Protein AF-A0A257Q5M4-F1 (afdb_monomer)

Structure (mmCIF, N/CA/C/O backbone):
data_AF-A0A257Q5M4-F1
#
_entry.id   AF-A0A257Q5M4-F1
#
loop_
_atom_site.group_PDB
_atom_site.id
_atom_site.type_symbol
_atom_site.label_atom_id
_atom_site.label_alt_id
_atom_site.label_comp_id
_atom_site.label_asym_id
_atom_site.label_entity_id
_atom_site.label_seq_id
_atom_site.pdbx_PDB_ins_code
_atom_site.Cartn_x
_atom_site.Cartn_y
_atom_site.Cartn_z
_atom_site.occupancy
_atom_site.B_iso_or_equiv
_atom_site.auth_seq_id
_atom_site.auth_comp_id
_atom_site.auth_asym_id
_atom_site.auth_atom_id
_atom_site.pdbx_PDB_model_num
ATOM 1 N N . MET A 1 1 ? -11.162 -8.555 -9.834 1.00 81.31 1 MET A N 1
ATOM 2 C CA . MET A 1 1 ? -10.710 -9.960 -9.849 1.00 81.31 1 MET A CA 1
ATOM 3 C C . MET A 1 1 ? -10.213 -10.292 -11.246 1.00 81.31 1 MET A C 1
ATOM 5 O O . MET A 1 1 ? -10.948 -10.068 -12.202 1.00 81.31 1 MET A O 1
ATOM 9 N N . ILE A 1 2 ? -9.010 -10.848 -11.382 1.00 85.50 2 ILE A N 1
ATOM 10 C CA . ILE A 1 2 ? -8.477 -11.347 -12.662 1.00 85.50 2 ILE A CA 1
ATOM 11 C C . ILE A 1 2 ? -8.234 -12.845 -12.496 1.00 85.50 2 ILE A C 1
ATOM 13 O O . ILE A 1 2 ? -7.608 -13.262 -11.528 1.00 85.50 2 ILE A O 1
ATOM 17 N N . ASN A 1 3 ? -8.798 -13.667 -13.386 1.00 85.69 3 ASN A N 1
ATOM 18 C CA . ASN A 1 3 ? -8.780 -15.135 -13.279 1.00 85.69 3 ASN A CA 1
ATOM 19 C C . ASN A 1 3 ? -9.248 -15.665 -11.906 1.00 85.69 3 ASN A C 1
ATOM 21 O O . ASN A 1 3 ? -8.688 -16.617 -11.370 1.00 85.69 3 ASN A O 1
ATOM 25 N N . GLY A 1 4 ? -10.260 -15.024 -11.308 1.00 89.12 4 GLY A N 1
ATOM 26 C CA . GLY A 1 4 ? -10.790 -15.414 -9.997 1.00 89.12 4 GLY A CA 1
ATOM 27 C C . GLY A 1 4 ? -9.888 -15.069 -8.805 1.00 89.12 4 GLY A C 1
ATOM 28 O O . GLY A 1 4 ? -10.215 -15.452 -7.685 1.00 89.12 4 GLY A O 1
ATOM 29 N N . GLN A 1 5 ? -8.800 -14.318 -9.011 1.00 94.81 5 GLN A N 1
ATOM 30 C CA . GLN A 1 5 ? -7.914 -13.839 -7.948 1.00 94.81 5 GLN A CA 1
ATOM 31 C C . GLN A 1 5 ? -8.144 -12.356 -7.653 1.00 94.81 5 GLN A C 1
ATOM 33 O O . GLN A 1 5 ? -8.352 -11.555 -8.572 1.00 94.81 5 GLN A O 1
ATOM 38 N N . LYS A 1 6 ? -8.123 -12.005 -6.361 1.00 98.06 6 LYS A N 1
ATOM 39 C CA . LYS A 1 6 ? -8.230 -10.620 -5.886 1.00 98.06 6 LYS A CA 1
ATOM 40 C C . LYS A 1 6 ? -6.894 -9.923 -6.082 1.00 98.06 6 LYS A C 1
ATOM 42 O O . LYS A 1 6 ? -5.861 -10.480 -5.720 1.00 98.06 6 LYS A O 1
ATOM 47 N N . ILE A 1 7 ? -6.922 -8.728 -6.656 1.00 98.75 7 ILE A N 1
ATOM 48 C CA . ILE A 1 7 ? -5.726 -7.940 -6.942 1.00 98.75 7 ILE A CA 1
ATOM 49 C C . ILE A 1 7 ? -5.612 -6.811 -5.922 1.00 98.75 7 ILE A C 1
ATOM 51 O O . ILE A 1 7 ? -6.483 -5.946 -5.851 1.00 98.75 7 ILE A O 1
ATOM 55 N N . ILE A 1 8 ? -4.535 -6.815 -5.145 1.00 98.81 8 ILE A N 1
ATOM 56 C CA . ILE A 1 8 ? -4.310 -5.864 -4.058 1.00 98.81 8 ILE A CA 1
ATOM 57 C C . ILE A 1 8 ? -3.079 -5.030 -4.393 1.00 98.81 8 ILE A C 1
ATOM 59 O O . ILE A 1 8 ? -1.978 -5.566 -4.486 1.00 98.81 8 ILE A O 1
ATOM 63 N N . LEU A 1 9 ? -3.252 -3.720 -4.556 1.00 98.81 9 LEU A N 1
ATOM 64 C CA . LEU A 1 9 ? -2.134 -2.781 -4.570 1.00 98.81 9 LEU A CA 1
ATOM 65 C C . LEU A 1 9 ? -1.738 -2.470 -3.127 1.00 98.81 9 LEU A C 1
ATOM 67 O O . LEU A 1 9 ? -2.599 -2.196 -2.299 1.00 98.81 9 LEU A 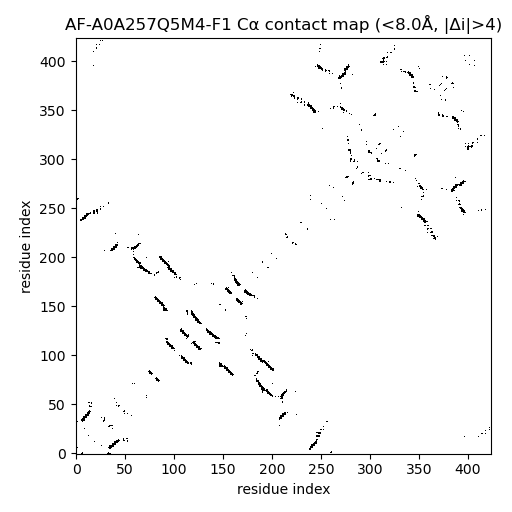O 1
ATOM 71 N N . THR A 1 10 ? -0.450 -2.476 -2.820 1.00 98.38 10 THR A N 1
ATOM 72 C CA . THR A 1 10 ? 0.099 -2.087 -1.524 1.00 98.38 10 THR A CA 1
ATOM 73 C C . THR A 1 10 ? 1.152 -1.006 -1.710 1.00 98.38 10 THR A C 1
ATOM 75 O O . THR A 1 10 ? 2.028 -1.159 -2.563 1.00 98.38 10 THR A O 1
ATOM 78 N N . THR A 1 11 ? 1.110 0.038 -0.888 1.00 97.56 11 THR A N 1
ATOM 79 C CA . THR A 1 11 ? 2.065 1.154 -0.952 1.00 97.56 11 THR A CA 1
ATOM 80 C C . THR A 1 11 ? 2.621 1.462 0.428 1.00 97.56 11 THR A C 1
ATOM 82 O O . THR A 1 11 ? 1.850 1.612 1.375 1.00 97.56 11 THR A O 1
ATOM 85 N N . PHE A 1 12 ? 3.944 1.589 0.537 1.00 94.00 12 PHE A N 1
ATOM 86 C CA . PHE A 1 12 ? 4.599 2.151 1.722 1.00 94.00 12 PHE A CA 1
ATOM 87 C C . PHE A 1 12 ? 4.604 3.669 1.595 1.00 94.00 12 PHE A C 1
ATOM 89 O O . PHE A 1 12 ? 5.486 4.248 0.973 1.00 94.00 12 PHE A O 1
ATOM 96 N N . ALA A 1 13 ? 3.557 4.291 2.122 1.00 93.75 13 ALA A N 1
ATOM 97 C CA . ALA A 1 13 ? 3.242 5.690 1.921 1.00 93.75 13 ALA A CA 1
ATOM 98 C C . ALA A 1 13 ? 3.838 6.570 3.011 1.00 93.75 13 ALA A C 1
ATOM 100 O O . ALA A 1 13 ? 3.667 6.296 4.195 1.00 93.75 13 ALA A O 1
ATOM 101 N N . GLY A 1 14 ? 4.486 7.666 2.635 1.00 88.50 14 GLY A N 1
ATOM 102 C CA . GLY A 1 14 ? 4.994 8.605 3.627 1.00 88.50 14 GLY A CA 1
ATOM 103 C C . GLY A 1 14 ? 5.347 9.995 3.125 1.00 88.50 14 GLY A C 1
ATOM 104 O O . GLY A 1 14 ? 5.757 10.809 3.948 1.00 88.50 14 GLY A O 1
ATOM 105 N N . ARG A 1 15 ? 5.223 10.265 1.819 1.00 91.94 15 ARG A N 1
ATOM 106 C CA . ARG A 1 15 ? 5.639 11.526 1.187 1.00 91.94 15 ARG A CA 1
ATOM 107 C C . ARG A 1 15 ? 4.488 12.124 0.378 1.00 91.94 15 ARG A C 1
ATOM 109 O O . ARG A 1 15 ? 4.251 11.737 -0.770 1.00 91.94 15 ARG A O 1
ATOM 116 N N . ARG A 1 16 ? 3.745 13.063 0.979 1.00 92.94 16 ARG A N 1
ATOM 117 C CA . ARG A 1 16 ? 2.542 13.668 0.377 1.00 92.94 16 ARG A CA 1
ATOM 118 C C . ARG A 1 16 ? 2.806 14.280 -0.994 1.00 92.94 16 ARG A C 1
ATOM 120 O O . ARG A 1 16 ? 1.981 14.161 -1.899 1.00 92.94 16 ARG A O 1
ATOM 127 N N . ASP A 1 17 ? 3.921 14.986 -1.132 1.00 88.50 17 ASP A N 1
ATOM 128 C CA . ASP A 1 17 ? 4.323 15.675 -2.357 1.00 88.50 17 ASP A CA 1
ATOM 129 C C . ASP A 1 17 ? 4.538 14.705 -3.527 1.00 88.50 17 ASP A C 1
ATOM 131 O O . ASP A 1 17 ? 4.201 15.042 -4.661 1.00 88.50 17 ASP A O 1
ATOM 135 N N . ARG A 1 18 ? 5.004 13.483 -3.247 1.00 90.12 18 ARG A N 1
ATOM 136 C CA . ARG A 1 18 ? 5.290 12.454 -4.258 1.00 90.12 18 ARG A CA 1
ATOM 137 C C . ARG A 1 18 ? 4.073 11.604 -4.630 1.00 90.12 18 ARG A C 1
ATOM 139 O O . ARG A 1 18 ? 3.930 11.189 -5.778 1.00 90.12 18 ARG A O 1
ATOM 146 N N . MET A 1 19 ? 3.145 11.408 -3.695 1.00 94.44 19 MET A N 1
ATOM 147 C CA . MET A 1 19 ? 1.999 10.512 -3.887 1.00 94.44 19 MET A CA 1
ATOM 148 C C . MET A 1 19 ? 0.872 11.056 -4.769 1.00 94.44 19 MET A C 1
ATOM 150 O O . MET A 1 19 ? 0.008 10.283 -5.187 1.00 94.44 19 MET A O 1
ATOM 154 N N . LYS A 1 20 ? 0.829 12.361 -5.063 1.00 91.44 20 LYS A N 1
ATOM 155 C CA . LYS A 1 20 ? -0.277 12.975 -5.830 1.00 91.44 20 LYS A CA 1
ATOM 156 C C . LYS A 1 20 ? -0.526 12.299 -7.181 1.00 91.44 20 LYS A C 1
ATOM 158 O O . LYS A 1 20 ? -1.675 12.083 -7.577 1.00 91.44 20 LYS A O 1
ATOM 163 N N . LEU A 1 21 ? 0.545 11.942 -7.885 1.00 94.62 21 LEU A N 1
ATOM 164 C CA . LEU A 1 21 ? 0.456 11.227 -9.156 1.00 94.62 21 LEU A CA 1
ATOM 165 C C . LEU A 1 21 ? -0.020 9.790 -8.945 1.00 94.62 21 LEU A C 1
ATOM 167 O O . LEU A 1 21 ? -0.993 9.375 -9.578 1.00 94.62 21 LEU A O 1
ATOM 171 N N . LEU A 1 22 ? 0.585 9.066 -7.999 1.00 97.12 22 LEU A N 1
ATOM 172 C CA . LEU A 1 22 ? 0.191 7.700 -7.651 1.00 97.12 22 LEU A CA 1
ATOM 173 C C . LEU A 1 22 ? -1.294 7.595 -7.274 1.00 97.12 22 LEU A C 1
ATOM 175 O O . LEU A 1 22 ? -1.965 6.680 -7.746 1.00 97.12 22 LEU A O 1
ATOM 179 N N . LEU A 1 23 ? -1.837 8.549 -6.506 1.00 96.81 23 LEU A N 1
ATOM 180 C CA . LEU A 1 23 ? -3.269 8.625 -6.188 1.00 96.81 23 LEU A CA 1
ATOM 181 C C . LEU A 1 23 ? -4.134 8.555 -7.448 1.00 96.81 23 LEU A C 1
ATOM 183 O O . LEU A 1 23 ? -5.122 7.824 -7.483 1.00 96.81 23 LEU A O 1
ATOM 187 N N . SER A 1 24 ? -3.754 9.301 -8.485 1.00 96.25 24 SER A N 1
ATOM 188 C CA . SER A 1 24 ? -4.516 9.380 -9.731 1.00 96.25 24 SER A CA 1
ATOM 189 C C . SER A 1 24 ? -4.505 8.042 -10.472 1.00 96.25 24 SER A C 1
ATOM 191 O O . SER A 1 24 ? -5.562 7.531 -10.843 1.00 96.25 24 SER A O 1
ATOM 193 N N . TYR A 1 25 ? -3.329 7.425 -10.623 1.00 97.88 25 TYR A N 1
ATOM 194 C CA . TYR A 1 25 ? -3.199 6.132 -11.301 1.00 97.88 25 TYR A CA 1
ATOM 195 C C . TYR A 1 25 ? -3.836 4.982 -10.513 1.00 97.88 25 TYR A C 1
ATOM 197 O O . TYR A 1 25 ? -4.533 4.157 -11.102 1.00 97.88 25 TYR A O 1
ATOM 205 N N . ALA A 1 26 ? -3.647 4.924 -9.193 1.00 97.88 26 ALA A N 1
ATOM 206 C CA . ALA A 1 26 ? -4.235 3.886 -8.349 1.00 97.88 26 ALA A CA 1
ATOM 207 C C . ALA A 1 26 ? -5.770 3.972 -8.344 1.00 97.88 26 ALA A C 1
ATOM 209 O O . ALA A 1 26 ? -6.451 2.955 -8.489 1.00 97.88 26 ALA A O 1
ATOM 210 N N . ARG A 1 27 ? -6.337 5.184 -8.266 1.00 97.44 27 ARG A N 1
ATOM 211 C CA . ARG A 1 27 ? -7.792 5.399 -8.354 1.00 97.44 27 ARG A CA 1
ATOM 212 C C . ARG A 1 27 ? -8.348 5.067 -9.731 1.00 97.44 27 ARG A C 1
ATOM 214 O O . ARG A 1 27 ? -9.407 4.449 -9.804 1.00 97.44 27 ARG A O 1
ATOM 221 N N . ALA A 1 28 ? -7.629 5.396 -10.801 1.00 97.62 28 ALA A N 1
ATOM 222 C CA . ALA A 1 28 ? -8.000 4.976 -12.149 1.00 97.62 28 ALA A CA 1
ATOM 223 C C . ALA A 1 28 ? -7.947 3.443 -12.301 1.00 97.62 28 ALA A C 1
ATOM 225 O O . ALA A 1 28 ? -8.850 2.836 -12.869 1.00 97.62 28 ALA A O 1
ATOM 226 N N . ALA A 1 29 ? -6.940 2.775 -11.732 1.00 98.00 29 ALA A N 1
ATOM 227 C CA . ALA A 1 29 ? -6.866 1.316 -11.738 1.00 98.00 29 ALA A CA 1
ATOM 228 C C . ALA A 1 29 ? -8.017 0.666 -10.940 1.00 98.00 29 ALA A C 1
ATOM 230 O O . ALA A 1 29 ? -8.545 -0.363 -11.372 1.00 98.00 29 ALA A O 1
ATOM 231 N N . LEU A 1 30 ? -8.432 1.267 -9.815 1.00 97.69 30 LEU A N 1
ATOM 232 C CA . LEU A 1 30 ? -9.610 0.852 -9.040 1.00 97.69 30 LEU A CA 1
ATOM 233 C C . LEU A 1 30 ? -10.913 1.054 -9.826 1.00 97.69 30 LEU A C 1
ATOM 235 O O . LEU A 1 30 ? -11.747 0.148 -9.862 1.00 97.69 30 LEU A O 1
ATOM 239 N N . SER A 1 31 ? -11.099 2.218 -10.462 1.00 96.38 31 SER A N 1
ATOM 240 C CA . SER A 1 31 ? -12.321 2.536 -11.218 1.00 96.38 31 SER A CA 1
ATOM 241 C C . SER A 1 31 ? -12.476 1.650 -12.455 1.00 96.38 31 SER A C 1
ATOM 243 O O . SER A 1 31 ? -13.574 1.183 -12.748 1.00 96.38 31 SER A O 1
ATOM 245 N N . LEU A 1 32 ? -11.365 1.324 -13.120 1.00 95.94 32 LEU A N 1
ATOM 246 C CA . LEU A 1 32 ? -11.310 0.372 -14.229 1.00 95.94 32 LEU A CA 1
ATOM 247 C C . LEU A 1 32 ? -11.426 -1.095 -13.772 1.00 95.94 32 LEU A C 1
ATOM 249 O O . LEU A 1 32 ? -11.436 -1.999 -14.612 1.00 95.94 32 LEU A O 1
ATOM 253 N N . GLY A 1 33 ? -11.469 -1.370 -12.463 1.00 96.50 33 GLY A N 1
ATOM 254 C CA . GLY A 1 33 ? -11.513 -2.727 -11.910 1.00 96.50 33 GLY A CA 1
ATOM 255 C C . GLY A 1 33 ? -10.283 -3.572 -12.258 1.00 96.50 33 GLY A C 1
ATOM 256 O O . GLY A 1 33 ? -10.384 -4.794 -12.371 1.00 96.50 33 GLY A O 1
ATOM 257 N N . ILE A 1 34 ? -9.138 -2.928 -12.510 1.00 97.81 34 ILE A N 1
ATOM 258 C CA . ILE A 1 34 ? -7.852 -3.599 -12.740 1.00 97.81 34 ILE A CA 1
ATOM 259 C C . ILE A 1 34 ? -7.278 -4.086 -11.407 1.00 97.81 34 ILE A C 1
ATOM 261 O O . ILE A 1 34 ? -6.785 -5.210 -11.329 1.00 97.81 34 ILE A O 1
ATOM 265 N N . ILE A 1 35 ? -7.388 -3.252 -10.370 1.00 98.44 35 ILE A N 1
ATOM 266 C CA . ILE A 1 35 ? -7.113 -3.618 -8.979 1.00 98.44 35 ILE A CA 1
ATOM 267 C C . ILE A 1 35 ? -8.419 -3.630 -8.179 1.00 98.44 35 ILE A C 1
ATOM 269 O O . ILE A 1 35 ? -9.348 -2.880 -8.483 1.00 98.44 35 ILE A O 1
ATOM 273 N N . ASP A 1 36 ? -8.507 -4.509 -7.185 1.00 98.50 36 ASP A N 1
ATOM 274 C CA . ASP A 1 36 ? -9.697 -4.679 -6.348 1.00 98.50 36 ASP A CA 1
ATOM 275 C C . ASP A 1 36 ? -9.612 -3.853 -5.063 1.00 98.50 36 ASP A C 1
ATOM 277 O O . ASP A 1 36 ? -10.619 -3.291 -4.638 1.00 98.50 36 ASP A O 1
ATOM 281 N N . GLU A 1 37 ? -8.422 -3.765 -4.466 1.00 98.44 37 GLU A N 1
ATOM 282 C CA . GLU A 1 37 ? -8.166 -3.040 -3.219 1.00 98.44 37 GLU A CA 1
ATOM 283 C C . GLU A 1 37 ? -6.827 -2.296 -3.287 1.00 98.44 37 GLU A C 1
ATOM 285 O O . GLU A 1 37 ? -5.895 -2.722 -3.977 1.00 98.44 37 GLU A O 1
ATOM 290 N N . TRP A 1 38 ? -6.729 -1.190 -2.550 1.00 98.69 38 TRP A N 1
ATOM 291 C CA . TRP A 1 38 ? -5.489 -0.457 -2.322 1.00 98.69 38 TRP A CA 1
ATOM 292 C C . TRP A 1 38 ? -5.217 -0.318 -0.825 1.00 98.69 38 TRP A C 1
ATOM 294 O O . TRP A 1 38 ? -5.980 0.303 -0.085 1.00 98.69 38 TRP A O 1
ATOM 304 N N . HIS A 1 39 ? -4.126 -0.930 -0.385 1.00 98.44 39 HIS A N 1
ATOM 305 C CA . HIS A 1 39 ? -3.650 -0.973 0.988 1.00 98.44 39 HIS A CA 1
ATOM 306 C C . HIS A 1 39 ? -2.488 0.001 1.163 1.00 98.44 39 HIS A C 1
ATOM 308 O O . HIS A 1 39 ? -1.373 -0.229 0.692 1.00 98.44 39 HIS A O 1
ATOM 314 N N . VAL A 1 40 ? -2.752 1.097 1.854 1.00 97.56 40 VAL A N 1
ATOM 315 C CA . VAL A 1 40 ? -1.796 2.170 2.096 1.00 97.56 40 VAL A CA 1
ATOM 316 C C . VAL A 1 40 ? -1.236 2.003 3.495 1.00 97.56 40 VAL A C 1
ATOM 318 O O . VAL A 1 40 ? -1.975 2.072 4.473 1.00 97.56 40 VAL A O 1
ATOM 321 N N . TRP A 1 41 ? 0.062 1.755 3.589 1.00 95.06 41 TRP A N 1
ATOM 322 C CA . TRP A 1 41 ? 0.762 1.595 4.854 1.00 95.06 41 TRP A CA 1
ATOM 323 C C . TRP A 1 41 ? 1.436 2.906 5.242 1.00 95.06 41 TRP A C 1
ATOM 325 O O . TRP A 1 41 ? 2.208 3.451 4.460 1.00 95.06 41 TRP A O 1
ATOM 335 N N . ASP A 1 42 ? 1.139 3.401 6.440 1.00 92.38 42 ASP A N 1
ATOM 336 C CA . ASP A 1 42 ? 1.676 4.639 7.002 1.00 92.38 42 ASP A CA 1
ATOM 337 C C . ASP A 1 42 ? 3.140 4.456 7.422 1.00 92.38 42 ASP A C 1
ATOM 339 O O . ASP A 1 42 ? 3.459 3.887 8.467 1.00 92.38 42 ASP A O 1
ATOM 343 N N . PHE A 1 43 ? 4.022 4.960 6.568 1.00 90.81 43 PHE A N 1
ATOM 344 C CA . PHE A 1 43 ? 5.462 5.104 6.748 1.00 90.81 43 PHE A CA 1
ATOM 345 C C . PHE A 1 43 ? 5.873 6.586 6.795 1.00 90.81 43 PHE A C 1
ATOM 347 O O . PHE A 1 43 ? 7.053 6.916 6.627 1.00 90.81 43 PHE A O 1
ATOM 354 N N . ALA A 1 44 ? 4.918 7.494 7.035 1.00 90.69 44 ALA A N 1
ATOM 355 C CA . ALA A 1 44 ? 5.180 8.923 7.112 1.00 90.69 44 ALA A CA 1
ATOM 356 C C . ALA A 1 44 ? 6.190 9.235 8.219 1.00 90.69 44 ALA A C 1
ATOM 358 O O . ALA A 1 44 ? 6.085 8.759 9.355 1.00 90.69 44 ALA A O 1
ATOM 359 N N . ARG A 1 45 ? 7.178 10.069 7.884 1.00 88.06 45 ARG A N 1
ATOM 360 C CA . ARG A 1 45 ? 8.235 10.501 8.814 1.00 88.06 45 ARG A CA 1
ATOM 361 C C . ARG A 1 45 ? 7.897 11.817 9.505 1.00 88.06 45 ARG A C 1
ATOM 363 O O . ARG A 1 45 ? 8.427 12.084 10.579 1.00 88.06 45 ARG A O 1
ATOM 370 N N . THR A 1 46 ? 6.998 12.605 8.919 1.00 90.25 46 THR A N 1
ATOM 371 C CA . THR A 1 46 ? 6.552 13.894 9.452 1.00 90.25 46 THR A CA 1
ATOM 372 C C . THR A 1 46 ? 5.118 13.787 9.994 1.00 90.25 46 THR A C 1
ATOM 374 O O . THR A 1 46 ? 4.328 12.971 9.503 1.00 90.25 46 THR A O 1
ATOM 377 N N . PRO A 1 47 ? 4.755 14.564 11.031 1.00 89.19 47 PRO A N 1
ATOM 378 C CA . PRO A 1 47 ? 3.367 14.682 11.476 1.00 89.19 47 PRO A CA 1
ATOM 379 C C . PRO A 1 47 ? 2.419 15.164 10.371 1.00 89.19 47 PRO A C 1
ATOM 381 O O . PRO A 1 47 ? 1.287 14.692 10.298 1.00 89.19 47 PRO A O 1
ATOM 384 N N . GLU A 1 48 ? 2.884 16.056 9.498 1.00 92.50 48 GLU A N 1
ATOM 385 C CA . GLU A 1 48 ? 2.099 16.655 8.420 1.00 92.50 48 GLU A CA 1
ATOM 386 C C . GLU A 1 48 ? 1.714 15.619 7.354 1.00 92.50 48 GLU A C 1
ATOM 388 O O . GLU A 1 48 ? 0.548 15.540 6.961 1.00 92.50 48 GLU A O 1
ATOM 393 N N . ASP A 1 49 ? 2.663 14.780 6.923 1.00 93.00 49 ASP A N 1
ATOM 394 C CA . ASP A 1 49 ? 2.390 13.684 5.983 1.00 93.00 49 ASP A CA 1
ATOM 395 C C . ASP A 1 49 ? 1.460 12.639 6.610 1.00 93.00 49 ASP A C 1
ATOM 397 O O . ASP A 1 49 ? 0.549 12.134 5.953 1.00 93.00 49 ASP A O 1
ATOM 401 N N . ARG A 1 50 ? 1.637 12.348 7.905 1.00 90.19 50 ARG A N 1
ATOM 402 C CA . ARG A 1 50 ? 0.782 11.405 8.639 1.00 90.19 50 ARG A CA 1
ATOM 403 C C . ARG A 1 50 ? -0.656 11.901 8.765 1.00 90.19 50 ARG A C 1
ATOM 405 O O . ARG A 1 50 ? -1.606 11.126 8.611 1.00 90.19 50 ARG A O 1
ATOM 412 N N . GLN A 1 51 ? -0.823 13.192 9.045 1.00 90.38 51 GLN A N 1
ATOM 413 C CA . GLN A 1 51 ? -2.133 13.829 9.065 1.00 90.38 51 GLN A CA 1
ATOM 414 C C . GLN A 1 51 ? -2.780 13.747 7.681 1.00 90.38 51 GLN A C 1
ATOM 416 O O . GLN A 1 51 ? -3.921 13.301 7.572 1.00 90.38 51 GLN A O 1
ATOM 421 N N . TRP A 1 52 ? -2.037 14.087 6.625 1.00 94.06 52 TRP A N 1
ATOM 422 C CA . TRP A 1 52 ? -2.542 13.992 5.260 1.00 94.06 52 TRP A CA 1
ATOM 423 C C . TRP A 1 52 ? -2.970 12.564 4.886 1.00 94.06 52 TRP A C 1
ATOM 425 O O . TRP A 1 52 ? -4.050 12.394 4.330 1.00 94.06 52 TRP A O 1
ATOM 435 N N . LEU A 1 53 ? -2.199 11.528 5.243 1.00 93.38 53 LEU A N 1
ATOM 436 C CA . LEU A 1 53 ? -2.597 10.131 5.010 1.00 93.38 53 LEU A CA 1
ATOM 437 C C . LEU A 1 53 ? -3.915 9.779 5.703 1.00 93.38 53 LEU A C 1
ATOM 439 O O . LEU A 1 53 ? -4.749 9.082 5.131 1.00 93.38 53 LEU A O 1
ATOM 443 N N . THR A 1 54 ? -4.112 10.275 6.924 1.00 89.38 54 THR A N 1
ATOM 444 C CA . THR A 1 54 ? -5.344 10.046 7.689 1.00 89.38 54 THR A CA 1
ATOM 445 C C . THR A 1 54 ? -6.551 10.718 7.026 1.00 89.38 54 THR A C 1
ATOM 447 O O . THR A 1 54 ? -7.643 10.150 7.014 1.00 89.38 54 THR A O 1
ATOM 450 N N . GLU A 1 55 ? -6.361 11.909 6.460 1.00 91.38 55 GLU A N 1
ATOM 451 C CA . GLU A 1 55 ? -7.403 12.655 5.747 1.00 91.38 55 GLU A CA 1
ATOM 452 C C . GLU A 1 55 ? -7.720 12.038 4.373 1.00 91.38 55 GLU A C 1
ATOM 454 O O . GLU A 1 55 ? -8.889 11.888 4.018 1.00 91.38 55 GLU A O 1
ATOM 459 N N . GLU A 1 56 ? -6.695 11.639 3.616 1.00 94.81 56 GLU A N 1
ATOM 460 C CA . GLU A 1 56 ? -6.825 11.079 2.265 1.00 94.81 56 GLU A CA 1
ATOM 461 C C . GLU A 1 56 ? -7.364 9.636 2.271 1.00 94.81 56 GLU A C 1
ATOM 463 O O . GLU A 1 56 ? -8.097 9.235 1.362 1.00 94.81 56 GLU A O 1
ATOM 468 N N . PHE A 1 57 ? -7.033 8.858 3.309 1.00 93.94 57 PHE A N 1
ATOM 469 C CA . PHE A 1 57 ? -7.419 7.453 3.467 1.00 93.94 57 PHE A CA 1
ATOM 470 C C . PHE A 1 57 ? -8.204 7.230 4.771 1.00 93.94 57 PHE A C 1
ATOM 472 O O . PHE A 1 57 ? -7.710 6.595 5.706 1.00 93.94 57 PHE A O 1
ATOM 479 N N . PRO A 1 58 ? -9.472 7.679 4.842 1.00 90.44 58 PRO A N 1
ATOM 480 C CA . PRO A 1 58 ? -10.255 7.654 6.080 1.00 90.44 58 PRO A CA 1
ATOM 481 C C . PRO A 1 58 ? -10.665 6.243 6.534 1.00 90.44 58 PRO A C 1
ATOM 483 O O . PRO A 1 58 ? -11.145 6.066 7.656 1.00 90.44 58 PRO A O 1
ATOM 486 N N . ASN A 1 59 ? -10.524 5.226 5.676 1.00 93.00 59 ASN A N 1
ATOM 487 C CA . ASN A 1 59 ? -10.881 3.851 6.012 1.00 93.00 59 ASN A CA 1
ATOM 488 C C . ASN A 1 59 ? -9.717 3.129 6.690 1.00 93.00 59 ASN A C 1
ATOM 490 O O . ASN A 1 59 ? -8.987 2.347 6.076 1.00 93.00 59 ASN A O 1
ATOM 494 N N . LEU A 1 60 ? -9.542 3.417 7.974 1.00 91.25 60 LEU A N 1
ATOM 495 C CA . LEU A 1 60 ? -8.557 2.750 8.806 1.00 91.25 60 LEU A CA 1
ATOM 496 C C . LEU A 1 60 ? -8.899 1.265 8.960 1.00 91.25 60 LEU A C 1
ATOM 498 O O . LEU A 1 60 ? -9.942 0.912 9.510 1.00 91.25 60 LEU A O 1
ATOM 502 N N . ARG A 1 61 ? -8.001 0.402 8.485 1.00 92.94 61 ARG A N 1
ATOM 503 C CA . ARG A 1 61 ? -8.159 -1.052 8.526 1.00 92.94 61 ARG A CA 1
ATOM 504 C C . ARG A 1 61 ? -7.419 -1.680 9.691 1.00 92.94 61 ARG A C 1
ATOM 506 O O . ARG A 1 61 ? -7.936 -2.623 10.284 1.00 92.94 61 ARG A O 1
ATOM 513 N N . TRP A 1 62 ? -6.229 -1.184 10.008 1.00 90.56 62 TRP A N 1
ATOM 514 C CA . TRP A 1 62 ? -5.359 -1.787 11.010 1.00 90.56 62 TRP A CA 1
ATOM 515 C C . TRP A 1 62 ? -4.497 -0.743 11.710 1.00 90.56 62 TRP A C 1
ATOM 517 O O . TRP A 1 62 ? -4.010 0.189 11.068 1.00 90.56 62 TRP A O 1
ATOM 527 N N . ILE A 1 63 ? -4.295 -0.933 13.010 1.00 86.75 63 ILE A N 1
ATOM 528 C CA . ILE A 1 63 ? -3.323 -0.196 13.814 1.00 86.75 63 ILE A CA 1
ATOM 529 C C . ILE A 1 63 ? -2.432 -1.219 14.521 1.00 86.75 63 ILE A C 1
ATOM 531 O O . ILE A 1 63 ? -2.935 -2.161 15.141 1.00 86.75 63 ILE A O 1
ATOM 535 N N . GLY A 1 64 ? -1.119 -1.025 14.414 1.00 83.38 64 GLY A N 1
ATOM 536 C CA . GLY A 1 64 ? -0.110 -1.748 15.178 1.00 83.38 64 GLY A CA 1
ATOM 537 C C . GLY A 1 64 ? -0.153 -1.436 16.676 1.00 83.38 64 GLY A C 1
ATOM 538 O O . GLY A 1 64 ? -1.013 -0.702 17.156 1.00 83.38 64 GLY A O 1
ATOM 539 N N . ASP A 1 65 ? 0.799 -1.978 17.431 1.00 75.12 65 ASP A N 1
ATOM 540 C CA . ASP A 1 65 ? 0.896 -1.788 18.889 1.00 75.12 65 ASP A CA 1
ATOM 541 C C . ASP A 1 65 ? 1.577 -0.459 19.254 1.00 75.12 65 ASP A C 1
ATOM 543 O O . ASP A 1 65 ? 2.585 -0.396 19.957 1.00 75.12 65 ASP A O 1
ATOM 547 N N . LYS A 1 66 ? 1.038 0.643 18.733 1.00 65.88 66 LYS A N 1
ATOM 548 C CA . LYS A 1 66 ? 1.434 1.988 19.139 1.00 65.88 66 LYS A CA 1
ATOM 549 C C . LYS A 1 66 ? 0.288 2.646 19.878 1.00 65.88 66 LYS A C 1
ATOM 551 O O . LYS A 1 66 ? -0.856 2.574 19.447 1.00 65.88 66 LYS A O 1
ATOM 556 N N . LYS A 1 67 ? 0.621 3.445 20.898 1.00 66.19 67 LYS A N 1
ATOM 557 C CA . LYS A 1 67 ? -0.282 4.428 21.535 1.00 66.19 67 LYS A CA 1
ATOM 558 C C . LYS A 1 67 ? -0.661 5.577 20.583 1.00 66.19 67 LYS A C 1
ATOM 560 O O . LYS A 1 67 ? -0.666 6.745 20.960 1.00 66.19 67 LYS A O 1
ATOM 565 N N . GLU A 1 68 ? -0.902 5.258 19.320 1.00 69.94 68 GLU A N 1
ATOM 566 C CA . GLU A 1 68 ? -1.335 6.174 18.293 1.00 69.94 68 GLU A CA 1
ATOM 567 C C . GLU A 1 68 ? -2.856 6.281 18.330 1.00 69.94 68 GLU A C 1
ATOM 569 O O . GLU A 1 68 ? -3.595 5.301 18.237 1.00 69.94 68 GLU A O 1
ATOM 574 N N . HIS A 1 69 ? -3.310 7.518 18.464 1.00 74.94 69 HIS A N 1
ATOM 575 C CA . HIS A 1 69 ? -4.713 7.875 18.463 1.00 74.94 69 HIS A CA 1
ATOM 576 C C . HIS A 1 69 ? -5.154 8.113 17.015 1.00 74.94 69 HIS A C 1
ATOM 578 O O . HIS A 1 69 ? -4.495 8.837 16.264 1.00 74.94 69 HIS A O 1
ATOM 584 N N . ARG A 1 70 ? -6.263 7.499 16.603 1.00 77.75 70 ARG A N 1
ATOM 585 C CA . ARG A 1 70 ? -6.873 7.684 15.284 1.00 77.75 70 ARG A CA 1
ATOM 586 C C . ARG A 1 70 ? -8.352 7.999 15.423 1.00 77.75 70 ARG A C 1
ATOM 588 O O . ARG A 1 70 ? -9.113 7.278 16.065 1.00 77.75 70 ARG A O 1
ATOM 595 N N . PHE A 1 71 ? -8.764 9.102 14.812 1.00 80.31 71 PHE A N 1
ATOM 596 C CA . PHE A 1 71 ? -10.153 9.529 14.828 1.00 80.31 71 PHE A CA 1
ATOM 597 C C . PHE A 1 71 ? -10.981 8.679 13.859 1.00 80.31 71 PHE A C 1
ATOM 599 O O . PHE A 1 71 ? -10.715 8.660 12.662 1.00 80.31 71 PHE A O 1
ATOM 606 N N . LEU A 1 72 ? -12.000 7.986 14.370 1.00 77.62 72 LEU A N 1
ATOM 607 C CA . LEU A 1 72 ? -12.910 7.161 13.565 1.00 77.62 72 LEU A CA 1
ATOM 608 C C . LEU A 1 72 ? -14.007 7.993 12.882 1.00 77.62 72 LEU A C 1
ATOM 610 O O . LEU A 1 72 ? -14.752 7.496 12.031 1.00 77.62 72 LEU A O 1
ATOM 614 N N . GLY A 1 73 ? -14.123 9.269 13.249 1.00 79.25 73 GLY A N 1
ATOM 615 C CA . GLY A 1 73 ? -15.127 10.200 12.756 1.00 79.25 73 GLY A CA 1
ATOM 616 C C . GLY A 1 73 ? -16.233 10.490 13.767 1.00 79.25 73 GLY A C 1
ATOM 617 O O . GLY A 1 73 ? -16.352 9.856 14.818 1.00 79.25 73 GLY A O 1
ATOM 618 N N . TRP A 1 74 ? -17.061 11.467 13.410 1.00 83.56 74 TRP A N 1
ATOM 619 C CA . TRP A 1 74 ? -18.254 11.837 14.163 1.00 83.56 74 TRP A CA 1
ATOM 620 C C . TRP A 1 74 ? -19.375 10.811 13.968 1.00 83.56 74 TRP A C 1
ATOM 622 O O . TRP A 1 74 ? -19.483 10.177 12.912 1.00 83.56 74 TRP A O 1
ATOM 632 N N . ALA A 1 75 ? -20.193 10.650 15.004 1.00 84.56 75 ALA A N 1
ATOM 633 C CA . ALA A 1 75 ? -21.423 9.879 14.968 1.00 84.56 75 ALA A CA 1
ATOM 634 C C . ALA A 1 75 ? -22.427 10.469 13.969 1.00 84.56 75 ALA A C 1
ATOM 636 O O . ALA A 1 75 ? -22.376 11.648 13.621 1.00 84.56 75 ALA A O 1
ATOM 637 N N . GLN A 1 76 ? -23.374 9.645 13.535 1.00 84.62 76 GLN A N 1
ATOM 638 C CA . GLN A 1 76 ? -24.572 10.133 12.860 1.00 84.62 76 GLN A CA 1
ATOM 639 C C . GLN A 1 76 ? -25.571 10.596 13.919 1.00 84.62 76 GLN A C 1
ATOM 641 O O . GLN A 1 76 ? -25.776 9.884 14.902 1.00 84.62 76 GLN A O 1
ATOM 646 N N . GLN A 1 77 ? -26.185 11.764 13.728 1.00 83.12 77 GLN A N 1
ATOM 647 C CA . GLN A 1 77 ? -27.273 12.240 14.580 1.00 83.12 77 GLN A CA 1
ATOM 648 C C . GLN A 1 77 ? -28.607 12.029 13.874 1.00 83.12 77 GLN A C 1
ATOM 650 O O . GLN A 1 77 ? -28.739 12.352 12.692 1.00 83.12 77 GLN A O 1
ATOM 655 N N . ASP A 1 78 ? -29.594 11.497 14.583 1.00 81.62 78 ASP A N 1
ATOM 656 C CA . ASP A 1 78 ? -30.964 11.478 14.087 1.00 81.62 78 ASP A CA 1
ATOM 657 C C . ASP A 1 78 ? -31.677 12.818 14.333 1.00 81.62 78 ASP A C 1
ATOM 659 O O . ASP A 1 78 ? -31.212 13.686 15.077 1.00 81.62 78 ASP A O 1
ATOM 663 N N . GLY A 1 79 ? -32.847 12.992 13.713 1.00 73.81 79 GLY A N 1
ATOM 664 C CA . GLY A 1 79 ? -33.665 14.199 13.872 1.00 73.81 79 GLY A CA 1
ATOM 665 C C . GLY A 1 79 ? -34.226 14.419 15.285 1.00 73.81 79 GLY A C 1
ATOM 666 O O . GLY A 1 79 ? -34.909 15.414 15.507 1.00 73.81 79 GLY A O 1
ATOM 667 N N . GLN A 1 80 ? -33.970 13.508 16.230 1.00 74.44 80 GLN A N 1
ATOM 668 C CA . GLN A 1 80 ? -34.382 13.590 17.635 1.00 74.44 80 GLN A CA 1
ATOM 669 C C . GLN A 1 80 ? -33.189 13.841 18.573 1.00 74.44 80 GLN A C 1
ATOM 671 O O . GLN A 1 80 ? -33.341 13.821 19.795 1.00 74.44 80 GLN A O 1
ATOM 676 N N . GLY A 1 81 ? -32.003 14.107 18.014 1.00 77.38 81 GLY A N 1
ATOM 677 C CA . GLY A 1 81 ? -30.804 14.461 18.764 1.00 77.38 81 GLY A CA 1
ATOM 678 C C . GLY A 1 81 ? -30.008 13.266 19.289 1.00 77.38 81 GLY A C 1
ATOM 679 O O . GLY A 1 81 ? -29.016 13.478 19.990 1.00 77.38 81 GLY A O 1
ATOM 680 N N . LYS A 1 82 ? -30.381 12.026 18.948 1.00 85.75 82 LYS A N 1
ATOM 681 C CA . LYS A 1 82 ? -29.604 10.835 19.302 1.00 85.75 82 LYS A CA 1
ATOM 682 C C . LYS A 1 82 ? -28.426 10.689 18.350 1.00 85.75 82 LYS A C 1
ATOM 684 O O . LYS A 1 82 ? -28.595 10.640 17.136 1.00 85.75 82 LYS A O 1
ATOM 689 N N . SER A 1 83 ? -27.234 10.569 18.920 1.00 88.75 83 SER A N 1
ATOM 690 C CA . SER A 1 83 ? -26.005 10.279 18.189 1.00 88.75 83 SER A CA 1
ATOM 691 C C . SER A 1 83 ? -25.688 8.789 18.239 1.00 88.75 83 SER A C 1
ATOM 693 O O . SER A 1 83 ? -25.807 8.163 19.291 1.00 88.75 83 SER A O 1
ATOM 695 N N . ARG A 1 84 ? -25.253 8.222 17.116 1.00 90.25 84 ARG A N 1
ATOM 696 C CA . ARG A 1 84 ? -24.870 6.816 16.999 1.00 90.25 84 ARG A CA 1
ATOM 697 C C . ARG A 1 84 ? -23.593 6.653 16.185 1.00 90.25 84 ARG A C 1
ATOM 699 O O . ARG A 1 84 ? -23.496 7.139 15.058 1.00 90.25 84 ARG A O 1
ATOM 706 N N . LEU A 1 85 ? -22.625 5.942 16.753 1.00 90.31 85 LEU A N 1
ATOM 707 C CA . LEU A 1 85 ? -21.396 5.544 16.076 1.00 90.31 85 LEU A CA 1
ATOM 708 C C . LEU A 1 85 ? -21.280 4.021 16.059 1.00 90.31 85 LEU A C 1
ATOM 710 O O . LEU A 1 85 ? -21.329 3.382 17.109 1.00 90.31 85 LEU A O 1
ATOM 714 N N . GLU A 1 86 ? -21.082 3.460 14.869 1.00 92.06 86 GLU A N 1
ATOM 715 C CA . GLU A 1 86 ? -20.915 2.024 14.652 1.00 92.06 86 GLU A CA 1
ATOM 716 C C . GLU A 1 86 ? -19.537 1.727 14.070 1.00 92.06 86 GLU A C 1
ATOM 718 O O . GLU A 1 86 ? -19.074 2.412 13.153 1.00 92.06 86 GLU A O 1
ATOM 723 N N . PHE A 1 87 ? -18.886 0.698 14.601 1.00 91.75 87 PHE A N 1
ATOM 724 C CA . PHE A 1 87 ? -17.609 0.196 14.108 1.00 91.75 87 PHE A CA 1
ATOM 725 C C . PHE A 1 87 ? -17.401 -1.246 14.573 1.00 91.75 87 PHE A C 1
ATOM 727 O O . PHE A 1 87 ? -17.895 -1.655 15.616 1.00 91.75 87 PHE A O 1
ATOM 734 N N . GLY A 1 88 ? -16.657 -2.030 13.808 1.00 92.44 88 GLY A N 1
ATOM 735 C CA . GLY A 1 88 ? -16.198 -3.351 14.200 1.00 92.44 88 GLY A CA 1
ATOM 736 C C . GLY A 1 88 ? -14.750 -3.306 14.667 1.00 92.44 88 GLY A C 1
ATOM 737 O O . GLY A 1 88 ? -13.947 -2.555 14.114 1.00 92.44 88 GLY A O 1
ATOM 738 N N . VAL A 1 89 ? -14.408 -4.142 15.644 1.00 90.50 89 VAL A N 1
ATOM 739 C CA . VAL A 1 89 ? -13.026 -4.341 16.098 1.00 90.50 89 VAL A CA 1
ATOM 740 C C . VAL A 1 89 ? -12.652 -5.818 16.089 1.00 90.50 89 VAL A C 1
ATOM 742 O O . VAL A 1 89 ? -13.454 -6.667 16.476 1.00 90.50 89 VAL A O 1
ATOM 745 N N . ARG A 1 90 ? -11.434 -6.143 15.658 1.00 91.00 90 ARG A N 1
ATOM 746 C CA . ARG A 1 90 ? -10.855 -7.494 15.737 1.00 91.00 90 ARG A CA 1
ATOM 747 C C . ARG A 1 90 ? -9.444 -7.393 16.312 1.00 91.00 90 ARG A C 1
ATOM 749 O O . ARG A 1 90 ? -8.610 -6.686 15.764 1.00 91.00 90 ARG A O 1
ATOM 756 N N . GLY A 1 91 ? -9.181 -8.076 17.418 1.00 87.38 91 GLY A N 1
ATOM 757 C CA . GLY A 1 91 ? -7.929 -7.983 18.171 1.00 87.38 91 GLY A CA 1
ATOM 758 C C . GLY A 1 91 ? -7.936 -8.951 19.353 1.00 87.38 91 GLY A C 1
ATOM 759 O O . GLY A 1 91 ? -8.997 -9.244 19.904 1.00 87.38 91 GLY A O 1
ATOM 760 N N . ALA A 1 92 ? -6.773 -9.505 19.705 1.00 77.00 92 ALA A N 1
ATOM 761 C CA . ALA A 1 92 ? -6.648 -10.484 20.795 1.00 77.00 92 ALA A CA 1
ATOM 762 C C . ALA A 1 92 ? -6.600 -9.852 22.193 1.00 77.00 92 ALA A C 1
ATOM 764 O O . ALA A 1 92 ? -6.687 -10.561 23.192 1.00 77.00 92 ALA A O 1
ATOM 765 N N . SER A 1 93 ? -6.421 -8.543 22.255 1.00 75.94 93 SER A N 1
ATOM 766 C CA . SER A 1 93 ? -5.957 -7.831 23.434 1.00 75.94 93 SER A CA 1
ATOM 767 C C . SER A 1 93 ? -6.690 -6.511 23.610 1.00 75.94 93 SER A C 1
ATOM 769 O O . SER A 1 93 ? -7.581 -6.205 22.819 1.00 75.94 93 SER A O 1
ATOM 771 N N . ASN A 1 94 ? -6.377 -5.767 24.674 1.00 82.44 94 ASN A N 1
ATOM 772 C CA . ASN A 1 94 ? -7.182 -4.621 25.065 1.00 82.44 94 ASN A CA 1
ATOM 773 C C . ASN A 1 94 ? -7.259 -3.527 23.980 1.00 82.44 94 ASN A C 1
ATOM 775 O O . ASN A 1 94 ? -6.340 -3.297 23.197 1.00 82.44 94 ASN A O 1
ATOM 779 N N . ILE A 1 95 ? -8.409 -2.861 23.921 1.00 85.62 95 ILE A N 1
ATOM 780 C CA . ILE A 1 95 ? -8.682 -1.798 22.949 1.00 85.62 95 ILE A CA 1
ATOM 781 C C . ILE A 1 95 ? -9.146 -0.570 23.714 1.00 85.62 95 ILE A C 1
ATOM 783 O O . ILE A 1 95 ? -10.056 -0.654 24.540 1.00 85.62 95 ILE A O 1
ATOM 787 N N . HIS A 1 96 ? -8.522 0.570 23.429 1.00 88.00 96 HIS A N 1
ATOM 788 C CA . HIS A 1 96 ? -8.809 1.839 24.077 1.00 88.00 96 HIS A CA 1
ATOM 789 C C . HIS A 1 96 ? -9.595 2.732 23.110 1.00 88.00 96 HIS A C 1
ATOM 791 O O . HIS A 1 96 ? -9.152 3.035 22.005 1.00 88.00 96 HIS A O 1
ATOM 797 N N . ILE A 1 97 ? -10.789 3.157 23.508 1.00 87.06 97 ILE A N 1
ATOM 798 C CA . ILE A 1 97 ? -11.651 4.026 22.703 1.00 87.06 97 ILE A CA 1
ATOM 799 C C . ILE A 1 97 ? -11.968 5.258 23.530 1.00 87.06 97 ILE A C 1
ATOM 801 O O . ILE A 1 97 ? -12.716 5.205 24.504 1.00 87.06 97 ILE A O 1
ATOM 805 N N . GLN A 1 98 ? -11.394 6.379 23.134 1.00 87.75 98 GLN A N 1
ATOM 806 C CA . GLN A 1 98 ? -11.697 7.672 23.707 1.00 87.75 98 GLN A CA 1
ATOM 807 C C . GLN A 1 98 ? -12.925 8.251 23.003 1.00 87.75 98 GLN A C 1
ATOM 809 O O . GLN A 1 98 ? -12.961 8.356 21.777 1.00 87.75 98 GLN A O 1
ATOM 814 N N . VAL A 1 99 ? -13.942 8.623 23.771 1.00 85.88 99 VAL A N 1
AT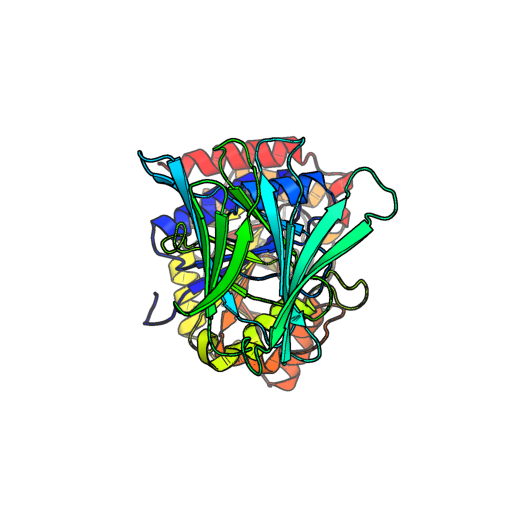OM 815 C CA . VAL A 1 99 ? -15.117 9.323 23.249 1.00 85.88 99 VAL A CA 1
ATOM 816 C C . VAL A 1 99 ? -14.885 10.818 23.407 1.00 85.88 99 VAL A C 1
ATOM 818 O O . VAL A 1 99 ? -14.640 11.309 24.510 1.00 85.88 99 VAL A O 1
ATOM 821 N N . ALA A 1 100 ? -14.956 11.528 22.287 1.00 75.00 100 ALA A N 1
ATOM 822 C CA . ALA A 1 100 ? -14.849 12.974 22.220 1.00 75.00 100 ALA A CA 1
ATOM 823 C C . ALA A 1 100 ? -16.232 13.601 22.008 1.00 75.00 100 ALA A C 1
ATOM 825 O O . ALA A 1 100 ? -17.102 13.015 21.362 1.00 75.00 100 ALA A O 1
ATOM 826 N N . SER A 1 101 ? -16.410 14.817 22.515 1.00 78.19 101 SER A N 1
ATOM 827 C CA . SER A 1 101 ? -17.557 15.677 22.225 1.00 78.19 101 SER A CA 1
ATOM 828 C C . SER A 1 101 ? -17.079 16.905 21.458 1.00 78.19 101 SER A C 1
ATOM 830 O O . SER A 1 101 ? -15.944 17.348 21.637 1.00 78.19 101 SER A O 1
ATOM 832 N N . GLN A 1 102 ? -17.941 17.469 20.612 1.00 76.19 102 GLN A N 1
ATOM 833 C CA . GLN A 1 102 ? -17.684 18.776 19.999 1.00 76.19 102 GLN A CA 1
ATOM 834 C C . GLN A 1 102 ? -17.682 19.918 21.024 1.00 76.19 102 GLN A C 1
ATOM 836 O O . GLN A 1 102 ? -17.095 20.964 20.755 1.00 76.19 102 GLN A O 1
ATOM 841 N N . ASN A 1 103 ? -18.275 19.715 22.204 1.00 75.56 103 ASN A N 1
ATOM 842 C CA . ASN A 1 103 ? -18.151 20.641 23.319 1.00 75.56 103 ASN A CA 1
ATOM 843 C C . ASN A 1 103 ? -16.767 20.457 23.981 1.00 75.56 103 ASN A C 1
ATOM 845 O O . ASN A 1 103 ? -16.550 19.440 24.643 1.00 75.56 103 ASN A O 1
ATOM 849 N N . PRO A 1 104 ? -15.836 21.425 23.872 1.00 70.25 104 PRO A N 1
ATOM 850 C CA . PRO A 1 104 ? -14.481 21.280 24.410 1.00 70.25 104 PRO A CA 1
ATOM 851 C C . PRO A 1 104 ? -14.439 21.233 25.941 1.00 70.25 104 PRO A C 1
ATOM 853 O O . PRO A 1 104 ? -13.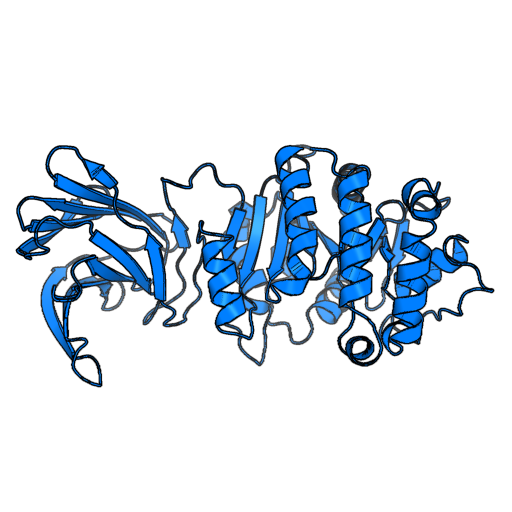461 20.769 26.518 1.00 70.25 104 PRO A O 1
ATOM 856 N N . SER A 1 105 ? -15.487 21.733 26.603 1.00 75.88 105 SER A N 1
ATOM 857 C CA . SER A 1 105 ? -15.620 21.725 28.061 1.00 75.88 105 SER A CA 1
ATOM 858 C C . SER A 1 105 ? -16.261 20.442 28.592 1.00 75.88 105 SER A C 1
ATOM 860 O O . SER A 1 105 ? -16.355 20.272 29.807 1.00 75.88 105 SER A O 1
ATOM 862 N N . ALA A 1 106 ? -16.732 19.554 27.711 1.00 75.12 106 ALA A N 1
ATOM 863 C CA . ALA A 1 106 ? -17.341 18.305 28.131 1.00 75.12 106 ALA A CA 1
ATOM 864 C C . ALA A 1 106 ? -16.279 17.290 28.597 1.00 75.12 106 ALA A C 1
ATOM 866 O O . ALA A 1 106 ? -15.187 17.228 28.025 1.00 75.12 106 ALA A O 1
ATOM 867 N N . PRO A 1 107 ? -16.597 16.458 29.605 1.00 78.94 107 PRO A N 1
ATOM 868 C CA . PRO A 1 107 ? -15.666 15.456 30.101 1.00 78.94 107 PRO A CA 1
ATOM 869 C C . PRO A 1 107 ? -15.337 14.424 29.019 1.00 78.94 107 PRO A C 1
ATOM 871 O O . PRO A 1 107 ? -16.221 13.895 28.343 1.00 78.94 107 PRO A O 1
ATOM 874 N N . GLN A 1 108 ? -14.058 14.106 28.854 1.00 86.12 108 GLN A N 1
ATOM 875 C CA . GLN A 1 108 ? -13.644 13.083 27.902 1.00 86.12 108 GLN A CA 1
ATOM 876 C C . GLN A 1 108 ? -13.728 11.711 28.557 1.00 86.12 108 GLN A C 1
ATOM 878 O O . GLN A 1 108 ? -13.305 11.536 29.696 1.00 86.12 108 GLN A O 1
ATOM 883 N N . LEU A 1 109 ? -14.277 10.730 27.846 1.00 89.50 109 LEU A N 1
ATOM 884 C CA . LEU A 1 109 ? -14.386 9.368 28.358 1.00 89.50 109 LEU A CA 1
ATOM 885 C C . LEU A 1 109 ? -13.379 8.459 27.668 1.00 89.50 109 LEU A C 1
ATOM 887 O O . LEU A 1 109 ? -13.132 8.598 26.473 1.00 89.50 109 LEU A O 1
ATOM 891 N N . LEU A 1 110 ? -12.850 7.489 28.406 1.00 90.19 110 LEU A N 1
ATOM 892 C CA . LEU A 1 110 ? -12.032 6.406 27.877 1.00 90.19 110 LEU A CA 1
ATOM 893 C C . LEU A 1 110 ? -12.693 5.066 28.190 1.00 90.19 110 LEU A C 1
ATOM 895 O O . LEU A 1 110 ? -12.848 4.683 29.347 1.00 90.19 110 LEU A O 1
ATOM 899 N N . LEU A 1 111 ? -13.057 4.347 27.139 1.00 90.88 111 LEU A N 1
ATOM 900 C CA . LEU A 1 111 ? -13.525 2.971 27.183 1.00 90.88 111 LEU A CA 1
ATOM 901 C C . LEU A 1 111 ? -12.316 2.054 26.995 1.00 90.88 111 LEU A C 1
ATOM 903 O O . LEU A 1 111 ? -11.631 2.139 25.978 1.00 90.88 111 LEU A O 1
ATOM 907 N N . VAL A 1 112 ? -12.069 1.165 27.946 1.00 91.00 112 VAL A N 1
ATOM 908 C CA . VAL A 1 112 ? -11.038 0.129 27.856 1.00 91.00 112 VAL A CA 1
ATOM 909 C C . VAL A 1 112 ? -11.738 -1.218 27.760 1.00 91.00 112 VAL A C 1
ATOM 911 O O . VAL A 1 112 ? -12.398 -1.654 28.701 1.00 91.00 112 VAL A O 1
ATOM 914 N N . LEU A 1 113 ? -11.626 -1.871 26.608 1.00 90.69 113 LEU A N 1
ATOM 915 C CA . LEU A 1 113 ? -12.223 -3.180 26.353 1.00 90.69 113 LEU A CA 1
ATOM 916 C C . LEU A 1 113 ? -11.176 -4.266 26.527 1.00 90.69 113 LEU A C 1
ATOM 918 O O . LEU A 1 113 ? -10.059 -4.100 26.053 1.00 90.69 113 LEU A O 1
ATOM 922 N N . GLY A 1 114 ? -11.544 -5.379 27.156 1.00 89.38 114 GLY A N 1
ATOM 923 C CA . GLY A 1 114 ? -10.668 -6.539 27.317 1.00 89.38 114 GLY A CA 1
ATOM 924 C C . GLY A 1 114 ? -9.403 -6.284 28.151 1.00 89.38 114 GLY A C 1
ATOM 925 O O . GLY A 1 114 ? -8.356 -6.860 27.860 1.00 89.38 114 GLY A O 1
ATOM 926 N N . ALA A 1 115 ? -9.486 -5.426 29.170 1.00 89.38 115 ALA A N 1
ATOM 927 C CA . ALA A 1 115 ? -8.441 -5.284 30.181 1.00 89.38 115 ALA A CA 1
ATOM 928 C C . ALA A 1 115 ? -8.280 -6.571 31.015 1.00 89.38 115 ALA A C 1
ATOM 930 O O . ALA A 1 115 ? -9.137 -7.459 30.974 1.00 89.38 115 ALA A O 1
ATOM 931 N N . GLU A 1 116 ? -7.155 -6.656 31.736 1.00 89.44 116 GLU A N 1
ATOM 932 C CA . GLU A 1 116 ? -6.736 -7.825 32.531 1.00 89.44 116 GLU A CA 1
ATOM 933 C C . GLU A 1 116 ? -6.882 -9.128 31.730 1.00 89.44 116 GLU A C 1
ATOM 935 O O . GLU A 1 116 ? -7.704 -9.983 32.046 1.00 89.44 116 GLU A O 1
ATOM 940 N N . ASP A 1 117 ? -6.133 -9.240 30.629 1.00 88.06 117 ASP A N 1
ATOM 941 C CA . ASP A 1 117 ? -6.135 -10.414 29.745 1.00 88.06 117 ASP A CA 1
ATOM 942 C C . ASP A 1 117 ? -7.520 -10.769 29.183 1.00 88.06 117 ASP A C 1
ATOM 944 O O . ASP A 1 117 ? -7.942 -11.927 29.167 1.00 88.06 117 ASP A O 1
ATOM 948 N N . ASN A 1 118 ? -8.234 -9.757 28.677 1.00 90.81 118 ASN A N 1
ATOM 949 C CA . ASN A 1 118 ? -9.553 -9.919 28.066 1.00 90.81 118 ASN A CA 1
ATOM 950 C C . ASN A 1 118 ? -10.616 -10.456 29.045 1.00 90.81 118 ASN A C 1
ATOM 952 O O . ASN A 1 118 ? -11.517 -11.195 28.637 1.00 90.81 118 ASN A O 1
ATOM 956 N N . THR A 1 119 ? -10.514 -10.100 30.333 1.00 92.75 119 THR A N 1
ATOM 957 C CA . THR A 1 119 ? -11.465 -10.524 31.377 1.00 92.75 119 THR A CA 1
ATOM 958 C C . THR A 1 119 ? -12.415 -9.428 31.837 1.00 92.75 119 THR A C 1
ATOM 960 O O . THR A 1 119 ? -13.525 -9.739 32.279 1.00 92.75 119 THR A O 1
ATOM 963 N N . ILE A 1 120 ? -12.029 -8.158 31.698 1.00 94.06 120 ILE A N 1
ATOM 964 C CA . ILE A 1 120 ? -12.834 -7.018 32.143 1.00 94.06 120 ILE A CA 1
ATOM 965 C C . ILE A 1 120 ? -12.902 -5.907 31.095 1.00 94.06 120 ILE A C 1
ATOM 967 O O . ILE A 1 120 ? -12.089 -5.793 30.179 1.00 94.06 120 ILE A O 1
ATOM 971 N N . SER A 1 121 ? -13.898 -5.041 31.222 1.00 94.38 121 SER A N 1
ATOM 972 C CA . SER A 1 121 ? -13.980 -3.779 30.495 1.00 94.38 121 SER A CA 1
ATOM 973 C C . SER A 1 121 ? -14.232 -2.650 31.474 1.00 94.38 121 SER A C 1
ATOM 975 O O . SER A 1 121 ? -15.056 -2.772 32.379 1.00 94.38 121 SER A O 1
ATOM 977 N N . GLN A 1 122 ? -13.541 -1.535 31.274 1.00 94.69 122 GLN A N 1
ATOM 978 C CA . GLN A 1 122 ? -13.559 -0.390 32.172 1.00 94.69 122 GLN A CA 1
ATOM 979 C C . GLN A 1 122 ? -13.942 0.891 31.428 1.00 94.69 122 GLN A C 1
ATOM 981 O O . GLN A 1 122 ? -13.673 1.051 30.239 1.00 94.69 122 GLN A O 1
ATOM 986 N N . LEU A 1 123 ? -14.579 1.810 32.145 1.00 94.38 123 LEU A N 1
ATOM 987 C CA . LEU A 1 123 ? -14.905 3.153 31.686 1.00 94.38 123 LEU A CA 1
ATOM 988 C C . LEU A 1 123 ? -14.224 4.152 32.617 1.00 94.38 123 LEU A C 1
ATOM 990 O O . LEU A 1 123 ? -14.402 4.071 33.832 1.00 94.38 123 LEU A O 1
ATOM 994 N N . TYR A 1 124 ? -13.511 5.115 32.047 1.00 92.56 124 TYR A N 1
ATOM 995 C CA . TYR A 1 124 ? -12.834 6.186 32.768 1.00 92.56 124 TYR A CA 1
ATOM 996 C C . TYR A 1 124 ? -13.321 7.559 32.308 1.00 92.56 124 TYR A C 1
ATOM 998 O O . TYR A 1 124 ? -13.634 7.745 31.134 1.00 92.56 124 TYR A O 1
ATOM 1006 N N . SER A 1 125 ? -13.318 8.524 33.224 1.00 90.88 125 SER A N 1
ATOM 1007 C CA . SER A 1 125 ? -13.283 9.952 32.899 1.00 90.88 125 SER A CA 1
ATOM 1008 C C . SER A 1 125 ? -11.830 10.398 32.773 1.00 90.88 125 SER A C 1
ATOM 1010 O O . SER A 1 125 ? -11.008 10.000 33.601 1.00 90.88 125 SER A O 1
ATOM 1012 N N . LEU A 1 126 ? -11.516 11.218 31.777 1.00 88.44 126 LEU A N 1
ATOM 1013 C CA . LEU A 1 126 ? -10.204 11.819 31.564 1.00 88.44 126 LEU A CA 1
ATOM 1014 C C . LEU A 1 126 ? -10.253 13.314 31.892 1.00 88.44 126 LEU A C 1
ATOM 1016 O O . LEU A 1 126 ? -11.061 14.052 31.324 1.00 88.44 126 LEU A O 1
ATOM 1020 N N . ASP A 1 127 ? -9.348 13.766 32.758 1.00 84.44 127 ASP A N 1
ATOM 1021 C CA . ASP A 1 127 ? -9.085 15.188 32.981 1.00 84.44 127 ASP A CA 1
ATOM 1022 C C . ASP A 1 127 ? -7.894 15.629 32.127 1.00 84.44 127 ASP A C 1
ATOM 1024 O O . ASP A 1 127 ? -6.727 15.456 32.490 1.00 84.44 127 ASP A O 1
ATOM 1028 N N . THR A 1 128 ? -8.199 16.192 30.958 1.00 78.00 128 THR A N 1
ATOM 1029 C CA . THR A 1 128 ? -7.193 16.656 29.996 1.00 78.00 128 THR A CA 1
ATOM 1030 C C . THR A 1 128 ? -6.536 17.978 30.383 1.00 78.00 128 THR A C 1
ATOM 1032 O O . THR A 1 128 ? -5.599 18.394 29.708 1.00 78.00 128 THR A O 1
ATOM 1035 N N . ASN A 1 129 ? -7.001 18.652 31.444 1.00 80.75 129 ASN A N 1
ATOM 1036 C CA . ASN A 1 129 ? -6.375 19.886 31.931 1.00 80.75 129 ASN A CA 1
ATOM 1037 C C . ASN A 1 129 ? -5.152 19.608 32.816 1.00 80.75 129 ASN A C 1
ATOM 1039 O O . ASN A 1 129 ? -4.378 20.521 33.108 1.00 80.75 129 ASN A O 1
ATOM 1043 N N . LYS A 1 130 ? -4.973 18.359 33.256 1.00 78.44 130 LYS A N 1
ATOM 1044 C CA . LYS A 1 130 ? -3.841 17.928 34.076 1.00 78.44 130 LYS A CA 1
ATOM 1045 C C . LYS A 1 130 ? -2.731 17.320 33.222 1.00 78.44 130 LYS A C 1
ATOM 1047 O O . LYS A 1 130 ? -2.983 16.716 32.182 1.00 78.44 130 LYS A O 1
ATOM 1052 N N . ASN A 1 131 ? -1.489 17.480 33.682 1.00 77.56 131 ASN A N 1
ATOM 1053 C CA . ASN A 1 131 ? -0.312 16.867 33.073 1.00 77.56 131 ASN A CA 1
ATOM 1054 C C . ASN A 1 131 ? 0.516 16.133 34.152 1.00 77.56 131 ASN A C 1
ATOM 1056 O O . ASN A 1 131 ? 1.093 16.808 35.009 1.00 77.56 131 ASN A O 1
ATOM 1060 N N . PRO A 1 132 ? 0.586 14.786 34.139 1.00 81.88 132 PRO A N 1
ATOM 1061 C CA . PRO A 1 132 ? -0.026 13.885 33.155 1.00 81.88 132 PRO A CA 1
ATOM 1062 C C . PRO A 1 132 ? -1.563 13.898 33.211 1.00 81.88 132 PRO A C 1
ATOM 1064 O O . PRO A 1 132 ? -2.140 14.273 34.230 1.00 81.88 132 PRO A O 1
ATOM 1067 N N . ILE A 1 133 ? -2.211 13.488 32.111 1.00 83.69 133 ILE A N 1
ATOM 1068 C CA . ILE A 1 133 ? -3.673 13.313 32.053 1.00 83.69 133 ILE A CA 1
ATOM 1069 C C . ILE A 1 133 ? -4.083 12.349 33.169 1.00 83.69 133 ILE A C 1
ATOM 1071 O O . ILE A 1 133 ? -3.567 11.231 33.245 1.00 83.69 133 ILE A O 1
ATOM 1075 N N . GLU A 1 134 ? -5.017 12.767 34.019 1.00 86.25 134 GLU A N 1
ATOM 1076 C CA . GLU A 1 134 ? -5.562 11.905 35.066 1.00 86.25 134 GLU A CA 1
ATOM 1077 C C . GLU A 1 134 ? -6.784 11.140 34.553 1.00 86.25 134 GLU A C 1
ATOM 1079 O O . GLU A 1 134 ? -7.676 11.712 33.924 1.00 86.25 134 GLU A O 1
ATOM 1084 N N . ALA A 1 135 ? -6.843 9.843 34.859 1.00 90.25 135 ALA A N 1
ATOM 1085 C CA . ALA A 1 135 ? -7.973 8.980 34.540 1.00 90.25 135 ALA A CA 1
ATOM 1086 C C . ALA A 1 135 ? -8.665 8.510 35.828 1.00 90.25 135 ALA A C 1
ATOM 1088 O O . ALA A 1 135 ? -8.036 7.899 36.689 1.00 90.25 135 ALA A O 1
ATOM 1089 N N . THR A 1 136 ? -9.970 8.760 35.951 1.00 93.62 136 THR A N 1
ATOM 1090 C CA . THR A 1 136 ? -10.798 8.310 37.085 1.00 93.62 136 THR A CA 1
ATOM 1091 C C . THR A 1 136 ? -11.721 7.185 36.640 1.00 93.62 136 THR A C 1
ATOM 1093 O O . THR A 1 136 ? -12.505 7.376 35.713 1.00 93.62 136 THR A O 1
ATOM 1096 N N . LEU A 1 137 ? -11.649 6.020 37.291 1.00 95.38 137 LEU A N 1
ATOM 1097 C CA . LEU A 1 137 ? -12.512 4.875 36.981 1.00 95.38 137 LEU A CA 1
ATOM 1098 C C . LEU A 1 137 ? -13.971 5.190 37.346 1.00 95.38 137 LEU A C 1
ATOM 1100 O O . LEU A 1 137 ? -14.276 5.492 38.497 1.00 95.38 137 LEU A O 1
ATOM 1104 N N . LEU A 1 138 ? -14.868 5.087 36.368 1.00 94.19 138 LEU A N 1
ATOM 1105 C CA . LEU A 1 138 ? -16.308 5.307 36.520 1.00 94.19 138 LEU A CA 1
ATOM 1106 C C . LEU A 1 138 ? -17.092 3.994 36.601 1.00 94.19 138 LEU A C 1
ATOM 1108 O O . LEU A 1 138 ? -18.077 3.911 37.329 1.00 94.19 138 LEU A O 1
ATOM 1112 N N . ALA A 1 139 ? -16.683 2.976 35.839 1.00 94.75 139 ALA A N 1
ATOM 1113 C CA . ALA A 1 139 ? -17.312 1.658 35.853 1.00 94.75 139 ALA A CA 1
ATOM 1114 C C . ALA A 1 139 ? -16.317 0.556 35.474 1.00 94.75 139 ALA A C 1
ATOM 1116 O O . ALA A 1 139 ? -15.398 0.782 34.689 1.00 94.75 139 ALA A O 1
ATOM 1117 N N . SER A 1 140 ? -16.540 -0.649 35.999 1.00 96.50 140 SER A N 1
ATOM 1118 C CA . SER A 1 140 ? -15.810 -1.870 35.648 1.00 96.50 140 SER A CA 1
ATOM 1119 C C . SER A 1 140 ? -16.804 -3.023 35.528 1.00 96.50 140 SER A C 1
ATOM 1121 O O . SER A 1 140 ? -17.645 -3.206 36.410 1.00 96.50 140 SER A O 1
ATOM 1123 N N . VAL A 1 141 ? -16.747 -3.768 34.426 1.00 96.19 141 VAL A N 1
ATOM 1124 C CA . VAL A 1 141 ? -17.689 -4.841 34.085 1.00 96.19 141 VAL A CA 1
ATOM 1125 C C . VAL A 1 141 ? -16.898 -6.080 33.682 1.00 96.19 141 VAL A C 1
ATOM 1127 O O . VAL A 1 141 ? -16.001 -5.994 32.848 1.00 96.19 141 VAL A O 1
ATOM 1130 N N . ALA A 1 142 ? -17.238 -7.239 34.251 1.00 95.88 142 ALA A N 1
ATOM 1131 C CA . ALA A 1 142 ? -16.648 -8.512 33.846 1.00 95.88 142 ALA A CA 1
ATOM 1132 C C . ALA A 1 142 ? -17.104 -8.877 32.426 1.00 95.88 142 ALA A C 1
ATOM 1134 O O . ALA A 1 142 ? -18.300 -8.991 32.155 1.00 95.88 142 ALA A O 1
ATOM 1135 N N . THR A 1 143 ? -16.148 -9.063 31.521 1.00 94.19 143 THR A N 1
ATOM 1136 C CA . THR A 1 143 ? -16.376 -9.354 30.100 1.00 94.19 143 THR A CA 1
ATOM 1137 C C . THR A 1 143 ? -15.391 -10.418 29.578 1.00 94.19 143 THR A C 1
ATOM 1139 O O . THR A 1 143 ? -14.684 -10.189 28.595 1.00 94.19 143 THR A O 1
ATOM 1142 N N . PRO A 1 144 ? -15.326 -11.610 30.207 1.00 93.44 144 PRO A N 1
ATOM 1143 C CA . PRO A 1 144 ? -14.369 -12.646 29.829 1.00 93.44 144 PRO A CA 1
ATOM 1144 C C . PRO A 1 144 ? -14.541 -13.108 28.382 1.00 93.44 144 PRO A C 1
ATOM 1146 O O . PRO A 1 144 ? -15.626 -13.519 27.969 1.00 93.44 144 PRO A O 1
ATOM 1149 N N . GLY A 1 145 ? -13.452 -13.051 27.612 1.00 90.81 145 GLY A N 1
ATOM 1150 C CA . GLY A 1 145 ? -13.428 -13.479 26.212 1.00 90.81 145 GLY A CA 1
ATOM 1151 C C . GLY A 1 145 ? -14.150 -12.524 25.255 1.00 90.81 145 GLY A C 1
ATOM 1152 O O . GLY A 1 145 ? -14.555 -12.935 24.161 1.00 90.81 145 GLY A O 1
ATOM 1153 N N . LEU A 1 146 ? -14.345 -11.260 25.649 1.00 92.25 146 LEU A N 1
ATOM 1154 C CA . LEU A 1 146 ? -15.049 -10.266 24.840 1.00 92.25 146 LEU A CA 1
ATOM 1155 C C . LEU A 1 146 ? -14.394 -10.078 23.470 1.00 92.25 146 LEU A C 1
ATOM 1157 O O . LEU A 1 146 ? -15.085 -10.131 22.449 1.00 92.25 146 LEU A O 1
ATOM 1161 N N . LEU A 1 147 ? -13.076 -9.883 23.447 1.00 91.19 147 LEU A N 1
ATOM 1162 C CA . LEU A 1 147 ? -12.285 -9.645 22.242 1.00 91.19 147 LEU A CA 1
ATOM 1163 C C . LEU A 1 147 ? -11.800 -10.955 21.608 1.00 91.19 147 LEU A C 1
ATOM 1165 O O . LEU A 1 147 ? -11.798 -12.013 22.235 1.00 91.19 147 LEU A O 1
ATOM 1169 N N . SER A 1 148 ? -11.458 -10.901 20.322 1.00 89.38 148 SER A N 1
ATOM 1170 C CA . SER A 1 148 ? -11.022 -12.060 19.542 1.00 89.38 148 SER A CA 1
ATOM 1171 C C . SER A 1 148 ? -10.080 -11.632 18.423 1.00 89.38 148 SER A C 1
ATOM 1173 O O . SER A 1 148 ? -10.395 -10.719 17.661 1.00 89.38 148 SER A O 1
ATOM 1175 N N . ALA A 1 149 ? -8.968 -12.352 18.263 1.00 84.94 149 ALA A N 1
ATOM 1176 C CA . ALA A 1 149 ? -8.076 -12.191 17.113 1.00 84.94 149 ALA A CA 1
ATOM 1177 C C . ALA A 1 149 ? -8.719 -12.601 15.778 1.00 84.94 149 ALA A C 1
ATOM 1179 O O . ALA A 1 149 ? -8.249 -12.186 14.726 1.00 84.94 149 ALA A O 1
ATOM 1180 N N . GLN A 1 150 ? -9.771 -13.423 15.806 1.00 86.06 150 GLN A N 1
ATOM 1181 C CA . GLN A 1 150 ? -10.334 -14.054 14.607 1.00 86.06 150 GLN A CA 1
ATOM 1182 C C . GLN A 1 150 ? -11.707 -13.489 14.237 1.00 86.06 150 GLN A C 1
ATOM 1184 O O . GLN A 1 150 ? -12.040 -13.374 13.058 1.00 86.06 150 GLN A O 1
ATOM 1189 N N . LEU A 1 151 ? -12.500 -13.101 15.238 1.00 90.31 151 LEU A N 1
ATOM 1190 C CA . LEU A 1 151 ? -13.868 -12.636 15.046 1.00 90.31 151 LEU A CA 1
ATOM 1191 C C . LEU A 1 151 ? -13.978 -11.133 15.278 1.00 90.31 151 LEU A C 1
ATOM 1193 O O . LEU A 1 151 ? -13.606 -10.633 16.339 1.00 90.31 151 LEU A O 1
ATOM 1197 N N . THR A 1 152 ? -14.575 -10.437 14.316 1.00 93.31 152 THR A N 1
ATOM 1198 C CA . THR A 1 152 ? -14.933 -9.026 14.466 1.00 93.31 152 THR A CA 1
ATOM 1199 C C . THR A 1 152 ? -16.081 -8.873 15.461 1.00 93.31 152 THR A C 1
ATOM 1201 O O . THR A 1 152 ? -17.112 -9.540 15.357 1.00 93.31 152 THR A O 1
ATOM 1204 N N . LYS A 1 153 ? -15.908 -7.975 16.428 1.00 93.44 153 LYS A N 1
ATOM 1205 C CA . LYS A 1 153 ? -16.908 -7.571 17.417 1.00 93.44 153 LYS A CA 1
ATOM 1206 C C . LYS A 1 153 ? -17.541 -6.264 16.964 1.00 93.44 153 LYS A C 1
ATOM 1208 O O . LYS A 1 153 ? -16.823 -5.310 16.690 1.00 93.44 153 LYS A O 1
ATOM 1213 N N . GLN A 1 154 ? -18.865 -6.234 16.861 1.00 95.06 154 GLN A N 1
ATOM 1214 C CA . GLN A 1 154 ? -19.615 -5.055 16.434 1.00 95.06 154 GLN A CA 1
ATOM 1215 C C . GLN A 1 154 ? -19.854 -4.143 17.630 1.00 95.06 154 GLN A C 1
ATOM 1217 O O . GLN A 1 154 ? -20.599 -4.506 18.538 1.00 95.06 154 GLN A O 1
ATOM 1222 N N . CYS A 1 155 ? -19.227 -2.976 17.628 1.00 92.81 155 CYS A N 1
ATOM 1223 C CA . CYS A 1 155 ? -19.331 -1.960 18.661 1.00 92.81 155 CYS A CA 1
ATOM 1224 C C . CYS A 1 155 ? -20.307 -0.862 18.229 1.00 92.81 155 CYS A C 1
ATOM 1226 O O . CYS A 1 155 ? -20.265 -0.368 17.101 1.00 92.81 155 CYS A O 1
ATOM 1228 N N . VAL A 1 156 ? -21.164 -0.454 19.161 1.00 93.75 156 VAL A N 1
ATOM 1229 C CA . VAL A 1 156 ? -22.102 0.655 18.985 1.00 93.75 156 VAL A CA 1
ATOM 1230 C C . VAL A 1 156 ? -21.998 1.578 20.187 1.00 93.75 156 VAL A C 1
ATOM 1232 O O . VAL A 1 156 ? -22.199 1.136 21.320 1.00 93.75 156 VAL A O 1
ATOM 1235 N N . ILE A 1 157 ? -21.713 2.854 19.935 1.00 92.06 157 ILE A N 1
ATOM 1236 C CA . ILE A 1 157 ? -21.801 3.921 20.932 1.00 92.06 157 ILE A CA 1
ATOM 1237 C C . ILE A 1 157 ? -23.033 4.758 20.591 1.00 92.06 157 ILE A C 1
ATOM 1239 O O . ILE A 1 157 ? -23.051 5.453 19.575 1.00 92.06 157 ILE A O 1
ATOM 1243 N N . ASP A 1 158 ? -24.065 4.668 21.425 1.00 91.50 158 ASP A N 1
ATOM 1244 C CA . ASP A 1 158 ? -25.258 5.513 21.347 1.00 91.50 158 ASP A CA 1
ATOM 1245 C C . ASP A 1 158 ? -25.156 6.619 22.414 1.00 91.50 158 ASP A C 1
ATOM 1247 O O . ASP A 1 158 ? -24.792 6.351 23.560 1.00 91.50 158 ASP A O 1
ATOM 1251 N N . TYR A 1 159 ? -25.521 7.850 22.064 1.00 89.38 159 TYR A N 1
ATOM 1252 C CA . TYR A 1 159 ? -25.721 8.950 23.004 1.00 89.38 159 TYR A CA 1
ATOM 1253 C C . TYR A 1 159 ? -27.098 9.570 22.787 1.00 89.38 159 TYR A C 1
ATOM 1255 O O . TYR A 1 159 ? -27.397 10.061 21.701 1.00 89.38 159 TYR A O 1
ATOM 1263 N N . ALA A 1 160 ? -27.945 9.534 23.811 1.00 88.00 160 ALA A N 1
ATOM 1264 C CA . ALA A 1 160 ? -29.277 10.127 23.776 1.00 88.00 160 ALA A CA 1
ATOM 1265 C C . ALA A 1 160 ? -29.673 10.602 25.173 1.00 88.00 160 ALA A C 1
ATOM 1267 O O . ALA A 1 160 ? -29.410 9.908 26.151 1.00 88.00 160 ALA A O 1
ATOM 1268 N N . GLN A 1 161 ? -30.332 11.763 25.256 1.00 85.88 161 GLN A N 1
ATOM 1269 C CA . GLN A 1 161 ? -30.927 12.280 26.499 1.00 85.88 161 GLN A CA 1
ATOM 1270 C C . GLN A 1 161 ? -29.948 12.327 27.693 1.00 85.88 161 GLN A C 1
ATOM 1272 O O . GLN A 1 161 ? -30.333 12.065 28.827 1.00 85.88 161 GLN A O 1
ATOM 1277 N N . GLY A 1 162 ? -28.670 12.645 27.447 1.00 87.06 162 GLY A N 1
ATOM 1278 C CA . GLY A 1 162 ? -27.663 12.709 28.511 1.00 87.06 162 GLY A CA 1
ATOM 1279 C C . GLY A 1 162 ? -27.106 11.352 28.949 1.00 87.06 162 GLY A C 1
ATOM 1280 O O . GLY A 1 162 ? -26.399 11.288 29.948 1.00 87.06 162 GLY A O 1
ATOM 1281 N N . THR A 1 163 ? -27.388 10.268 28.226 1.00 90.25 163 THR A N 1
ATOM 1282 C CA . THR A 1 163 ? -26.857 8.934 28.525 1.00 90.25 163 THR A CA 1
ATOM 1283 C C . THR A 1 163 ? -26.031 8.418 27.354 1.00 90.25 163 THR A C 1
ATOM 1285 O O . THR A 1 163 ? -26.517 8.331 26.226 1.00 90.25 163 THR A O 1
ATOM 1288 N N . LEU A 1 164 ? -24.783 8.040 27.635 1.00 90.94 164 LEU A N 1
ATOM 1289 C CA . LEU A 1 164 ? -23.905 7.321 26.719 1.00 90.94 164 LEU A CA 1
ATOM 1290 C C . LEU A 1 164 ? -23.976 5.821 27.003 1.00 90.94 164 LEU A C 1
ATOM 1292 O O . LEU A 1 164 ? -23.802 5.379 28.141 1.00 90.94 164 LEU A O 1
ATOM 1296 N N . LYS A 1 165 ? -24.196 5.029 25.956 1.00 93.31 165 LYS A N 1
ATOM 1297 C CA . LYS A 1 165 ? -24.278 3.573 26.017 1.00 93.31 165 LYS A CA 1
ATOM 1298 C C . LYS A 1 165 ? -23.287 2.948 25.046 1.00 93.31 165 LYS A C 1
ATOM 1300 O O . LYS A 1 165 ? -23.332 3.235 23.854 1.00 93.31 165 LYS A O 1
ATOM 1305 N N . LEU A 1 166 ? -22.452 2.039 25.546 1.00 94.12 166 LEU A N 1
ATOM 1306 C CA . LEU A 1 166 ? -21.643 1.151 24.711 1.00 94.12 166 LEU A CA 1
ATOM 1307 C C . LEU A 1 166 ? -22.305 -0.224 24.660 1.00 94.12 166 LEU A C 1
ATOM 1309 O O . LEU A 1 166 ? -22.547 -0.833 25.705 1.00 94.12 166 LEU A O 1
ATOM 1313 N N . SER A 1 167 ? -22.534 -0.735 23.454 1.00 95.44 167 SER A N 1
ATOM 1314 C CA . SER A 1 167 ? -22.972 -2.113 23.228 1.00 95.44 167 SER A CA 1
ATOM 1315 C C . SER A 1 167 ? -22.007 -2.851 22.306 1.00 95.44 167 SER A C 1
ATOM 1317 O O . SER A 1 167 ? -21.488 -2.263 21.359 1.00 95.44 167 SER A O 1
ATOM 1319 N N . ILE A 1 168 ? -21.787 -4.141 22.565 1.00 94.50 168 ILE A N 1
ATOM 1320 C CA . ILE A 1 168 ? -20.947 -5.014 21.739 1.00 94.50 168 ILE A CA 1
ATOM 1321 C C . ILE A 1 168 ? -21.751 -6.247 21.344 1.00 94.50 168 ILE A C 1
ATOM 1323 O O . ILE A 1 168 ? -22.317 -6.923 22.200 1.00 94.50 168 ILE A O 1
ATOM 1327 N N . ASN A 1 169 ? -21.834 -6.529 20.042 1.00 94.19 169 ASN A N 1
ATOM 1328 C CA . ASN A 1 169 ? -22.673 -7.586 19.467 1.00 94.19 169 ASN A CA 1
ATOM 1329 C C . ASN A 1 169 ? -24.134 -7.525 19.965 1.00 94.19 169 ASN A C 1
ATOM 1331 O O . ASN A 1 169 ? -24.769 -8.552 20.185 1.00 94.19 169 ASN A O 1
ATOM 1335 N N . GLY A 1 170 ? -24.655 -6.312 20.185 1.00 93.44 170 GLY A N 1
ATOM 1336 C CA . GLY A 1 170 ? -26.007 -6.070 20.702 1.00 93.44 170 GLY A CA 1
ATOM 1337 C C . GLY A 1 170 ? -26.154 -6.129 22.229 1.00 93.44 170 GLY A C 1
ATOM 1338 O O . GLY A 1 170 ? -27.180 -5.691 22.747 1.00 93.44 170 GLY A O 1
ATOM 1339 N N . TYR A 1 171 ? -25.143 -6.592 22.969 1.00 93.25 171 TYR A N 1
ATOM 1340 C CA . TYR A 1 171 ? -25.162 -6.636 24.433 1.00 93.25 171 TYR A CA 1
ATOM 1341 C C . TYR A 1 171 ? -24.661 -5.320 25.025 1.00 93.25 171 TYR A C 1
ATOM 1343 O O . TYR A 1 171 ? -23.600 -4.829 24.647 1.00 93.25 171 TYR A O 1
ATOM 1351 N N . SER A 1 172 ? -25.410 -4.750 25.969 1.00 94.88 172 SER A N 1
ATOM 1352 C CA . SER A 1 172 ? -25.007 -3.531 26.678 1.00 94.88 172 SER A CA 1
ATOM 1353 C C . SER A 1 172 ? -23.824 -3.816 27.602 1.00 94.88 172 SER A C 1
ATOM 1355 O O . SER A 1 172 ? -23.941 -4.669 28.476 1.00 94.88 172 SER A O 1
ATOM 1357 N N . ILE A 1 173 ? -22.726 -3.074 27.445 1.00 95.06 173 ILE A N 1
ATOM 1358 C CA . ILE A 1 173 ? -21.542 -3.163 28.313 1.00 95.06 173 ILE A CA 1
ATOM 1359 C C . ILE A 1 173 ? -21.557 -2.036 29.343 1.00 95.06 173 ILE A C 1
ATOM 1361 O O . ILE A 1 173 ? -21.494 -2.295 30.539 1.00 95.06 173 ILE A O 1
ATOM 1365 N N . PHE A 1 174 ? -21.721 -0.789 28.891 1.00 92.81 174 PHE A N 1
ATOM 1366 C CA . PHE A 1 174 ? -21.814 0.379 29.769 1.00 92.81 174 PHE A CA 1
ATOM 1367 C C . PHE A 1 174 ? -23.058 1.199 29.467 1.00 92.81 174 PHE A C 1
ATOM 1369 O O . PHE A 1 174 ? -23.481 1.302 28.316 1.00 92.81 174 PHE A O 1
ATOM 1376 N N . SER A 1 175 ? -23.580 1.840 30.508 1.00 93.44 175 SER A N 1
ATOM 1377 C CA . SER A 1 175 ? -24.538 2.935 30.421 1.00 93.44 175 SER A CA 1
ATOM 1378 C C . SER A 1 175 ? -24.123 3.974 31.452 1.00 93.44 175 SER A C 1
ATOM 1380 O O . SER A 1 175 ? -24.059 3.660 32.640 1.00 93.44 175 SER A O 1
ATOM 1382 N N . HIS A 1 176 ? -23.797 5.184 31.011 1.00 91.50 176 HIS A N 1
ATOM 1383 C CA . HIS A 1 176 ? -23.296 6.240 31.882 1.00 91.50 176 HIS A CA 1
ATOM 1384 C C . HIS A 1 176 ? -23.951 7.575 31.541 1.00 91.50 176 HIS A C 1
ATOM 1386 O O . HIS A 1 176 ? -24.069 7.933 30.370 1.00 91.50 176 HIS A O 1
ATOM 1392 N N . ASN A 1 177 ? -24.376 8.309 32.567 1.00 91.00 177 ASN A N 1
ATOM 1393 C CA . ASN A 1 177 ? -24.949 9.634 32.379 1.00 91.00 177 ASN A CA 1
ATOM 1394 C C . ASN A 1 177 ? -23.825 10.649 32.199 1.00 91.00 177 ASN A C 1
ATOM 1396 O O . ASN A 1 177 ? -22.942 10.757 33.043 1.00 91.00 177 ASN A O 1
ATOM 1400 N N . ILE A 1 178 ? -23.869 11.383 31.095 1.00 85.44 178 ILE A N 1
ATOM 1401 C CA . ILE A 1 178 ? -22.899 12.407 30.744 1.00 85.44 178 ILE A CA 1
ATOM 1402 C C . ILE A 1 178 ? -23.581 13.526 29.966 1.00 85.44 178 ILE A C 1
ATOM 1404 O O . ILE A 1 178 ? -24.3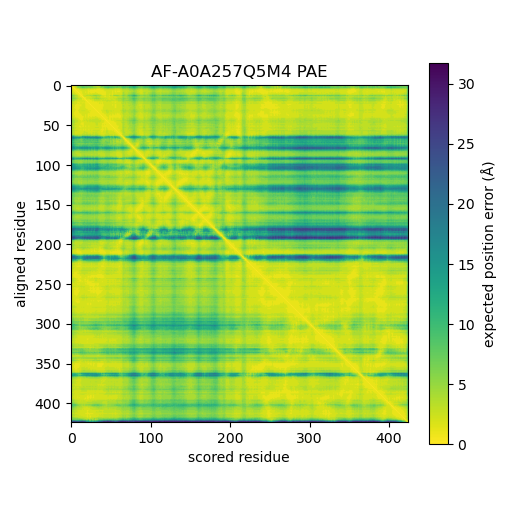63 13.296 29.038 1.00 85.44 178 ILE A O 1
ATOM 1408 N N . ASP A 1 179 ? -23.278 14.760 30.345 1.00 81.50 179 ASP A N 1
ATOM 1409 C CA . ASP A 1 179 ? -23.797 15.922 29.646 1.00 81.50 179 ASP A CA 1
ATOM 1410 C C . ASP A 1 179 ? -22.810 16.384 28.567 1.00 81.50 179 ASP A C 1
ATOM 1412 O O . ASP A 1 179 ? -21.758 16.955 28.849 1.00 81.50 179 ASP A O 1
ATOM 1416 N N . TYR A 1 180 ? -23.163 16.115 27.312 1.00 77.56 180 TYR A N 1
ATOM 1417 C CA . TYR A 1 180 ? -22.484 16.633 26.128 1.00 77.56 180 TYR A CA 1
ATOM 1418 C C . TYR A 1 180 ? -23.250 17.791 25.483 1.00 77.56 180 TYR A C 1
ATOM 1420 O O . TYR A 1 180 ? -22.914 18.198 24.373 1.00 77.56 180 TYR A O 1
ATOM 1428 N N . GLY A 1 181 ? -24.273 18.336 26.150 1.00 68.19 181 GLY A N 1
ATOM 1429 C CA . GLY A 1 181 ? -25.045 19.479 25.665 1.00 68.19 181 GLY A CA 1
ATOM 1430 C C . GLY A 1 181 ? -25.801 19.205 24.362 1.00 68.19 181 GLY A C 1
ATOM 1431 O O . GLY A 1 181 ? -25.982 20.117 23.562 1.00 68.19 181 GLY A O 1
ATOM 1432 N N . GLY A 1 182 ? -26.186 17.948 24.102 1.00 64.19 182 GLY A N 1
ATOM 1433 C CA . GLY A 1 182 ? -26.874 17.544 22.866 1.00 64.19 182 GLY A CA 1
ATOM 1434 C C . GLY A 1 182 ? -25.998 17.518 21.605 1.00 64.19 182 GLY A C 1
ATOM 1435 O O . GLY A 1 182 ? -26.531 17.393 20.502 1.00 64.19 182 GLY A O 1
ATOM 1436 N N . GLN A 1 183 ? -24.674 17.639 21.745 1.00 66.94 183 GLN A N 1
ATOM 1437 C CA . GLN A 1 183 ? -23.744 17.652 20.616 1.00 66.94 183 GLN A CA 1
ATOM 1438 C C . GLN A 1 183 ? -23.366 16.254 20.115 1.00 66.94 183 GLN A C 1
ATOM 1440 O O . GLN A 1 183 ? -23.537 15.245 20.804 1.00 66.94 183 GLN A O 1
ATOM 1445 N N . LEU A 1 184 ? -22.826 16.219 18.893 1.00 62.62 184 LEU A N 1
ATOM 1446 C CA . LEU A 1 184 ? -22.283 15.018 18.274 1.00 62.62 184 LEU A CA 1
ATOM 1447 C C . LEU A 1 184 ? -21.136 14.447 19.107 1.00 62.62 184 LEU A C 1
ATOM 1449 O O . LEU A 1 184 ? -20.188 15.149 19.467 1.00 62.62 184 LEU A O 1
ATOM 1453 N N . ILE A 1 185 ? -21.202 13.140 19.335 1.00 74.25 185 ILE A N 1
ATOM 1454 C CA . ILE A 1 185 ? -20.071 12.377 19.854 1.00 74.25 185 ILE A CA 1
ATOM 1455 C C . ILE A 1 185 ? -19.200 11.891 18.697 1.00 74.25 185 ILE A C 1
ATOM 1457 O O . ILE A 1 185 ? -19.689 11.557 17.619 1.00 74.25 185 ILE A O 1
ATOM 1461 N N . GLY A 1 186 ? -17.897 11.845 18.913 1.00 73.38 186 GLY A N 1
ATOM 1462 C CA . GLY A 1 186 ? -16.936 11.189 18.038 1.00 73.38 186 GLY A CA 1
ATOM 1463 C C . GLY A 1 186 ? -16.169 10.137 18.824 1.00 73.38 186 GLY A C 1
ATOM 1464 O O . GLY A 1 186 ? -16.130 10.183 20.053 1.00 73.38 186 GLY A O 1
ATOM 1465 N N . ALA A 1 187 ? -15.543 9.193 18.130 1.00 71.50 187 ALA A N 1
ATOM 1466 C CA . ALA A 1 187 ? -14.597 8.289 18.773 1.00 71.50 187 ALA A CA 1
ATOM 1467 C C . ALA A 1 187 ? -13.205 8.472 18.190 1.00 71.50 187 ALA A C 1
ATOM 1469 O O . ALA A 1 187 ? -13.005 8.460 16.975 1.00 71.50 187 ALA A O 1
ATOM 1470 N N . VAL A 1 188 ? -12.241 8.606 19.085 1.00 72.31 188 VAL A N 1
ATOM 1471 C CA . VAL A 1 188 ? -10.823 8.455 18.810 1.00 72.31 188 VAL A CA 1
ATOM 1472 C C . VAL A 1 188 ? -10.434 7.084 19.340 1.00 72.31 188 VAL A C 1
ATOM 1474 O O . VAL A 1 188 ? -10.485 6.833 20.540 1.00 72.31 188 VAL A O 1
ATOM 1477 N N . LEU A 1 189 ? -10.076 6.172 18.449 1.00 71.31 189 LEU A N 1
ATOM 1478 C CA . LEU A 1 189 ? -9.586 4.861 18.838 1.00 71.31 189 LEU A CA 1
ATOM 1479 C C . LEU A 1 189 ? -8.070 4.923 18.986 1.00 71.31 189 LEU A C 1
ATOM 1481 O O . LEU A 1 189 ? -7.371 5.452 18.128 1.00 71.31 189 LEU A O 1
ATOM 1485 N N . CYS A 1 190 ? -7.570 4.389 20.090 1.00 65.69 190 CYS A N 1
ATOM 1486 C CA . CYS A 1 190 ? -6.155 4.187 20.330 1.00 65.69 190 CYS A CA 1
ATOM 1487 C C . CYS A 1 190 ? -5.927 2.687 20.521 1.00 65.69 190 CYS A C 1
ATOM 1489 O O . CYS A 1 190 ? -6.498 2.067 21.418 1.00 65.69 190 CYS A O 1
ATOM 1491 N N . ALA A 1 191 ? -5.104 2.080 19.672 1.00 60.62 191 ALA A N 1
ATOM 1492 C CA . ALA A 1 191 ? -4.644 0.712 19.890 1.00 60.62 191 ALA A CA 1
ATOM 1493 C C . ALA A 1 191 ? -3.414 0.750 20.810 1.00 60.62 191 ALA A C 1
ATOM 1495 O O . ALA A 1 191 ? -2.310 0.424 20.408 1.00 60.62 191 ALA A O 1
ATOM 1496 N N . GLY A 1 192 ? -3.572 1.255 22.035 1.00 49.53 192 GLY A N 1
ATOM 1497 C CA . GLY A 1 192 ? -2.450 1.484 22.943 1.00 49.53 192 GLY A CA 1
ATOM 1498 C C . GLY A 1 192 ? -2.678 0.835 24.297 1.00 49.53 192 GLY A C 1
ATOM 1499 O O . GLY A 1 192 ? -3.639 1.206 24.958 1.00 49.53 192 GLY A O 1
ATOM 1500 N N . ASN A 1 193 ? -1.734 -0.027 24.705 1.00 54.12 193 ASN A N 1
ATOM 1501 C CA . ASN A 1 193 ? -1.646 -0.842 25.937 1.00 54.12 193 ASN A CA 1
ATOM 1502 C C . ASN A 1 193 ? -2.061 -2.326 25.858 1.00 54.12 193 ASN A C 1
ATOM 1504 O O . ASN A 1 193 ? -2.304 -2.919 26.910 1.00 54.12 193 ASN A O 1
ATOM 1508 N N . GLY A 1 194 ? -2.028 -2.976 24.691 1.00 57.72 194 GLY A N 1
ATOM 1509 C CA . GLY A 1 194 ? -2.169 -4.439 24.672 1.00 57.72 194 GLY A CA 1
ATOM 1510 C C . GLY A 1 194 ? -2.096 -5.128 23.324 1.00 57.72 194 GLY A C 1
ATOM 1511 O O . GLY A 1 194 ? -2.003 -6.351 23.313 1.00 57.72 194 GLY A O 1
ATOM 1512 N N . GLY A 1 195 ? -2.070 -4.433 22.190 1.00 74.38 195 GLY A N 1
ATOM 1513 C CA . GLY A 1 195 ? -1.654 -5.044 20.929 1.00 74.38 195 GLY A CA 1
ATOM 1514 C C . GLY A 1 195 ? -2.406 -4.552 19.696 1.00 74.38 195 GLY A C 1
ATOM 1515 O O . GLY A 1 195 ? -3.306 -3.717 19.788 1.00 74.38 195 GLY A O 1
ATOM 1516 N N . PRO A 1 196 ? -2.033 -5.083 18.521 1.00 83.88 196 PRO A N 1
ATOM 1517 C CA . PRO A 1 196 ? -2.571 -4.636 17.249 1.00 83.88 196 PRO A CA 1
ATOM 1518 C C . PRO A 1 196 ? -4.052 -4.988 17.100 1.00 83.88 196 PRO A C 1
ATOM 1520 O O . PRO A 1 196 ? -4.503 -6.061 17.520 1.00 83.88 196 PRO A O 1
ATOM 1523 N N . CYS A 1 197 ? -4.804 -4.125 16.421 1.00 86.88 197 CYS A N 1
ATOM 1524 C CA . CYS A 1 197 ? -6.212 -4.371 16.134 1.00 86.88 197 CYS A CA 1
ATOM 1525 C C . CYS A 1 197 ? -6.609 -3.949 14.717 1.00 86.88 197 CYS A C 1
ATOM 1527 O O . CYS A 1 197 ? -6.038 -3.044 14.111 1.00 86.88 197 CYS A O 1
ATOM 1529 N N . GLU A 1 198 ? -7.609 -4.639 14.178 1.00 90.38 198 GLU A N 1
ATOM 1530 C CA . GLU A 1 198 ? -8.297 -4.249 12.956 1.00 90.38 198 GLU A CA 1
ATOM 1531 C C . GLU A 1 198 ? -9.599 -3.544 13.270 1.00 90.38 198 GLU A C 1
ATOM 1533 O O . GLU A 1 198 ? -10.314 -3.893 14.213 1.00 90.38 198 GLU A O 1
ATOM 1538 N N . ILE A 1 199 ? -9.915 -2.586 12.412 1.00 90.38 199 ILE A N 1
ATOM 1539 C CA . ILE A 1 199 ? -11.075 -1.724 12.531 1.00 90.38 199 ILE A CA 1
ATOM 1540 C C . ILE A 1 199 ? -11.901 -1.871 11.256 1.00 90.38 199 ILE A C 1
ATOM 1542 O O . ILE A 1 199 ? -11.393 -2.047 10.145 1.00 90.38 199 ILE A O 1
ATOM 1546 N N . TYR A 1 200 ? -13.213 -1.870 11.440 1.00 92.19 200 TYR A N 1
ATOM 1547 C CA . TYR A 1 200 ? -14.195 -1.980 10.376 1.00 92.19 200 TYR A CA 1
ATOM 1548 C C . TYR A 1 200 ? -15.158 -0.818 10.541 1.00 92.19 200 TYR A C 1
ATOM 1550 O O . TYR A 1 200 ? -15.827 -0.719 11.561 1.00 92.19 200 TYR A O 1
ATOM 1558 N N . LEU A 1 201 ? -15.241 0.070 9.559 1.00 90.75 201 LEU A N 1
ATOM 1559 C CA . LEU A 1 201 ? -16.161 1.202 9.598 1.00 90.75 201 LEU A CA 1
ATOM 1560 C C . LEU A 1 201 ? -17.312 0.922 8.625 1.00 90.75 201 LEU A C 1
ATOM 1562 O O . LEU A 1 201 ? -17.100 1.052 7.421 1.00 90.75 201 LEU A O 1
ATOM 1566 N N . PRO A 1 202 ? -18.525 0.556 9.094 1.00 90.94 202 PRO A N 1
ATOM 1567 C CA . PRO A 1 202 ? -19.658 0.255 8.214 1.00 90.94 202 PRO A CA 1
ATOM 1568 C C . PRO A 1 202 ? -19.970 1.378 7.220 1.00 90.94 202 PRO A C 1
ATOM 1570 O O . PRO A 1 202 ? -20.247 1.117 6.055 1.00 90.94 202 PRO A O 1
ATOM 1573 N N . LYS A 1 203 ? -19.818 2.640 7.645 1.00 89.12 203 LYS A N 1
ATOM 1574 C CA . LYS A 1 203 ? -19.996 3.822 6.784 1.00 89.12 203 LYS A CA 1
ATOM 1575 C C . LYS A 1 203 ? -19.005 3.908 5.608 1.00 89.12 203 LYS A C 1
ATOM 1577 O O . LYS A 1 203 ? -19.225 4.698 4.700 1.00 89.12 203 LYS A O 1
ATOM 1582 N N . LEU A 1 204 ? -17.914 3.138 5.642 1.00 91.38 204 LEU A N 1
ATOM 1583 C CA . LEU A 1 204 ? -16.891 3.036 4.595 1.00 91.38 204 LEU A CA 1
ATOM 1584 C C . LEU A 1 204 ? -16.778 1.599 4.050 1.00 91.38 204 LEU A C 1
ATOM 1586 O O . LEU A 1 204 ? -15.737 1.239 3.504 1.00 91.38 204 LEU A O 1
ATOM 1590 N N . ALA A 1 205 ? -17.816 0.766 4.200 1.00 90.88 205 ALA A N 1
ATOM 1591 C CA . ALA A 1 205 ? -17.779 -0.640 3.784 1.00 90.88 205 ALA A CA 1
ATOM 1592 C C . ALA A 1 205 ? -17.502 -0.822 2.280 1.00 90.88 205 ALA A C 1
ATOM 1594 O O . ALA A 1 205 ? -16.806 -1.762 1.905 1.00 90.88 205 ALA A O 1
ATOM 1595 N N . ASP A 1 206 ? -17.981 0.104 1.444 1.00 93.19 206 ASP A N 1
ATOM 1596 C CA . ASP A 1 206 ? -17.767 0.085 -0.009 1.00 93.19 206 ASP A CA 1
ATOM 1597 C C . ASP A 1 206 ? -16.412 0.675 -0.435 1.00 93.19 206 ASP A C 1
ATOM 1599 O O . ASP A 1 206 ? -16.032 0.595 -1.608 1.00 93.19 206 ASP A O 1
ATOM 1603 N N . SER A 1 207 ? -15.663 1.286 0.494 1.00 94.44 207 SER A N 1
ATOM 1604 C CA . SER A 1 207 ? -14.336 1.809 0.178 1.00 94.44 207 SER A CA 1
ATOM 1605 C C . SER A 1 207 ? -13.376 0.659 -0.093 1.00 94.44 207 SER A C 1
ATOM 1607 O O . SER A 1 207 ? -13.213 -0.248 0.719 1.00 94.44 207 SER A O 1
ATOM 1609 N N . LYS A 1 208 ? -12.680 0.758 -1.223 1.00 96.88 208 LYS A N 1
ATOM 1610 C CA . LYS A 1 208 ? -11.618 -0.162 -1.647 1.00 96.88 208 LYS A CA 1
ATOM 1611 C C . LYS A 1 208 ? -10.217 0.336 -1.290 1.00 96.88 208 LYS A C 1
ATOM 1613 O O . LYS A 1 208 ? -9.230 -0.291 -1.654 1.00 96.88 208 LYS A O 1
ATOM 1618 N N . GLN A 1 209 ? -10.127 1.490 -0.638 1.00 97.44 209 GLN A N 1
ATOM 1619 C CA . GLN A 1 209 ? -8.880 2.096 -0.183 1.00 97.44 209 GLN A CA 1
ATOM 1620 C C . GLN A 1 209 ? -8.824 1.972 1.335 1.00 97.44 209 GLN A C 1
ATOM 1622 O O . GLN A 1 209 ? -9.802 2.320 2.000 1.00 97.44 209 GLN A O 1
ATOM 1627 N N . PHE A 1 210 ? -7.707 1.482 1.863 1.00 96.81 210 PHE A N 1
ATOM 1628 C CA . PHE A 1 210 ? -7.545 1.142 3.273 1.00 96.81 210 PHE A CA 1
ATOM 1629 C C . PHE A 1 210 ? -6.227 1.682 3.816 1.00 96.81 210 PHE A C 1
ATOM 1631 O O . PHE A 1 210 ? -5.187 1.497 3.186 1.00 96.81 210 PHE A O 1
ATOM 1638 N N . LEU A 1 211 ? -6.270 2.292 4.999 1.00 94.62 211 LEU A N 1
ATOM 1639 C CA . LEU A 1 211 ? -5.086 2.750 5.721 1.00 94.62 211 LEU A CA 1
ATOM 1640 C C . LEU A 1 211 ? -4.656 1.709 6.761 1.00 94.62 211 LEU A C 1
ATOM 1642 O O . LEU A 1 211 ? -5.478 1.207 7.532 1.00 94.62 211 LEU A O 1
ATOM 1646 N N . PHE A 1 212 ? -3.363 1.417 6.797 1.00 93.69 212 PHE A N 1
ATOM 1647 C CA . PHE A 1 212 ? -2.705 0.534 7.753 1.00 93.69 212 PHE A CA 1
ATOM 1648 C C . PHE A 1 212 ? -1.646 1.341 8.488 1.00 93.69 212 PHE A C 1
ATOM 1650 O O . PHE A 1 212 ? -0.776 1.937 7.860 1.00 93.69 212 PHE A O 1
ATOM 1657 N N . VAL A 1 213 ? -1.707 1.367 9.812 1.00 89.44 213 VAL A N 1
ATOM 1658 C CA . VAL A 1 213 ? -0.776 2.141 10.634 1.00 89.44 213 VAL A CA 1
ATOM 1659 C C . VAL A 1 213 ? 0.206 1.189 11.292 1.00 89.44 213 VAL A C 1
ATOM 1661 O O . VAL A 1 213 ? -0.165 0.484 12.227 1.00 89.44 213 VAL A O 1
ATOM 1664 N N . ALA A 1 214 ? 1.443 1.163 10.796 1.00 81.25 214 ALA A N 1
ATOM 1665 C CA . ALA A 1 214 ? 2.498 0.302 11.319 1.00 81.25 214 ALA A CA 1
ATOM 1666 C C . ALA A 1 214 ? 3.380 0.981 12.368 1.00 81.25 214 ALA A C 1
ATOM 1668 O O . ALA A 1 214 ? 3.611 2.197 12.385 1.00 81.25 214 ALA A O 1
ATOM 1669 N N . GLU A 1 215 ? 3.939 0.155 13.243 1.00 74.06 215 GLU A N 1
ATOM 1670 C CA . GLU A 1 215 ? 5.070 0.511 14.068 1.00 74.06 215 GLU A CA 1
ATOM 1671 C C . GLU A 1 215 ? 6.347 0.428 13.231 1.00 74.06 215 GLU A C 1
ATOM 1673 O O . GLU A 1 215 ? 6.844 -0.645 12.886 1.00 74.06 215 GLU A O 1
ATOM 1678 N N . ASN A 1 216 ? 6.904 1.592 12.911 1.00 63.22 216 ASN A N 1
ATOM 1679 C CA . ASN A 1 216 ? 8.208 1.662 12.280 1.00 63.22 216 ASN A CA 1
ATOM 1680 C C . ASN A 1 216 ? 9.275 1.327 13.335 1.00 63.22 216 ASN A C 1
ATOM 1682 O O . ASN A 1 216 ? 9.737 2.200 14.067 1.00 63.22 216 ASN A O 1
ATOM 1686 N N . LYS A 1 217 ? 9.594 0.038 13.489 1.00 62.44 217 LYS A N 1
ATOM 1687 C CA . LYS A 1 217 ? 10.700 -0.412 14.341 1.00 62.44 217 LYS A CA 1
ATOM 1688 C C . LYS A 1 217 ? 11.982 -0.197 13.561 1.00 62.44 217 LYS A C 1
ATOM 1690 O O . LYS A 1 217 ? 12.187 -0.885 12.566 1.00 62.44 217 LYS A O 1
ATOM 1695 N N . ASP A 1 218 ? 12.855 0.688 14.040 1.00 60.91 218 ASP A N 1
ATOM 1696 C CA . ASP A 1 218 ? 14.107 1.072 13.361 1.00 60.91 218 ASP A CA 1
ATOM 1697 C C . ASP A 1 218 ? 14.964 -0.128 12.907 1.00 60.91 218 ASP A C 1
ATOM 1699 O O . ASP A 1 218 ? 15.698 -0.042 11.927 1.00 60.91 218 ASP A O 1
ATOM 1703 N N . ALA A 1 219 ? 14.858 -1.278 13.583 1.00 61.44 219 ALA A N 1
ATOM 1704 C CA . ALA A 1 219 ? 15.573 -2.496 13.204 1.00 61.44 219 ALA A CA 1
ATOM 1705 C C . ALA A 1 219 ? 14.958 -3.263 12.012 1.00 61.44 219 ALA A C 1
ATOM 1707 O O . ALA A 1 219 ? 15.688 -3.983 11.331 1.00 61.44 219 ALA A O 1
ATOM 1708 N N . HIS A 1 220 ? 13.639 -3.161 11.791 1.00 69.25 220 HIS A N 1
ATOM 1709 C CA . HIS A 1 220 ? 12.861 -3.982 10.849 1.00 69.25 220 HIS A CA 1
ATOM 1710 C C . HIS A 1 220 ? 11.618 -3.241 10.312 1.00 69.25 220 HIS A C 1
ATOM 1712 O O . HIS A 1 220 ? 10.485 -3.675 10.575 1.00 69.25 220 HIS A O 1
ATOM 1718 N N . PRO A 1 221 ? 11.811 -2.147 9.553 1.00 71.88 221 PRO A N 1
ATOM 1719 C CA . PRO A 1 221 ? 10.758 -1.180 9.227 1.00 71.88 221 PRO A CA 1
ATOM 1720 C C . PRO A 1 221 ? 9.557 -1.806 8.501 1.00 71.88 221 PRO A C 1
ATOM 1722 O O . PRO A 1 221 ? 8.425 -1.388 8.702 1.00 71.88 221 PRO A O 1
ATOM 1725 N N . TYR A 1 222 ? 9.773 -2.865 7.717 1.00 84.12 222 TYR A N 1
ATOM 1726 C CA . TYR A 1 222 ? 8.735 -3.471 6.873 1.00 84.12 222 TYR A CA 1
ATOM 1727 C C . TYR A 1 222 ? 8.112 -4.743 7.452 1.00 84.12 222 TYR A C 1
ATOM 1729 O O . TYR A 1 222 ? 7.218 -5.327 6.850 1.00 84.12 222 TYR A O 1
ATOM 1737 N N . SER A 1 223 ? 8.579 -5.215 8.609 1.00 84.12 223 SER A N 1
ATOM 1738 C CA . SER A 1 223 ? 8.181 -6.534 9.120 1.00 84.12 223 SER A CA 1
ATOM 1739 C C . SER A 1 223 ? 6.687 -6.641 9.445 1.00 84.12 223 SER A C 1
ATOM 1741 O O . SER A 1 223 ? 6.092 -7.696 9.234 1.00 84.12 223 SER A O 1
ATOM 1743 N N . GLU A 1 224 ? 6.053 -5.562 9.909 1.00 87.00 224 GLU A N 1
ATOM 1744 C CA . GLU A 1 224 ? 4.621 -5.568 10.234 1.00 87.00 224 GLU A CA 1
ATOM 1745 C C . GLU A 1 224 ? 3.731 -5.749 9.009 1.00 87.00 224 GLU A C 1
ATOM 1747 O O . GLU A 1 224 ? 2.723 -6.447 9.103 1.00 87.00 224 GLU A O 1
ATOM 1752 N N . PHE A 1 225 ? 4.148 -5.213 7.858 1.00 91.19 225 PHE A N 1
ATOM 1753 C CA . PHE A 1 225 ? 3.480 -5.447 6.583 1.00 91.19 225 PHE A CA 1
ATOM 1754 C C . PHE A 1 225 ? 3.375 -6.946 6.295 1.00 91.19 225 PHE A C 1
ATOM 1756 O O . PHE A 1 225 ? 2.276 -7.485 6.175 1.00 91.19 225 PHE A O 1
ATOM 1763 N N . TYR A 1 226 ? 4.513 -7.643 6.244 1.00 91.69 226 TYR A N 1
ATOM 1764 C CA . TYR A 1 226 ? 4.538 -9.062 5.890 1.00 91.69 226 TYR A CA 1
ATOM 1765 C C . TYR A 1 226 ? 3.855 -9.929 6.958 1.00 91.69 226 TYR A C 1
ATOM 1767 O O . TYR A 1 226 ? 3.066 -10.813 6.619 1.00 91.69 226 TYR A O 1
ATOM 1775 N N . ASN A 1 227 ? 4.076 -9.627 8.243 1.00 89.94 227 ASN A N 1
ATOM 1776 C CA . ASN A 1 227 ? 3.447 -10.348 9.352 1.00 89.94 227 ASN A CA 1
ATOM 1777 C C . ASN A 1 227 ? 1.919 -10.203 9.351 1.00 89.94 227 ASN A C 1
ATOM 1779 O O . ASN A 1 227 ? 1.217 -11.172 9.627 1.00 89.94 227 ASN A O 1
ATOM 1783 N N . TYR A 1 228 ? 1.380 -9.019 9.034 1.00 91.56 228 TYR A N 1
ATOM 1784 C CA . TYR A 1 228 ? -0.068 -8.806 8.982 1.00 91.56 228 TYR A CA 1
ATOM 1785 C C . TYR A 1 228 ? -0.741 -9.740 7.972 1.00 91.56 228 TYR A C 1
ATOM 1787 O O . TYR A 1 228 ? -1.759 -10.365 8.298 1.00 91.56 228 TYR A O 1
ATOM 1795 N N . TYR A 1 229 ? -0.175 -9.838 6.764 1.00 94.75 229 TYR A N 1
ATOM 1796 C CA . TYR A 1 229 ? -0.734 -10.667 5.698 1.00 94.75 229 TYR A CA 1
ATOM 1797 C C . TYR A 1 229 ? -0.497 -12.159 5.937 1.00 94.75 229 TYR A C 1
ATOM 1799 O O . TYR A 1 229 ? -1.397 -12.950 5.659 1.00 94.75 229 TYR A O 1
ATOM 1807 N N . GLU A 1 230 ? 0.654 -12.563 6.483 1.00 93.50 230 GLU A N 1
ATOM 1808 C CA . GLU A 1 230 ? 0.897 -13.974 6.809 1.00 93.50 230 GLU A CA 1
ATOM 1809 C C . GLU A 1 230 ? -0.005 -14.475 7.943 1.00 93.50 230 GLU A C 1
ATOM 1811 O O . GLU A 1 230 ? -0.629 -15.525 7.801 1.00 93.50 230 GLU A O 1
ATOM 1816 N N . GLN A 1 231 ? -0.227 -13.686 8.997 1.00 90.81 231 GLN A N 1
ATOM 1817 C CA . GLN A 1 231 ? -1.181 -14.049 10.056 1.00 90.81 231 GLN A CA 1
ATOM 1818 C C . GLN A 1 231 ? -2.617 -14.217 9.531 1.00 90.81 231 GLN A C 1
ATOM 1820 O O . GLN A 1 231 ? -3.467 -14.824 10.185 1.00 90.81 231 GLN A O 1
ATOM 1825 N N . ARG A 1 232 ? -2.893 -13.678 8.338 1.00 92.62 232 ARG A N 1
ATOM 1826 C CA . ARG A 1 232 ? -4.157 -13.778 7.598 1.00 92.62 232 ARG A CA 1
ATOM 1827 C C . ARG A 1 232 ? -3.985 -14.585 6.312 1.00 92.62 232 ARG A C 1
ATOM 1829 O O . ARG A 1 232 ? -4.714 -14.382 5.342 1.00 92.62 232 ARG A O 1
ATOM 1836 N N . TYR A 1 233 ? -3.050 -15.534 6.291 1.00 95.38 233 TYR A N 1
ATOM 1837 C CA . TYR A 1 233 ? -2.724 -16.316 5.101 1.00 95.38 233 TYR A CA 1
ATOM 1838 C C . TYR A 1 233 ? -3.956 -16.962 4.458 1.00 95.38 233 TYR A C 1
ATOM 1840 O O . TYR A 1 233 ? -4.097 -16.962 3.239 1.00 95.38 233 TYR A O 1
ATOM 1848 N N . SER A 1 234 ? -4.896 -17.477 5.255 1.00 94.44 234 SER A N 1
ATOM 1849 C CA . SER A 1 234 ? -6.135 -18.076 4.743 1.00 94.44 234 SER A CA 1
ATOM 1850 C C . SER A 1 234 ? -6.994 -17.103 3.923 1.00 94.44 234 SER A C 1
ATOM 1852 O O . SER A 1 234 ? -7.615 -17.538 2.953 1.00 94.44 234 SER A O 1
ATOM 1854 N N . GLU A 1 235 ? -6.992 -15.818 4.283 1.00 94.06 235 GLU A N 1
ATOM 1855 C CA . GLU A 1 235 ? -7.697 -14.729 3.601 1.00 94.06 235 GLU A CA 1
ATOM 1856 C C . GLU A 1 235 ? -6.959 -14.302 2.324 1.00 94.06 235 GLU A C 1
ATOM 1858 O O . GLU A 1 235 ? -7.579 -14.113 1.276 1.00 94.06 235 GLU A O 1
ATOM 1863 N N . TYR A 1 236 ? -5.625 -14.222 2.379 1.00 97.19 236 TYR A N 1
ATOM 1864 C CA . TYR A 1 236 ? -4.823 -13.601 1.321 1.00 97.19 236 TYR A CA 1
ATOM 1865 C C . TYR A 1 236 ? -4.114 -14.567 0.364 1.00 97.19 236 TYR A C 1
ATOM 1867 O O . TYR A 1 236 ? -3.682 -14.133 -0.703 1.00 97.19 236 TYR A O 1
ATOM 1875 N N . LYS A 1 237 ? -4.026 -15.873 0.653 1.00 97.31 237 LYS A N 1
ATOM 1876 C CA . LYS A 1 237 ? -3.255 -16.847 -0.154 1.00 97.31 237 LYS A CA 1
ATOM 1877 C C . LYS A 1 237 ? -3.650 -16.932 -1.634 1.00 97.31 237 LYS A C 1
ATOM 1879 O O . LYS A 1 237 ? -2.832 -17.314 -2.466 1.00 97.31 237 LYS A O 1
ATOM 1884 N N . ASN A 1 238 ? -4.891 -16.574 -1.965 1.00 97.56 238 ASN A N 1
ATOM 1885 C CA . ASN A 1 238 ? -5.419 -16.593 -3.334 1.00 97.56 238 ASN A CA 1
ATOM 1886 C C . ASN A 1 238 ? -5.376 -15.215 -4.022 1.00 97.56 238 ASN A C 1
ATOM 1888 O O . ASN A 1 238 ? -5.936 -15.058 -5.107 1.00 97.56 238 ASN A O 1
ATOM 1892 N N . CYS A 1 239 ? -4.763 -14.211 -3.393 1.00 98.44 239 CYS A N 1
ATOM 1893 C CA . CYS A 1 239 ? -4.620 -12.871 -3.953 1.00 98.44 239 CYS A CA 1
ATOM 1894 C C . CYS A 1 239 ? -3.348 -12.747 -4.804 1.00 98.44 239 CYS A C 1
ATOM 1896 O O . CYS A 1 239 ? -2.391 -13.509 -4.648 1.00 98.44 239 CYS A O 1
ATOM 1898 N N . VAL A 1 240 ? -3.323 -11.734 -5.665 1.00 98.75 240 VAL A N 1
ATOM 1899 C CA . VAL A 1 240 ? -2.109 -11.205 -6.293 1.00 98.75 240 VAL A CA 1
ATOM 1900 C C . VAL A 1 240 ? -1.832 -9.850 -5.671 1.00 98.75 240 VAL A C 1
ATOM 1902 O O . VAL A 1 240 ? -2.709 -8.987 -5.648 1.00 98.75 240 VAL A O 1
ATOM 1905 N N . PHE A 1 241 ? -0.614 -9.664 -5.188 1.00 98.75 241 PHE A N 1
ATOM 1906 C CA . PHE A 1 241 ? -0.173 -8.398 -4.632 1.00 98.75 241 PHE A CA 1
ATOM 1907 C C . PHE A 1 241 ? 0.648 -7.641 -5.660 1.00 98.75 241 PHE A C 1
ATOM 1909 O O . PHE A 1 241 ? 1.505 -8.226 -6.320 1.00 98.75 241 PHE A O 1
ATOM 1916 N N . LEU A 1 242 ? 0.396 -6.341 -5.758 1.00 98.81 242 LEU A N 1
ATOM 1917 C CA . LEU A 1 242 ? 1.253 -5.366 -6.411 1.00 98.81 242 LEU A CA 1
ATOM 1918 C C . LEU A 1 242 ? 1.848 -4.501 -5.302 1.00 98.81 242 LEU A C 1
ATOM 1920 O O . LEU A 1 242 ? 1.098 -3.813 -4.621 1.00 98.81 242 LEU A O 1
ATOM 1924 N N . LYS A 1 243 ? 3.162 -4.526 -5.092 1.00 97.88 243 LYS A N 1
ATOM 1925 C CA . LYS A 1 243 ? 3.835 -3.603 -4.169 1.00 97.88 243 LYS A CA 1
ATOM 1926 C C . LYS A 1 243 ? 4.462 -2.479 -4.970 1.00 97.88 243 LYS A C 1
ATOM 1928 O O . LYS A 1 243 ? 5.183 -2.761 -5.924 1.00 97.88 243 LYS A O 1
ATOM 1933 N N . CYS A 1 244 ? 4.214 -1.237 -4.568 1.00 96.81 244 CYS A N 1
ATOM 1934 C CA . CYS A 1 244 ? 4.859 -0.075 -5.161 1.00 96.81 244 CYS A CA 1
ATOM 1935 C C . CYS A 1 244 ? 5.374 0.911 -4.111 1.00 96.81 244 CYS A C 1
ATOM 1937 O O . CYS A 1 244 ? 4.839 0.989 -3.000 1.00 96.81 244 CYS A O 1
ATOM 1939 N N . ASP A 1 245 ? 6.385 1.681 -4.495 1.00 96.31 245 ASP A N 1
ATOM 1940 C CA . ASP A 1 245 ? 6.836 2.843 -3.732 1.00 96.31 245 ASP A CA 1
ATOM 1941 C C . ASP A 1 245 ? 5.811 3.986 -3.836 1.00 96.31 245 ASP A C 1
ATOM 1943 O O . ASP A 1 245 ? 4.919 3.984 -4.692 1.00 96.31 245 ASP A O 1
ATOM 1947 N N . ASP A 1 246 ? 5.898 4.958 -2.933 1.00 96.06 246 ASP A N 1
ATOM 1948 C CA . ASP A 1 246 ? 4.978 6.099 -2.868 1.00 96.06 246 ASP A CA 1
ATOM 1949 C C . ASP A 1 246 ? 5.340 7.246 -3.823 1.00 96.06 246 ASP A C 1
ATOM 1951 O O . ASP A 1 246 ? 4.574 8.197 -3.973 1.00 96.06 246 ASP A O 1
ATOM 1955 N N . ASP A 1 247 ? 6.468 7.129 -4.518 1.00 96.06 247 ASP A N 1
ATOM 1956 C CA . ASP A 1 247 ? 6.973 8.080 -5.503 1.00 96.06 247 ASP A CA 1
ATOM 1957 C C . ASP A 1 247 ? 7.011 7.521 -6.927 1.00 96.06 247 ASP A C 1
ATOM 1959 O O . ASP A 1 247 ? 7.825 7.910 -7.767 1.00 96.06 247 ASP A O 1
ATOM 1963 N N . ILE A 1 248 ? 6.053 6.644 -7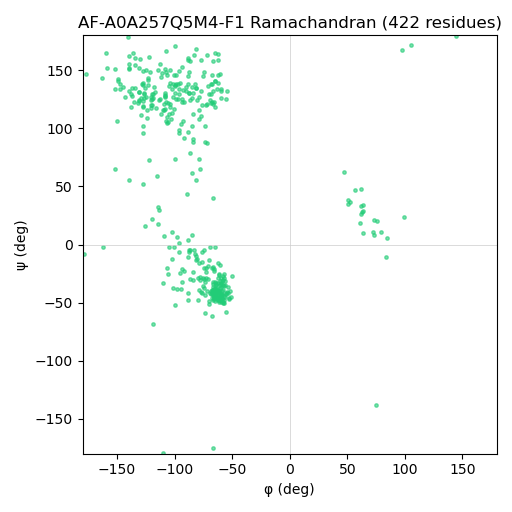.224 1.00 98.06 248 ILE A N 1
ATOM 1964 C CA . ILE A 1 248 ? 5.691 6.283 -8.591 1.00 98.06 248 ILE A CA 1
ATOM 1965 C C . ILE A 1 248 ? 4.938 7.442 -9.262 1.00 98.06 248 ILE A C 1
ATOM 1967 O O . ILE A 1 248 ? 3.856 7.844 -8.833 1.00 98.06 248 ILE A O 1
ATOM 1971 N N . LEU A 1 249 ? 5.499 7.950 -10.360 1.00 97.50 249 LEU A N 1
ATOM 1972 C CA . LEU A 1 249 ? 4.996 9.115 -11.100 1.00 97.50 249 LEU A CA 1
ATOM 1973 C C . LEU A 1 249 ? 4.103 8.748 -12.289 1.00 97.50 249 LEU A C 1
ATOM 1975 O O . LEU A 1 249 ? 3.298 9.560 -12.739 1.00 97.50 249 LEU A O 1
ATOM 1979 N N . TYR A 1 250 ? 4.264 7.539 -12.826 1.00 98.00 250 TYR A N 1
ATOM 1980 C CA . TYR A 1 250 ? 3.547 7.072 -14.011 1.00 98.00 250 TYR A CA 1
ATOM 1981 C C . TYR A 1 250 ? 3.290 5.571 -13.936 1.00 98.00 250 TYR A C 1
ATOM 1983 O O . TYR A 1 250 ? 4.190 4.807 -13.586 1.00 98.00 250 TYR A O 1
ATOM 1991 N N . ILE A 1 251 ? 2.087 5.149 -14.329 1.00 97.88 251 ILE A N 1
ATOM 1992 C CA . ILE A 1 251 ? 1.718 3.741 -14.496 1.00 97.88 251 ILE A CA 1
ATOM 1993 C C . ILE A 1 251 ? 1.047 3.571 -15.859 1.00 97.88 251 ILE A C 1
ATOM 1995 O O . ILE A 1 251 ? 0.020 4.192 -16.129 1.00 97.88 251 ILE A O 1
ATOM 1999 N N . ASN A 1 252 ? 1.568 2.670 -16.697 1.00 96.81 252 ASN A N 1
ATOM 2000 C CA . ASN A 1 252 ? 0.904 2.299 -17.945 1.00 96.81 252 ASN A CA 1
ATOM 2001 C C . ASN A 1 252 ? -0.357 1.454 -17.666 1.00 96.81 252 ASN A C 1
ATOM 2003 O O . ASN A 1 252 ? -0.311 0.221 -17.655 1.00 96.81 252 ASN A O 1
ATOM 2007 N N . LEU A 1 253 ? -1.500 2.115 -17.455 1.00 95.69 253 LEU A N 1
ATOM 2008 C CA . LEU A 1 253 ? -2.775 1.457 -17.134 1.00 95.69 253 LEU A CA 1
ATOM 2009 C C . LEU A 1 253 ? -3.243 0.479 -18.221 1.00 95.69 253 LEU A C 1
ATOM 2011 O O . LEU A 1 253 ? -3.883 -0.521 -17.897 1.00 95.69 253 LEU A O 1
ATOM 2015 N N . ILE A 1 254 ? -2.880 0.716 -19.487 1.00 94.12 254 ILE A N 1
ATOM 2016 C CA . ILE A 1 254 ? -3.215 -0.171 -20.613 1.00 94.12 254 ILE A CA 1
ATOM 2017 C C . ILE A 1 254 ? -2.549 -1.541 -20.423 1.00 94.12 254 ILE A C 1
ATOM 2019 O O . ILE A 1 254 ? -3.165 -2.574 -20.680 1.00 94.12 254 ILE A O 1
ATOM 2023 N N . LYS A 1 255 ? -1.305 -1.559 -19.929 1.00 96.44 255 LYS A N 1
ATOM 2024 C CA . LYS A 1 255 ? -0.496 -2.775 -19.746 1.00 96.44 255 LYS A CA 1
ATOM 2025 C C . LYS A 1 255 ? -0.543 -3.371 -18.344 1.00 96.44 255 LYS A C 1
ATOM 2027 O O . LYS A 1 255 ? -0.057 -4.483 -18.149 1.00 96.44 255 LYS A O 1
ATOM 2032 N N . LEU A 1 256 ? -1.180 -2.702 -17.385 1.00 97.94 256 LEU A N 1
ATOM 2033 C CA . LEU A 1 256 ? -1.286 -3.204 -16.015 1.00 97.94 256 LEU A CA 1
ATOM 2034 C C . LEU A 1 256 ? -2.035 -4.549 -15.938 1.00 97.94 256 LEU A C 1
ATOM 2036 O O . LEU A 1 256 ? -1.613 -5.448 -15.212 1.00 97.94 256 LEU A O 1
ATOM 2040 N N . ARG A 1 257 ? -3.110 -4.735 -16.719 1.00 97.25 257 ARG A N 1
ATOM 2041 C CA . ARG A 1 257 ? -3.814 -6.032 -16.788 1.00 97.25 257 ARG A CA 1
ATOM 2042 C C . ARG A 1 257 ? -2.931 -7.140 -17.362 1.00 97.25 257 ARG A C 1
ATOM 2044 O O . ARG A 1 257 ? -2.939 -8.241 -16.818 1.00 97.25 257 ARG A O 1
ATOM 2051 N N . ASP A 1 258 ? -2.157 -6.840 -18.405 1.00 97.06 258 ASP A N 1
ATOM 2052 C CA . ASP A 1 258 ? -1.223 -7.792 -19.021 1.00 97.06 258 ASP A CA 1
ATOM 2053 C C . ASP A 1 258 ? -0.140 -8.217 -18.017 1.00 97.06 258 ASP A C 1
ATOM 2055 O O . ASP A 1 258 ? 0.166 -9.402 -17.903 1.00 97.06 258 ASP A O 1
ATOM 2059 N N . PHE A 1 259 ? 0.382 -7.272 -17.229 1.00 98.44 259 PHE A N 1
ATOM 2060 C CA . PHE A 1 259 ? 1.344 -7.538 -16.157 1.00 98.44 259 PHE A CA 1
ATOM 2061 C C . PHE A 1 259 ? 0.791 -8.484 -15.087 1.00 98.44 259 PHE A C 1
ATOM 2063 O O . PHE A 1 259 ? 1.432 -9.474 -14.726 1.00 98.44 259 PHE A O 1
ATOM 2070 N N . ILE A 1 260 ? -0.427 -8.215 -14.608 1.00 98.69 260 ILE A N 1
ATOM 2071 C CA . ILE A 1 260 ? -1.097 -9.071 -13.624 1.00 98.69 260 ILE A CA 1
ATOM 2072 C C . ILE A 1 260 ? -1.357 -10.460 -14.218 1.00 98.69 260 ILE A C 1
ATOM 2074 O O . ILE A 1 260 ? -1.061 -11.472 -13.583 1.00 98.69 260 ILE A O 1
ATOM 2078 N N . ALA A 1 261 ? -1.864 -10.532 -15.451 1.00 98.12 261 ALA A N 1
ATOM 2079 C CA . ALA A 1 261 ? -2.112 -11.798 -16.132 1.00 98.12 261 ALA A CA 1
ATOM 2080 C C . ALA A 1 261 ? -0.820 -12.613 -16.301 1.00 98.12 261 ALA A C 1
ATOM 2082 O O . ALA A 1 261 ? -0.814 -13.810 -16.011 1.00 98.12 261 ALA A O 1
ATOM 2083 N N . PHE A 1 262 ? 0.285 -11.965 -16.683 1.00 98.19 262 PHE A N 1
ATOM 2084 C CA . PHE A 1 262 ? 1.604 -12.588 -16.757 1.00 98.19 262 PHE A CA 1
ATOM 2085 C C . PHE A 1 262 ? 2.027 -13.150 -15.395 1.00 98.19 262 PHE A C 1
ATOM 2087 O O . PHE A 1 262 ? 2.426 -14.312 -15.309 1.00 98.19 262 PHE A O 1
ATOM 2094 N N . ARG A 1 263 ? 1.880 -12.384 -14.307 1.00 98.38 263 ARG A N 1
ATOM 2095 C CA . ARG A 1 263 ? 2.197 -12.867 -12.955 1.00 98.38 263 ARG A CA 1
ATOM 2096 C C . ARG A 1 263 ? 1.405 -14.130 -12.599 1.00 98.38 263 ARG A C 1
ATOM 2098 O O . ARG A 1 263 ? 1.997 -15.079 -12.081 1.00 98.38 263 ARG A O 1
ATOM 2105 N N . ILE A 1 264 ? 0.106 -14.161 -12.894 1.00 98.31 264 ILE A N 1
ATOM 2106 C CA . ILE A 1 264 ? -0.771 -15.310 -12.613 1.00 98.31 264 ILE A CA 1
ATOM 2107 C C . ILE A 1 264 ? -0.361 -16.538 -13.439 1.00 98.31 264 ILE A C 1
ATOM 2109 O O . ILE A 1 264 ? -0.298 -17.644 -12.907 1.00 98.31 264 ILE A O 1
ATOM 2113 N N . GLN A 1 265 ? -0.069 -16.348 -14.728 1.00 97.75 265 GLN A N 1
ATOM 2114 C CA . GLN A 1 265 ? 0.248 -17.431 -15.669 1.00 97.75 265 GLN A CA 1
ATOM 2115 C C . GLN A 1 265 ? 1.645 -18.028 -15.476 1.00 97.75 265 GLN A C 1
ATOM 2117 O O . GLN A 1 265 ? 1.880 -19.160 -15.888 1.00 97.75 265 GLN A O 1
ATOM 2122 N N . ASN A 1 266 ? 2.556 -17.301 -14.825 1.00 98.00 266 ASN A N 1
ATOM 2123 C CA . ASN A 1 266 ? 3.938 -17.728 -14.621 1.00 98.00 266 ASN A CA 1
ATOM 2124 C C . ASN A 1 266 ? 4.243 -17.938 -13.129 1.00 98.00 266 ASN A C 1
ATOM 2126 O O . ASN A 1 266 ? 5.119 -17.259 -12.597 1.00 98.00 266 ASN A O 1
ATOM 2130 N N . PRO A 1 267 ? 3.542 -18.828 -12.394 1.00 97.25 267 PRO A N 1
ATOM 2131 C CA . PRO A 1 267 ? 3.611 -18.918 -10.929 1.00 97.25 267 PRO A CA 1
ATOM 2132 C C . PRO A 1 267 ? 4.943 -19.448 -10.370 1.00 97.25 267 PRO A C 1
ATOM 2134 O O . PRO A 1 267 ? 5.077 -19.541 -9.147 1.00 97.25 267 PRO A O 1
ATOM 2137 N N . TRP A 1 268 ? 5.895 -19.820 -11.233 1.00 97.50 268 TRP A N 1
ATOM 2138 C CA . TRP A 1 268 ? 7.239 -20.271 -10.861 1.00 97.50 268 TRP A CA 1
ATOM 2139 C C . TRP A 1 268 ? 8.185 -19.117 -10.522 1.00 97.50 268 TRP A C 1
ATOM 2141 O O . TRP A 1 268 ? 9.034 -19.294 -9.654 1.00 97.50 268 TRP A O 1
ATOM 2151 N N . TYR A 1 269 ? 8.014 -17.918 -11.095 1.00 98.38 269 TYR A N 1
ATOM 2152 C CA . TYR A 1 269 ? 8.801 -16.761 -10.649 1.00 98.38 269 TYR A CA 1
ATOM 2153 C C . TYR A 1 269 ? 8.447 -16.404 -9.209 1.00 98.38 269 TYR A C 1
ATOM 2155 O O . TYR A 1 269 ? 7.266 -16.453 -8.858 1.00 98.38 269 TYR A O 1
ATOM 2163 N N . PHE A 1 270 ? 9.403 -16.031 -8.365 1.00 98.25 270 PHE A N 1
ATOM 2164 C CA . PHE A 1 270 ? 9.098 -15.529 -7.024 1.00 98.25 270 PHE A CA 1
ATOM 2165 C C . PHE A 1 270 ? 8.522 -14.109 -7.105 1.00 98.25 270 PHE A C 1
ATOM 2167 O O . PHE A 1 270 ? 7.342 -13.921 -6.809 1.00 98.25 270 PHE A O 1
ATOM 2174 N N . LEU A 1 271 ? 9.269 -13.160 -7.673 1.00 98.25 271 LEU A N 1
ATOM 2175 C CA . LEU A 1 271 ? 8.772 -11.827 -8.033 1.00 98.25 271 LEU A CA 1
ATOM 2176 C C . LEU A 1 271 ? 8.644 -11.647 -9.547 1.00 98.25 271 LEU A C 1
ATOM 2178 O O . LEU A 1 271 ? 9.420 -12.205 -10.323 1.00 98.25 271 LEU A O 1
ATOM 2182 N N . VAL A 1 272 ? 7.708 -10.792 -9.960 1.00 98.75 272 VAL A N 1
ATOM 2183 C CA . VAL A 1 272 ? 7.751 -10.151 -11.282 1.00 98.75 272 VAL A CA 1
ATOM 2184 C C . VAL A 1 272 ? 7.789 -8.640 -11.078 1.00 98.75 272 VAL A C 1
ATOM 2186 O O . VAL A 1 272 ? 6.875 -8.084 -10.488 1.00 98.75 272 VAL A O 1
ATOM 2189 N N . SER A 1 273 ? 8.828 -7.971 -11.557 1.00 98.62 273 SER A N 1
ATOM 2190 C CA . SER A 1 273 ? 8.944 -6.514 -11.560 1.00 98.62 273 SER A CA 1
ATOM 2191 C C . SER A 1 273 ? 8.318 -5.910 -12.808 1.00 98.62 273 SER A C 1
ATOM 2193 O O . SER A 1 273 ? 8.369 -6.503 -13.890 1.00 98.62 273 SER A O 1
ATOM 2195 N N . ALA A 1 274 ? 7.773 -4.705 -12.668 1.00 98.44 274 ALA A N 1
ATOM 2196 C CA . ALA A 1 274 ? 7.541 -3.828 -13.806 1.00 98.44 274 ALA A CA 1
ATOM 2197 C C . ALA A 1 274 ? 8.874 -3.453 -14.477 1.00 98.44 274 ALA A C 1
ATOM 2199 O O . ALA A 1 274 ? 9.951 -3.598 -13.889 1.00 98.44 274 ALA A O 1
ATOM 2200 N N . ASN A 1 275 ? 8.796 -2.934 -15.699 1.00 97.94 275 ASN A N 1
ATOM 2201 C CA . ASN A 1 275 ? 9.915 -2.303 -16.381 1.00 97.94 275 ASN A CA 1
ATOM 2202 C C . ASN A 1 275 ? 9.948 -0.815 -16.005 1.00 97.94 275 ASN A C 1
ATOM 2204 O O . ASN A 1 275 ? 9.193 -0.005 -16.545 1.00 97.94 275 ASN A O 1
ATOM 2208 N N . VAL A 1 276 ? 10.773 -0.474 -15.017 1.00 98.44 276 VAL A N 1
ATOM 2209 C CA . VAL A 1 276 ? 10.712 0.822 -14.331 1.00 98.44 276 VAL A CA 1
ATOM 2210 C C . VAL A 1 276 ? 11.678 1.831 -14.964 1.00 98.44 276 VAL A C 1
ATOM 2212 O O . VAL A 1 276 ? 12.872 1.572 -15.098 1.00 98.44 276 VAL A O 1
ATOM 2215 N N . VAL A 1 277 ? 11.175 2.996 -15.367 1.00 98.38 277 VAL A N 1
ATOM 2216 C CA . VAL A 1 277 ? 11.984 4.175 -15.712 1.00 98.38 277 VAL A CA 1
ATOM 2217 C C . VAL A 1 277 ? 12.584 4.741 -14.426 1.00 98.38 277 VAL A C 1
ATOM 2219 O O . VAL A 1 277 ? 11.887 4.837 -13.415 1.00 98.38 277 VAL A O 1
ATOM 2222 N N . ASN A 1 278 ? 13.870 5.101 -14.483 1.00 98.00 278 ASN A N 1
ATOM 2223 C CA . ASN A 1 278 ? 14.706 5.432 -13.325 1.00 98.00 278 ASN A CA 1
ATOM 2224 C C . ASN A 1 278 ? 14.881 4.260 -12.332 1.00 98.00 278 ASN A C 1
ATOM 2226 O O . ASN A 1 278 ? 14.729 4.385 -11.119 1.00 98.00 278 ASN A O 1
ATOM 2230 N N . ASN A 1 279 ? 15.214 3.087 -12.873 1.00 97.38 279 ASN A N 1
ATOM 2231 C CA . ASN A 1 279 ? 15.696 1.916 -12.141 1.00 97.38 279 ASN A CA 1
ATOM 2232 C C . ASN A 1 279 ? 16.896 1.352 -12.915 1.00 97.38 279 ASN A C 1
ATOM 2234 O O . ASN A 1 279 ? 16.752 1.049 -14.095 1.00 97.38 279 ASN A O 1
ATOM 2238 N N . ASN A 1 280 ? 18.076 1.227 -12.297 1.00 96.50 280 ASN A N 1
ATOM 2239 C CA . ASN A 1 280 ? 19.336 0.979 -13.022 1.00 96.50 280 ASN A CA 1
ATOM 2240 C C . ASN A 1 280 ? 19.319 -0.320 -13.852 1.00 96.50 280 ASN A C 1
ATOM 2242 O O . ASN A 1 280 ? 19.727 -0.319 -15.014 1.00 96.50 280 ASN A O 1
ATOM 2246 N N . VAL A 1 281 ? 18.801 -1.417 -13.287 1.00 96.69 281 VAL A N 1
ATOM 2247 C CA . VAL A 1 281 ? 18.695 -2.711 -13.986 1.00 96.69 281 VAL A CA 1
ATOM 2248 C C . VAL A 1 281 ? 17.708 -2.608 -15.150 1.00 96.69 281 VAL A C 1
ATOM 2250 O O . VAL A 1 281 ? 18.015 -3.039 -16.261 1.00 96.69 281 VAL A O 1
ATOM 2253 N N . CYS A 1 282 ? 16.539 -1.998 -14.929 1.00 97.19 282 CYS A N 1
ATOM 2254 C CA . CYS A 1 282 ? 15.553 -1.798 -15.992 1.00 97.19 282 CYS A CA 1
ATOM 2255 C C . CYS A 1 282 ? 16.096 -0.883 -17.098 1.00 97.19 282 CYS A C 1
ATOM 2257 O O . CYS A 1 282 ? 15.992 -1.221 -18.273 1.00 97.19 282 CYS A O 1
ATOM 2259 N N . ALA A 1 283 ? 16.733 0.231 -16.735 1.00 97.31 283 ALA A N 1
ATOM 2260 C CA . ALA A 1 283 ? 17.310 1.204 -17.655 1.00 97.31 283 ALA A CA 1
ATOM 2261 C C . ALA A 1 283 ? 18.406 0.587 -18.538 1.00 97.31 283 ALA A C 1
ATOM 2263 O O . ALA A 1 283 ? 18.454 0.867 -19.736 1.00 97.31 283 ALA A O 1
ATOM 2264 N N . TYR A 1 284 ? 19.224 -0.325 -18.001 1.00 96.69 284 TYR A N 1
ATOM 2265 C CA . TYR A 1 284 ? 20.175 -1.086 -18.813 1.00 96.69 284 TYR A CA 1
ATOM 2266 C C . TYR A 1 284 ? 19.457 -1.848 -19.939 1.00 96.69 284 TYR A C 1
ATOM 2268 O O . TYR A 1 284 ? 19.805 -1.705 -21.112 1.00 96.69 284 TYR A O 1
ATOM 2276 N N . TYR A 1 285 ? 18.402 -2.603 -19.622 1.00 95.88 285 TYR A N 1
ATOM 2277 C CA . TYR A 1 285 ? 17.647 -3.359 -20.627 1.00 95.88 285 TYR A CA 1
ATOM 2278 C C . TYR A 1 285 ? 16.779 -2.480 -21.538 1.00 95.88 285 TYR A C 1
ATOM 2280 O O . TYR A 1 285 ? 16.579 -2.816 -22.709 1.00 95.88 285 TYR A O 1
ATOM 2288 N N . GLN A 1 286 ? 16.305 -1.333 -21.051 1.00 96.69 286 GLN A N 1
ATOM 2289 C CA . GLN A 1 286 ? 15.664 -0.304 -21.871 1.00 96.69 286 GLN A CA 1
ATOM 2290 C C . GLN A 1 286 ? 16.655 0.250 -22.907 1.00 96.69 286 GLN A C 1
ATOM 2292 O O . GLN A 1 286 ? 16.292 0.406 -24.073 1.00 96.69 286 GLN A O 1
ATOM 2297 N N . GLN A 1 287 ? 17.921 0.464 -22.535 1.00 95.94 287 GLN A N 1
ATOM 2298 C CA . GLN A 1 287 ? 18.982 0.852 -23.466 1.00 95.94 287 GLN A CA 1
ATOM 2299 C C . GLN A 1 287 ? 19.301 -0.262 -24.480 1.00 95.94 287 GLN A C 1
ATOM 2301 O O . GLN A 1 287 ? 19.357 0.015 -25.678 1.00 95.94 287 GLN A O 1
ATOM 2306 N N . GLN A 1 288 ? 19.395 -1.529 -24.050 1.00 94.06 288 GLN A N 1
ATOM 2307 C CA . GLN A 1 288 ? 19.553 -2.671 -24.974 1.00 94.06 288 GLN A CA 1
ATOM 2308 C C . GLN A 1 288 ? 18.373 -2.805 -25.955 1.00 94.06 288 GLN A C 1
ATOM 2310 O O . GLN A 1 288 ? 18.550 -3.217 -27.101 1.00 94.06 288 GLN A O 1
ATOM 2315 N N . SER A 1 289 ? 17.171 -2.411 -25.526 1.00 93.62 289 SER A N 1
ATOM 2316 C CA . SER A 1 289 ? 15.953 -2.384 -26.352 1.00 93.62 289 SER A CA 1
ATOM 2317 C C . SER A 1 289 ? 15.806 -1.095 -27.175 1.00 93.62 289 SER A C 1
ATOM 2319 O O . SER A 1 289 ? 14.768 -0.873 -27.792 1.00 93.62 289 SER A O 1
ATOM 2321 N N . GLN A 1 290 ? 16.832 -0.233 -27.194 1.00 93.25 290 GLN A N 1
ATOM 2322 C CA . GLN A 1 290 ? 16.864 1.048 -27.911 1.00 93.25 290 GLN A CA 1
ATOM 2323 C C . GLN A 1 290 ? 15.796 2.062 -27.464 1.00 93.25 290 GLN A C 1
ATOM 2325 O O . GLN A 1 290 ? 15.514 3.024 -28.181 1.00 93.25 290 GLN A O 1
ATOM 2330 N N . LEU A 1 291 ? 15.212 1.894 -26.277 1.00 95.62 291 LEU A N 1
ATOM 2331 C CA . LEU A 1 291 ? 14.326 2.891 -25.671 1.00 95.62 291 LEU A CA 1
ATOM 2332 C C . LEU A 1 291 ? 15.117 4.103 -25.187 1.00 95.62 291 LEU A C 1
ATOM 2334 O O . LEU A 1 291 ? 14.698 5.237 -25.401 1.00 95.62 291 LEU A O 1
ATOM 2338 N N . ILE A 1 292 ? 16.290 3.846 -24.610 1.00 96.81 292 ILE A N 1
ATOM 2339 C CA . ILE A 1 292 ? 17.254 4.860 -24.186 1.00 96.81 292 ILE A CA 1
ATOM 2340 C C . ILE A 1 292 ? 18.409 4.863 -25.198 1.00 96.81 292 ILE A C 1
ATOM 2342 O O . ILE A 1 292 ? 19.146 3.877 -25.277 1.00 96.81 292 ILE A O 1
ATOM 2346 N N . PRO A 1 293 ? 18.591 5.928 -25.997 1.00 96.06 293 PRO A N 1
ATOM 2347 C CA . PRO A 1 293 ? 19.698 6.007 -26.945 1.00 96.06 293 PRO A CA 1
ATOM 2348 C C . PRO A 1 293 ? 21.064 5.979 -26.244 1.00 96.06 293 PRO A C 1
ATOM 2350 O O . PRO A 1 293 ? 21.274 6.682 -25.260 1.00 96.06 293 PRO A O 1
ATOM 2353 N N . TYR A 1 294 ? 22.039 5.247 -26.795 1.00 94.31 294 TYR A N 1
ATOM 2354 C CA . TYR A 1 294 ? 23.421 5.246 -26.277 1.00 94.31 294 TYR A CA 1
ATOM 2355 C C . TYR A 1 294 ? 24.097 6.626 -26.325 1.00 94.31 294 TYR A C 1
ATOM 2357 O O . TYR A 1 294 ? 25.002 6.891 -25.543 1.00 94.31 294 TYR A O 1
ATOM 2365 N N . GLY A 1 295 ? 23.666 7.501 -27.241 1.00 95.06 295 GLY A N 1
ATOM 2366 C CA . GLY A 1 295 ? 24.155 8.880 -27.323 1.00 95.06 295 GLY A CA 1
ATOM 2367 C C . GLY A 1 295 ? 23.537 9.828 -26.291 1.00 95.06 295 GLY A C 1
ATOM 2368 O O . GLY A 1 295 ? 24.081 10.904 -26.085 1.00 95.06 295 GLY A O 1
ATOM 2369 N N . LEU A 1 296 ? 22.423 9.441 -25.655 1.00 95.88 296 LEU A N 1
ATOM 2370 C CA . LEU A 1 296 ? 21.773 10.239 -24.614 1.00 95.88 296 LEU A CA 1
ATOM 2371 C C . LEU A 1 296 ? 22.496 10.074 -23.274 1.00 95.88 296 LEU A C 1
ATOM 2373 O O . LEU A 1 296 ? 22.783 11.051 -22.595 1.00 95.88 296 LEU A O 1
ATOM 2377 N N . MET A 1 297 ? 22.774 8.825 -22.894 1.00 96.12 297 MET A N 1
ATOM 2378 C CA . MET A 1 297 ? 23.412 8.488 -21.624 1.00 96.12 297 MET A CA 1
ATOM 2379 C C . MET A 1 297 ? 24.047 7.093 -21.669 1.00 96.12 297 MET A C 1
ATOM 2381 O O . MET A 1 297 ? 23.714 6.266 -22.520 1.00 96.12 297 MET A O 1
ATOM 2385 N N . SER A 1 298 ? 24.922 6.798 -20.707 1.00 93.62 298 SER A N 1
ATOM 2386 C CA . SER A 1 298 ? 25.493 5.463 -20.499 1.00 93.62 298 SER A CA 1
ATOM 2387 C C . SER A 1 298 ? 24.919 4.851 -19.227 1.00 93.62 298 SER A C 1
ATOM 2389 O O . SER A 1 298 ? 25.091 5.416 -18.149 1.00 93.62 298 SER A O 1
ATOM 2391 N N . VAL A 1 299 ? 24.264 3.695 -19.358 1.00 93.69 299 VAL A N 1
ATOM 2392 C CA . VAL A 1 299 ? 23.722 2.940 -18.224 1.00 93.69 299 VAL A CA 1
ATOM 2393 C C . VAL A 1 299 ? 24.501 1.638 -18.084 1.00 93.69 299 VAL A C 1
ATOM 2395 O O . VAL A 1 299 ? 24.630 0.868 -19.036 1.00 93.69 299 VAL A O 1
ATOM 2398 N N . ASP A 1 300 ? 25.049 1.396 -16.902 1.00 93.62 300 ASP A N 1
ATOM 2399 C CA . ASP A 1 300 ? 25.722 0.152 -16.553 1.00 93.62 300 ASP A CA 1
ATOM 2400 C C . ASP A 1 300 ? 24.732 -0.903 -16.038 1.00 93.62 300 ASP A C 1
ATOM 2402 O O . ASP A 1 300 ? 23.640 -0.588 -15.570 1.00 93.62 300 ASP A O 1
ATOM 2406 N N . LEU A 1 301 ? 25.111 -2.180 -16.122 1.00 94.44 301 LEU A N 1
ATOM 2407 C CA . LEU A 1 301 ? 24.448 -3.232 -15.358 1.00 94.44 301 LEU A CA 1
ATOM 2408 C C . LEU A 1 301 ? 25.260 -3.432 -14.071 1.00 94.44 301 LEU A C 1
ATOM 2410 O O . LEU A 1 301 ? 26.350 -4.008 -14.150 1.00 94.44 301 LEU A O 1
ATOM 2414 N N . PRO A 1 302 ? 24.795 -2.936 -12.913 1.00 88.88 302 PRO A N 1
ATOM 2415 C CA . PRO A 1 302 ? 25.600 -2.944 -11.704 1.00 88.88 302 PRO A CA 1
ATOM 2416 C C . PRO A 1 302 ? 25.869 -4.385 -11.250 1.00 88.88 302 PRO A C 1
ATOM 2418 O O . PRO A 1 302 ? 24.960 -5.225 -11.306 1.00 88.88 302 PRO A O 1
ATOM 2421 N N . PRO A 1 303 ? 27.085 -4.702 -10.766 1.00 86.75 303 PRO A N 1
ATOM 2422 C CA . PRO A 1 303 ? 27.369 -6.007 -10.185 1.00 86.75 303 PRO A CA 1
ATOM 2423 C C . PRO A 1 303 ? 26.374 -6.334 -9.067 1.00 86.75 303 PRO A C 1
ATOM 2425 O O . PRO A 1 303 ? 26.132 -5.520 -8.179 1.00 86.75 303 PRO A O 1
ATOM 2428 N N . ASN A 1 304 ? 25.801 -7.537 -9.097 1.00 89.06 304 ASN A N 1
ATOM 2429 C CA . ASN A 1 304 ? 24.782 -7.999 -8.148 1.00 89.06 304 ASN A CA 1
ATOM 2430 C C . ASN A 1 304 ? 23.459 -7.210 -8.174 1.00 89.06 304 ASN A C 1
ATOM 2432 O O . ASN A 1 304 ? 22.623 -7.438 -7.301 1.00 89.06 304 ASN A O 1
ATOM 2436 N N . GLY A 1 305 ? 23.239 -6.327 -9.155 1.00 86.31 305 GLY A N 1
ATOM 2437 C CA . GLY A 1 305 ? 21.965 -5.631 -9.343 1.00 86.31 305 GLY A CA 1
ATOM 2438 C C . GLY A 1 305 ? 21.683 -4.487 -8.362 1.00 86.31 305 GLY A C 1
ATOM 2439 O O . GLY A 1 305 ? 20.525 -4.111 -8.190 1.00 86.31 305 GLY A O 1
ATOM 2440 N N . PHE A 1 306 ? 22.708 -3.936 -7.703 1.00 89.75 306 PHE A N 1
ATOM 2441 C CA . PHE A 1 306 ? 22.564 -2.848 -6.729 1.00 89.75 306 PHE A CA 1
ATOM 2442 C C . PHE A 1 306 ? 23.472 -1.658 -7.031 1.00 89.75 306 PHE A C 1
ATOM 2444 O O . PHE A 1 306 ? 24.650 -1.847 -7.325 1.00 89.75 306 PHE A O 1
ATOM 2451 N N . GLY A 1 307 ? 22.934 -0.444 -6.898 1.00 90.31 307 GLY A N 1
ATOM 2452 C CA . GLY A 1 307 ? 23.644 0.787 -7.234 1.00 90.31 307 GLY A CA 1
ATOM 2453 C C . GLY A 1 307 ? 23.732 0.990 -8.746 1.00 90.31 307 GLY A C 1
ATOM 2454 O O . GLY A 1 307 ? 22.762 0.740 -9.467 1.00 90.31 307 GLY A O 1
ATOM 2455 N N . GLY A 1 308 ? 24.902 1.422 -9.209 1.00 91.75 308 GLY A N 1
ATOM 2456 C CA . GLY A 1 308 ? 25.156 1.768 -10.607 1.00 91.75 308 GLY A CA 1
ATOM 2457 C C . GLY A 1 308 ? 25.046 3.268 -10.858 1.00 91.75 308 GLY A C 1
ATOM 2458 O O . GLY A 1 308 ? 24.558 4.025 -10.019 1.00 91.75 308 GLY A O 1
ATOM 2459 N N . LYS A 1 309 ? 25.511 3.707 -12.028 1.00 93.38 309 LYS A N 1
ATOM 2460 C CA . LYS A 1 309 ? 25.657 5.134 -12.344 1.00 93.38 309 LYS A CA 1
ATOM 2461 C C . LYS A 1 309 ? 24.338 5.886 -12.272 1.00 93.38 309 LYS A C 1
ATOM 2463 O O . LYS A 1 309 ? 24.291 6.965 -11.702 1.00 93.38 309 LYS A O 1
ATOM 2468 N N . LEU A 1 310 ? 23.273 5.318 -12.841 1.00 96.06 310 LEU A N 1
ATOM 2469 C CA . LEU A 1 310 ? 21.961 5.957 -12.808 1.00 96.06 310 LEU A CA 1
ATOM 2470 C C . LEU A 1 310 ? 21.449 6.046 -11.370 1.00 96.06 310 LEU A C 1
ATOM 2472 O O . LEU A 1 310 ? 20.897 7.071 -11.006 1.00 96.06 310 LEU A O 1
ATOM 2476 N N . TRP A 1 311 ? 21.644 5.018 -10.542 1.00 95.00 311 TRP A N 1
ATOM 2477 C CA . TRP A 1 311 ? 21.231 5.055 -9.136 1.00 95.00 311 TRP A CA 1
ATOM 2478 C C . TRP A 1 311 ? 21.979 6.127 -8.324 1.00 95.00 311 TRP A C 1
ATOM 2480 O O . TRP A 1 311 ? 21.386 6.724 -7.430 1.00 95.00 311 TRP A O 1
ATOM 2490 N N . GLU A 1 312 ? 23.254 6.390 -8.619 1.00 94.88 312 GLU A N 1
ATOM 2491 C CA . GLU A 1 312 ? 24.093 7.353 -7.882 1.00 94.88 312 GLU A CA 1
ATOM 2492 C C . GLU A 1 312 ? 23.926 8.810 -8.343 1.00 94.88 312 GLU A C 1
ATOM 2494 O O . GLU A 1 312 ? 24.079 9.713 -7.525 1.00 94.88 312 GLU A O 1
ATOM 2499 N N . ASP A 1 313 ? 23.607 9.037 -9.619 1.00 96.00 313 ASP A N 1
ATOM 2500 C CA . ASP A 1 313 ? 23.676 10.349 -10.277 1.00 96.00 313 ASP A CA 1
ATOM 2501 C C . ASP A 1 313 ? 22.274 10.923 -10.550 1.00 96.00 313 ASP A C 1
ATOM 2503 O O . ASP A 1 313 ? 21.475 10.359 -11.312 1.00 96.00 313 ASP A O 1
ATOM 2507 N N . GLY A 1 314 ? 21.958 12.059 -9.922 1.00 96.50 314 GLY A N 1
ATOM 2508 C CA . GLY A 1 314 ? 20.658 12.707 -10.081 1.00 96.50 314 GLY A CA 1
ATOM 2509 C C . GLY A 1 314 ? 20.514 13.436 -11.417 1.00 96.50 314 GLY A C 1
ATOM 2510 O O . GLY A 1 314 ? 19.413 13.482 -11.963 1.00 96.50 314 GLY A O 1
ATOM 2511 N N . GLY A 1 315 ? 21.610 13.921 -12.004 1.00 96.81 315 GLY A N 1
ATOM 2512 C CA . GLY A 1 315 ? 21.611 14.499 -13.349 1.00 96.81 315 GLY A CA 1
ATOM 2513 C C . GLY A 1 315 ? 21.282 13.474 -14.442 1.00 96.81 315 GLY A C 1
ATOM 2514 O O . GLY A 1 315 ? 20.518 13.763 -15.371 1.00 96.81 315 GLY A O 1
ATOM 2515 N N . LEU A 1 316 ? 21.792 12.243 -14.323 1.00 96.88 316 LEU A N 1
ATOM 2516 C CA . LEU A 1 316 ? 21.419 11.128 -15.204 1.00 96.88 316 LEU A CA 1
ATOM 2517 C C . LEU A 1 316 ? 19.955 10.721 -15.015 1.00 96.88 316 LEU A C 1
ATOM 2519 O O . LEU A 1 316 ? 19.272 10.439 -16.004 1.00 96.88 316 LEU A O 1
ATOM 2523 N N . ALA A 1 317 ? 19.464 10.714 -13.774 1.00 97.88 317 ALA A N 1
ATOM 2524 C CA . ALA A 1 317 ? 18.060 10.445 -13.479 1.00 97.88 317 ALA A CA 1
ATOM 2525 C C . ALA A 1 317 ? 17.139 11.494 -14.112 1.00 97.88 317 ALA A C 1
ATOM 2527 O O . ALA A 1 317 ? 16.189 11.141 -14.811 1.00 97.88 317 ALA A O 1
ATOM 2528 N N . GLU A 1 318 ? 17.458 12.778 -13.945 1.00 97.81 318 GLU A N 1
ATOM 2529 C CA . GLU A 1 318 ? 16.730 13.885 -14.565 1.00 97.81 318 GLU A CA 1
ATOM 2530 C C . GLU A 1 318 ? 16.756 13.798 -16.099 1.00 97.81 318 GLU A C 1
ATOM 2532 O O . GLU A 1 318 ? 15.711 13.915 -16.742 1.00 97.81 318 GLU A O 1
ATOM 2537 N N . THR A 1 319 ? 17.915 13.495 -16.692 1.00 97.88 319 THR A N 1
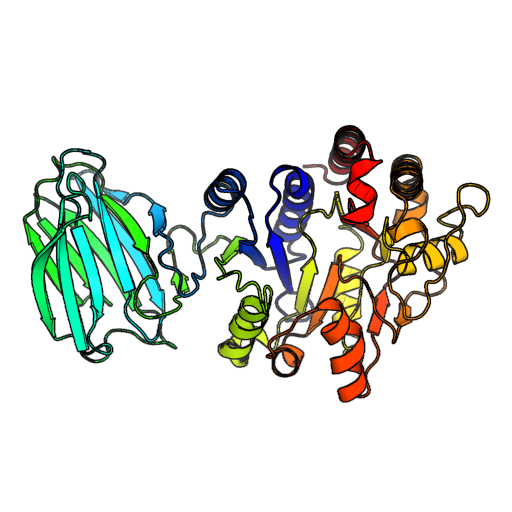ATOM 2538 C CA . THR A 1 319 ? 18.051 13.273 -18.143 1.00 97.88 319 THR A CA 1
ATOM 2539 C C . THR A 1 319 ? 17.112 12.168 -18.631 1.00 97.88 319 THR A C 1
ATOM 2541 O O . THR A 1 319 ? 16.421 12.337 -19.637 1.00 97.88 319 THR A O 1
ATOM 2544 N N . LEU A 1 320 ? 17.045 11.043 -17.911 1.00 98.38 320 LEU A N 1
ATOM 2545 C CA . LEU A 1 320 ? 16.176 9.924 -18.268 1.00 98.38 320 LEU A CA 1
ATOM 2546 C C . LEU A 1 320 ? 14.687 10.261 -18.101 1.00 98.38 320 LEU A C 1
ATOM 2548 O O . LEU A 1 320 ? 13.881 9.889 -18.955 1.00 98.38 320 LEU A O 1
ATOM 2552 N N . HIS A 1 321 ? 14.316 10.976 -17.037 1.00 98.44 321 HIS A N 1
ATOM 2553 C CA . HIS A 1 321 ? 12.946 11.456 -16.849 1.00 98.44 321 HIS A CA 1
ATOM 2554 C C . HIS A 1 321 ? 12.513 12.370 -17.988 1.00 98.44 321 HIS A C 1
ATOM 2556 O O . HIS A 1 321 ? 11.460 12.149 -18.585 1.00 98.44 321 HIS A O 1
ATOM 2562 N N . ASN A 1 322 ? 13.342 13.359 -18.321 1.00 98.25 322 ASN A N 1
ATOM 2563 C CA . ASN A 1 322 ? 13.066 14.291 -19.405 1.00 98.25 322 ASN A CA 1
ATOM 2564 C C . ASN A 1 322 ? 12.923 13.554 -20.740 1.00 98.25 322 ASN A C 1
ATOM 2566 O O . ASN A 1 322 ? 11.944 13.778 -21.442 1.00 98.25 322 ASN A O 1
ATOM 2570 N N . TRP A 1 323 ? 13.802 12.590 -21.028 1.00 98.19 323 TRP A N 1
ATOM 2571 C CA . TRP A 1 323 ? 13.693 11.761 -22.227 1.00 98.19 323 TRP A CA 1
ATOM 2572 C C . TRP A 1 323 ? 12.397 10.945 -22.290 1.00 98.19 323 TRP A C 1
ATOM 2574 O O . TRP A 1 323 ? 11.742 10.904 -23.329 1.00 98.19 323 TRP A O 1
ATOM 2584 N N . PHE A 1 324 ? 11.995 10.310 -21.185 1.00 98.25 324 PHE A N 1
ATOM 2585 C CA . PHE A 1 324 ? 10.719 9.595 -21.127 1.00 98.25 324 PHE A CA 1
ATOM 2586 C C . PHE A 1 324 ? 9.525 10.533 -21.356 1.00 98.25 324 PHE A C 1
ATOM 2588 O O . PHE A 1 324 ? 8.577 10.158 -22.038 1.00 98.25 324 PHE A O 1
ATOM 2595 N N . LEU A 1 325 ? 9.567 11.742 -20.794 1.00 97.81 325 LEU A N 1
ATOM 2596 C CA . LEU A 1 325 ? 8.504 12.742 -20.910 1.00 97.81 325 LEU A CA 1
ATOM 2597 C C . LEU A 1 325 ? 8.448 13.410 -22.291 1.00 97.81 325 LEU A C 1
ATOM 2599 O O . LEU A 1 325 ? 7.368 13.825 -22.707 1.00 97.81 325 LEU A O 1
ATOM 2603 N N . ASP A 1 326 ? 9.582 13.522 -22.983 1.00 97.44 326 ASP A N 1
ATOM 2604 C CA . ASP A 1 326 ? 9.665 14.031 -24.356 1.00 97.44 326 ASP A CA 1
ATOM 2605 C C . ASP A 1 326 ? 9.177 12.984 -25.372 1.00 97.44 326 ASP A C 1
ATOM 2607 O O . ASP A 1 326 ? 8.525 13.330 -26.355 1.00 97.44 326 ASP A O 1
ATOM 2611 N N . GLU A 1 327 ? 9.441 11.697 -25.117 1.00 95.75 327 GLU A N 1
ATOM 2612 C CA . GLU A 1 327 ? 9.156 10.586 -26.038 1.00 95.75 327 GLU A CA 1
ATOM 2613 C C . GLU A 1 327 ? 8.342 9.442 -25.381 1.00 95.75 327 GLU A C 1
ATOM 2615 O O . GLU A 1 327 ? 8.731 8.270 -25.473 1.00 95.75 327 GLU A O 1
ATOM 2620 N N . PRO A 1 328 ? 7.191 9.707 -24.729 1.00 94.12 328 PRO A N 1
ATOM 2621 C CA . PRO A 1 328 ? 6.479 8.693 -23.943 1.00 94.12 328 PRO A CA 1
ATOM 2622 C C . PRO A 1 328 ? 5.980 7.524 -24.805 1.00 94.12 328 PRO A C 1
ATOM 2624 O O . PRO A 1 328 ? 6.076 6.360 -24.406 1.00 94.12 328 PRO A O 1
ATOM 2627 N N . GLU A 1 329 ? 5.527 7.801 -26.030 1.00 92.31 329 GLU A N 1
ATOM 2628 C CA . GLU A 1 329 ? 5.049 6.785 -26.979 1.00 92.31 329 GLU A CA 1
ATOM 2629 C C . GLU A 1 329 ? 6.139 5.786 -27.380 1.00 92.31 329 GLU A C 1
ATOM 2631 O O . GLU A 1 329 ? 5.846 4.613 -27.630 1.00 92.31 329 GLU A O 1
ATOM 2636 N N . ARG A 1 330 ? 7.413 6.205 -27.362 1.00 93.88 330 ARG A N 1
ATOM 2637 C CA . ARG A 1 330 ? 8.548 5.313 -27.624 1.00 93.88 330 ARG A CA 1
ATOM 2638 C C . ARG A 1 330 ? 8.608 4.176 -26.612 1.00 93.88 330 ARG A C 1
ATOM 2640 O O . ARG A 1 330 ? 9.005 3.077 -26.983 1.00 93.88 330 ARG A O 1
ATOM 2647 N N . PHE A 1 331 ? 8.223 4.438 -25.364 1.00 94.56 331 PHE A N 1
ATOM 2648 C CA . PHE A 1 331 ? 8.191 3.457 -24.282 1.00 94.56 331 PHE A CA 1
ATOM 2649 C C . PHE A 1 331 ? 6.850 2.720 -24.234 1.00 94.56 331 PHE A C 1
ATOM 2651 O O . PHE A 1 331 ? 6.823 1.493 -24.151 1.00 94.56 331 PHE A O 1
ATOM 2658 N N . ILE A 1 332 ? 5.739 3.458 -24.296 1.00 88.12 332 ILE A N 1
ATOM 2659 C CA . ILE A 1 332 ? 4.381 2.929 -24.096 1.00 88.12 332 ILE A CA 1
ATOM 2660 C C . ILE A 1 332 ? 3.956 2.017 -25.253 1.00 88.12 332 ILE A C 1
ATOM 2662 O O . ILE A 1 332 ? 3.374 0.957 -25.016 1.00 88.12 332 ILE A O 1
ATOM 2666 N N . GLY A 1 333 ? 4.262 2.410 -26.492 1.00 82.00 333 GLY A N 1
ATOM 2667 C CA . GLY A 1 333 ? 3.928 1.668 -27.708 1.00 82.00 333 GLY A CA 1
ATOM 2668 C C . GLY A 1 333 ? 4.984 0.646 -28.132 1.00 82.00 333 GLY A C 1
ATOM 2669 O O . GLY A 1 333 ? 4.848 0.033 -29.193 1.00 82.00 333 GLY A O 1
ATOM 2670 N N . HIS A 1 334 ? 6.052 0.461 -27.348 1.00 90.44 334 HIS A N 1
ATOM 2671 C CA . HIS A 1 334 ? 7.163 -0.391 -27.755 1.00 90.44 334 HIS A CA 1
ATOM 2672 C C . HIS A 1 334 ? 6.762 -1.865 -27.853 1.00 90.44 334 HIS A C 1
ATOM 2674 O O . HIS A 1 334 ? 6.208 -2.452 -26.920 1.00 90.44 334 HIS A O 1
ATOM 2680 N N . ASN A 1 335 ? 7.130 -2.499 -28.965 1.00 88.44 335 ASN A N 1
ATOM 2681 C CA . ASN A 1 335 ? 6.972 -3.935 -29.138 1.00 88.44 335 ASN A CA 1
ATOM 2682 C C . ASN A 1 335 ? 8.244 -4.672 -28.694 1.00 88.44 335 ASN A C 1
ATOM 2684 O O . ASN A 1 335 ? 9.175 -4.871 -29.479 1.00 88.44 335 ASN A O 1
ATOM 2688 N N . PHE A 1 336 ? 8.281 -5.071 -27.424 1.00 88.88 336 PHE A N 1
ATOM 2689 C CA . PHE A 1 336 ? 9.411 -5.797 -26.851 1.00 88.88 336 PHE A CA 1
ATOM 2690 C C . PHE A 1 336 ? 9.565 -7.180 -27.486 1.00 88.88 336 PHE A C 1
ATOM 2692 O O . PHE A 1 336 ? 8.678 -8.026 -27.392 1.00 88.88 336 PHE A O 1
ATOM 2699 N N . ARG A 1 337 ? 10.741 -7.448 -28.069 1.00 85.19 337 ARG A N 1
ATOM 2700 C CA . ARG A 1 337 ? 11.081 -8.786 -28.590 1.00 85.19 337 ARG A CA 1
ATOM 2701 C C . ARG A 1 337 ? 11.106 -9.839 -27.485 1.00 85.19 337 ARG A C 1
ATOM 2703 O O . ARG A 1 337 ? 10.660 -10.962 -27.687 1.00 85.19 337 ARG A O 1
ATOM 2710 N N . GLN A 1 338 ? 11.642 -9.464 -26.328 1.00 88.69 338 GLN A N 1
ATOM 2711 C CA . GLN A 1 338 ? 11.694 -10.297 -25.138 1.00 88.69 338 GLN A CA 1
ATOM 2712 C C . GLN A 1 338 ? 10.695 -9.748 -24.124 1.00 88.69 338 GLN A C 1
ATOM 2714 O O . GLN A 1 338 ? 10.947 -8.706 -23.526 1.00 88.69 338 GLN A O 1
ATOM 2719 N N . ILE A 1 339 ? 9.570 -10.444 -23.940 1.00 93.75 339 ILE A N 1
ATOM 2720 C CA . ILE A 1 339 ? 8.473 -10.034 -23.043 1.00 93.75 339 ILE A CA 1
ATOM 2721 C C . ILE A 1 339 ? 8.815 -10.184 -21.551 1.00 93.75 339 ILE A C 1
ATOM 2723 O O . ILE A 1 339 ? 8.178 -9.568 -20.698 1.00 93.75 339 ILE A O 1
ATOM 2727 N N . SER A 1 340 ? 9.817 -11.004 -21.228 1.00 96.12 340 SER A N 1
ATOM 2728 C CA . SER A 1 340 ? 10.286 -11.219 -19.861 1.00 96.12 340 SER A CA 1
ATOM 2729 C C . SER A 1 340 ? 11.789 -11.439 -19.803 1.00 96.12 340 SER A C 1
ATOM 2731 O O . SER A 1 340 ? 12.340 -12.227 -20.577 1.00 96.12 340 SER A O 1
ATOM 2733 N N . ILE A 1 341 ? 12.436 -10.793 -18.843 1.00 96.69 341 ILE A N 1
ATOM 2734 C CA . ILE A 1 341 ? 13.860 -10.960 -18.553 1.00 96.69 341 ILE A CA 1
ATOM 2735 C C . ILE A 1 341 ? 13.967 -11.682 -17.219 1.00 96.69 341 ILE A C 1
ATOM 2737 O O . ILE A 1 341 ? 13.522 -11.141 -16.210 1.00 96.69 341 ILE A O 1
ATOM 2741 N N . GLU A 1 342 ? 14.519 -12.895 -17.211 1.00 96.69 342 GLU A N 1
ATOM 2742 C CA . GLU A 1 342 ? 14.802 -13.597 -15.958 1.00 96.69 342 GLU A CA 1
ATOM 2743 C C . GLU A 1 342 ? 15.922 -12.892 -15.191 1.00 96.69 342 GLU A C 1
ATOM 2745 O O . GLU A 1 342 ? 16.918 -12.454 -15.771 1.00 96.69 342 GLU A O 1
ATOM 2750 N N . TRP A 1 343 ? 15.752 -12.775 -13.876 1.00 95.25 343 TRP A N 1
ATOM 2751 C CA . TRP A 1 343 ? 16.668 -12.051 -13.008 1.00 95.25 343 TRP A CA 1
ATOM 2752 C C . TRP A 1 343 ? 16.822 -12.757 -11.661 1.00 95.25 343 TRP A C 1
ATOM 2754 O O . TRP A 1 343 ? 15.841 -13.030 -10.971 1.00 95.25 343 TRP A O 1
ATOM 2764 N N . SER A 1 344 ? 18.067 -13.020 -11.273 1.00 93.38 344 SER A N 1
ATOM 2765 C CA . SER A 1 344 ? 18.412 -13.724 -10.025 1.00 93.38 344 SER A CA 1
ATOM 2766 C C . SER A 1 344 ? 19.392 -12.940 -9.152 1.00 93.38 344 SER A C 1
ATOM 2768 O O . SER A 1 344 ? 20.027 -13.510 -8.270 1.00 93.38 344 SER A O 1
ATOM 2770 N N . GLN A 1 345 ? 19.555 -11.646 -9.428 1.00 94.50 345 GLN A N 1
ATOM 2771 C CA . GLN A 1 345 ? 20.361 -10.732 -8.621 1.00 94.50 345 GLN A CA 1
ATOM 2772 C C . GLN A 1 345 ? 19.460 -9.728 -7.885 1.00 94.50 345 GLN A C 1
ATOM 2774 O O . GLN A 1 345 ? 18.231 -9.799 -8.000 1.00 94.50 345 GLN A O 1
ATOM 2779 N N . ARG A 1 346 ? 20.053 -8.805 -7.109 1.00 94.88 346 ARG A N 1
ATOM 2780 C CA . ARG A 1 346 ? 19.278 -7.817 -6.356 1.00 94.88 346 ARG A CA 1
ATOM 2781 C C . ARG A 1 346 ? 18.501 -6.957 -7.346 1.00 94.88 346 ARG A C 1
ATOM 2783 O O . ARG A 1 346 ? 18.940 -6.731 -8.474 1.00 94.88 346 ARG A O 1
ATOM 2790 N N . LEU A 1 347 ? 17.313 -6.533 -6.954 1.00 93.44 347 LEU A N 1
ATOM 2791 C CA . LEU A 1 347 ? 16.473 -5.665 -7.764 1.00 93.44 347 LEU A CA 1
ATOM 2792 C C . LEU A 1 347 ? 15.839 -4.634 -6.846 1.00 93.44 347 LEU A C 1
ATOM 2794 O O . LEU A 1 347 ? 15.293 -5.016 -5.813 1.00 93.44 347 LEU A O 1
ATOM 2798 N N . SER A 1 348 ? 15.894 -3.356 -7.222 1.00 95.19 348 SER A N 1
ATOM 2799 C CA . SER A 1 348 ? 15.121 -2.337 -6.513 1.00 95.19 348 SER A CA 1
ATOM 2800 C C . SER A 1 348 ? 13.635 -2.592 -6.752 1.00 95.19 348 SER A C 1
ATOM 2802 O O . SER A 1 348 ? 13.187 -2.626 -7.903 1.00 95.19 348 SER A O 1
ATOM 2804 N N . ILE A 1 349 ? 12.868 -2.811 -5.687 1.00 94.94 349 ILE A N 1
ATOM 2805 C CA . ILE A 1 349 ? 11.486 -3.319 -5.763 1.00 94.94 349 ILE A CA 1
ATOM 2806 C C . ILE A 1 349 ? 10.457 -2.187 -5.883 1.00 94.94 349 ILE A C 1
ATOM 2808 O O . ILE A 1 349 ? 9.403 -2.229 -5.246 1.00 94.94 349 ILE A O 1
ATOM 2812 N N . ASN A 1 350 ? 10.752 -1.197 -6.735 1.00 97.25 350 ASN A N 1
ATOM 2813 C CA . ASN A 1 350 ? 9.947 0.021 -6.873 1.00 97.25 350 ASN A CA 1
ATOM 2814 C C . ASN A 1 350 ? 8.499 -0.264 -7.293 1.00 97.25 350 ASN A C 1
ATOM 2816 O O . ASN A 1 350 ? 7.571 0.417 -6.862 1.00 97.25 350 ASN A O 1
ATOM 2820 N N . PHE A 1 351 ? 8.306 -1.269 -8.155 1.00 98.62 351 PHE A N 1
ATOM 2821 C CA . PHE A 1 351 ? 6.992 -1.789 -8.525 1.00 98.62 351 PHE A CA 1
ATOM 2822 C C . PHE A 1 351 ? 7.091 -3.276 -8.883 1.00 98.62 351 PHE A C 1
ATOM 2824 O O . PHE A 1 351 ? 7.585 -3.642 -9.952 1.00 98.62 351 PHE A O 1
ATOM 2831 N N . ILE A 1 352 ? 6.599 -4.145 -8.004 1.00 98.69 352 ILE A N 1
ATOM 2832 C CA . ILE A 1 352 ? 6.676 -5.604 -8.150 1.00 98.69 352 ILE A CA 1
ATOM 2833 C C . ILE A 1 352 ? 5.318 -6.266 -7.942 1.00 98.69 352 ILE A C 1
ATOM 2835 O O . ILE A 1 352 ? 4.429 -5.715 -7.301 1.00 98.69 352 ILE A O 1
ATOM 2839 N N . ALA A 1 353 ? 5.179 -7.488 -8.443 1.00 98.75 353 ALA A N 1
ATOM 2840 C CA . ALA A 1 353 ? 4.056 -8.366 -8.185 1.00 98.75 353 ALA A CA 1
ATOM 2841 C C . ALA A 1 353 ? 4.508 -9.704 -7.594 1.00 98.75 353 ALA A C 1
ATOM 2843 O O . ALA A 1 353 ? 5.455 -10.336 -8.081 1.00 98.75 353 ALA A O 1
ATOM 2844 N N . PHE A 1 354 ? 3.772 -10.173 -6.590 1.00 98.50 354 PHE A N 1
ATOM 2845 C CA . PHE A 1 354 ? 3.963 -11.477 -5.958 1.00 98.50 354 PHE A CA 1
ATOM 2846 C C . PHE A 1 354 ? 2.618 -12.148 -5.661 1.00 98.50 354 PHE A C 1
ATOM 2848 O O . PHE A 1 354 ? 1.558 -11.519 -5.696 1.00 98.50 354 PHE A O 1
ATOM 2855 N N . LEU A 1 355 ? 2.646 -13.458 -5.426 1.00 98.44 355 LEU A N 1
ATOM 2856 C CA . LEU A 1 355 ? 1.440 -14.248 -5.188 1.00 98.44 355 LEU A CA 1
ATOM 2857 C C . LEU A 1 355 ? 1.191 -14.386 -3.688 1.00 98.44 355 LEU A C 1
ATOM 2859 O O . LEU A 1 355 ? 2.111 -14.672 -2.929 1.00 98.44 355 LEU A O 1
ATOM 2863 N N . GLY A 1 356 ? -0.066 -14.270 -3.263 1.00 97.75 356 GLY A N 1
ATOM 2864 C CA . GLY A 1 356 ? -0.448 -14.406 -1.858 1.00 97.75 356 GLY A CA 1
ATOM 2865 C C . GLY A 1 356 ? -0.041 -15.750 -1.248 1.00 97.75 356 GLY A C 1
ATOM 2866 O O . GLY A 1 356 ? 0.268 -15.823 -0.063 1.00 97.75 356 GLY A O 1
ATOM 2867 N N . LYS A 1 357 ? 0.037 -16.819 -2.052 1.00 96.62 357 LYS A N 1
ATOM 2868 C CA . LYS A 1 357 ? 0.519 -18.134 -1.600 1.00 96.62 357 LYS A CA 1
ATOM 2869 C C . LYS A 1 357 ? 1.946 -18.083 -1.035 1.00 96.62 357 LYS A C 1
ATOM 2871 O O . LYS A 1 357 ? 2.269 -18.915 -0.194 1.00 96.62 357 LYS A O 1
ATOM 2876 N N . ASP A 1 358 ? 2.755 -17.125 -1.495 1.00 97.06 358 ASP A N 1
ATOM 2877 C CA . ASP A 1 358 ? 4.163 -16.964 -1.133 1.00 97.06 358 ASP A CA 1
ATOM 2878 C C . ASP A 1 358 ? 4.335 -16.121 0.151 1.00 97.06 358 ASP A C 1
ATOM 2880 O O . ASP A 1 358 ? 5.443 -16.033 0.668 1.00 97.06 358 ASP A O 1
ATOM 2884 N N . LEU A 1 359 ? 3.255 -15.561 0.724 1.00 95.81 359 LEU A N 1
ATOM 2885 C CA . LEU A 1 359 ? 3.295 -14.806 1.989 1.00 95.81 359 LEU A CA 1
ATOM 2886 C C . LEU A 1 359 ? 3.882 -15.618 3.153 1.00 95.81 359 LEU A C 1
ATOM 2888 O O . LEU A 1 359 ? 4.598 -15.064 3.982 1.00 95.81 359 LEU A O 1
ATOM 2892 N N . ALA A 1 360 ? 3.631 -16.930 3.185 1.00 93.00 360 ALA A N 1
ATOM 2893 C CA . ALA A 1 360 ? 4.187 -17.832 4.196 1.00 93.00 360 ALA A CA 1
ATOM 2894 C C . ALA A 1 360 ? 5.728 -17.886 4.163 1.00 93.00 360 ALA A C 1
ATOM 2896 O O . ALA A 1 360 ? 6.366 -18.149 5.176 1.00 93.00 360 ALA A O 1
ATOM 2897 N N . GLU A 1 361 ? 6.334 -17.593 3.010 1.00 93.75 361 GLU A N 1
ATOM 2898 C CA . GLU A 1 361 ? 7.788 -17.561 2.825 1.00 93.75 361 GLU A CA 1
ATOM 2899 C C . GLU A 1 361 ? 8.396 -16.189 3.148 1.00 93.75 361 GLU A C 1
ATOM 2901 O O . GLU A 1 361 ? 9.620 -16.062 3.221 1.00 93.75 361 GLU A O 1
ATOM 2906 N N . MET A 1 362 ? 7.545 -15.171 3.320 1.00 91.75 362 MET A N 1
ATOM 2907 C CA . MET A 1 362 ? 7.914 -13.770 3.539 1.00 91.75 362 MET A CA 1
ATOM 2908 C C . MET A 1 362 ? 7.739 -13.324 4.997 1.00 91.75 362 MET A C 1
ATOM 2910 O O . MET A 1 362 ? 8.062 -12.187 5.327 1.00 91.75 362 MET A O 1
ATOM 2914 N N . ALA A 1 363 ? 7.241 -14.188 5.885 1.00 78.56 363 ALA A N 1
ATOM 2915 C CA . ALA A 1 363 ? 7.040 -13.872 7.298 1.00 78.56 363 ALA A CA 1
ATOM 2916 C C . ALA A 1 363 ? 8.346 -13.916 8.098 1.00 78.56 363 ALA A C 1
ATOM 2918 O O . ALA A 1 363 ? 8.550 -14.749 8.982 1.00 78.56 363 ALA A O 1
ATOM 2919 N N . CYS A 1 364 ? 9.263 -13.007 7.780 1.00 74.06 364 CYS A N 1
ATOM 2920 C CA . CYS A 1 364 ? 10.461 -12.809 8.571 1.00 74.06 364 CYS A CA 1
ATOM 2921 C C . CYS A 1 364 ? 10.769 -11.324 8.782 1.00 74.06 364 CYS A C 1
ATOM 2923 O O . CYS A 1 364 ? 10.203 -10.415 8.174 1.00 74.06 364 CYS A O 1
ATOM 2925 N N . ARG A 1 365 ? 11.656 -11.070 9.744 1.00 77.44 365 ARG A N 1
ATOM 2926 C CA . ARG A 1 365 ? 12.083 -9.720 10.102 1.00 77.44 365 ARG A CA 1
ATOM 2927 C C . ARG A 1 365 ? 13.203 -9.277 9.168 1.00 77.44 365 ARG A C 1
ATOM 2929 O O . ARG A 1 365 ? 14.381 -9.467 9.466 1.00 77.44 365 ARG A O 1
ATOM 2936 N N . PHE A 1 366 ? 12.824 -8.685 8.042 1.00 74.25 366 PHE A N 1
ATOM 2937 C CA . PHE A 1 366 ? 13.773 -8.130 7.082 1.00 74.25 366 PHE A CA 1
ATOM 2938 C C . PHE A 1 366 ? 14.502 -6.916 7.661 1.00 74.25 366 PHE A C 1
ATOM 2940 O O . PHE A 1 366 ? 13.892 -6.072 8.319 1.00 74.25 366 PHE A O 1
ATOM 2947 N N . LYS A 1 367 ? 15.811 -6.823 7.420 1.00 78.75 367 LYS A N 1
ATOM 2948 C CA . LYS A 1 367 ? 16.550 -5.553 7.534 1.00 78.75 367 LYS A CA 1
ATOM 2949 C C . LYS A 1 367 ? 16.518 -4.792 6.207 1.00 78.75 367 LYS A C 1
ATOM 2951 O O . LYS A 1 367 ? 16.312 -3.587 6.198 1.00 78.75 367 LYS A O 1
ATOM 2956 N N . ASP A 1 368 ? 16.688 -5.529 5.114 1.00 87.69 368 ASP A N 1
ATOM 2957 C CA . ASP A 1 368 ? 16.600 -5.078 3.726 1.00 87.69 368 ASP A CA 1
ATOM 2958 C C . ASP A 1 368 ? 15.623 -6.025 3.014 1.00 87.69 368 ASP A C 1
ATOM 2960 O O . ASP A 1 368 ? 15.956 -7.185 2.753 1.00 87.69 368 ASP A O 1
ATOM 2964 N N . ASP A 1 369 ? 14.384 -5.577 2.798 1.00 90.06 369 ASP A N 1
ATOM 2965 C CA . ASP A 1 369 ? 13.361 -6.394 2.141 1.00 90.06 369 ASP A CA 1
ATOM 2966 C C . ASP A 1 369 ? 13.653 -6.572 0.648 1.00 90.06 369 ASP A C 1
ATOM 2968 O O . ASP A 1 369 ? 13.359 -7.634 0.102 1.00 90.06 369 ASP A O 1
ATOM 2972 N N . GLU A 1 370 ? 14.313 -5.607 0.000 1.00 92.38 370 GLU A N 1
ATOM 2973 C CA . GLU A 1 370 ? 14.740 -5.757 -1.388 1.00 92.38 370 GLU A CA 1
ATOM 2974 C C . GLU A 1 370 ? 15.715 -6.925 -1.521 1.00 92.38 370 GLU A C 1
ATOM 2976 O O . GLU A 1 370 ? 15.511 -7.794 -2.368 1.00 92.38 370 GLU A O 1
ATOM 2981 N N . HIS A 1 371 ? 16.747 -6.997 -0.672 1.00 93.56 371 HIS A N 1
ATOM 2982 C CA . HIS A 1 371 ? 17.713 -8.098 -0.716 1.00 93.56 371 HIS A CA 1
ATOM 2983 C C . HIS A 1 371 ? 17.041 -9.439 -0.418 1.00 93.56 371 HIS A C 1
ATOM 2985 O O . HIS A 1 371 ? 17.210 -10.404 -1.165 1.00 93.56 371 HIS A O 1
ATOM 2991 N N . ALA A 1 372 ? 16.227 -9.500 0.631 1.00 93.69 372 ALA A N 1
ATOM 2992 C CA . ALA A 1 372 ? 15.610 -10.752 1.030 1.00 93.69 372 ALA A CA 1
ATOM 2993 C C . ALA A 1 372 ? 14.610 -11.286 -0.011 1.00 93.69 372 ALA A C 1
ATOM 2995 O O . ALA A 1 372 ? 14.607 -12.483 -0.314 1.00 93.69 372 ALA A O 1
ATOM 2996 N N . LEU A 1 373 ? 13.793 -10.408 -0.604 1.00 94.75 373 LEU A N 1
ATOM 2997 C CA . LEU A 1 373 ? 12.794 -10.796 -1.599 1.00 94.75 373 LEU A CA 1
ATOM 2998 C C . LEU A 1 373 ? 13.390 -11.046 -2.988 1.00 94.75 373 LEU A C 1
ATOM 3000 O O . LEU A 1 373 ? 12.847 -11.859 -3.732 1.00 94.75 373 LEU A O 1
ATOM 3004 N N . SER A 1 374 ? 14.476 -10.367 -3.365 1.00 95.62 374 SER A N 1
ATOM 3005 C CA . SER A 1 374 ? 15.088 -10.551 -4.690 1.00 95.62 374 SER A CA 1
ATOM 3006 C C . SER A 1 374 ? 16.185 -11.619 -4.722 1.00 95.62 374 SER A C 1
ATOM 3008 O O . SER A 1 374 ? 16.408 -12.203 -5.781 1.00 95.62 374 SER A O 1
ATOM 3010 N N . ILE A 1 375 ? 16.813 -11.933 -3.582 1.00 95.50 375 ILE A N 1
ATOM 3011 C CA . ILE A 1 375 ? 17.913 -12.905 -3.486 1.00 95.50 375 ILE A CA 1
ATOM 3012 C C . ILE A 1 375 ? 17.561 -14.073 -2.572 1.00 95.50 375 ILE A C 1
ATOM 3014 O O . ILE A 1 375 ? 17.433 -15.203 -3.041 1.00 95.50 375 ILE A O 1
ATOM 3018 N N . GLU A 1 376 ? 17.433 -13.819 -1.269 1.00 94.88 376 GLU A N 1
ATOM 3019 C CA . GLU A 1 376 ? 17.510 -14.874 -0.251 1.00 94.88 376 GLU A CA 1
ATOM 3020 C C . GLU A 1 376 ? 16.358 -15.876 -0.362 1.00 94.88 376 GLU A C 1
ATOM 3022 O O . GLU A 1 376 ? 16.582 -17.090 -0.389 1.00 94.88 376 GLU A O 1
ATOM 3027 N N . ILE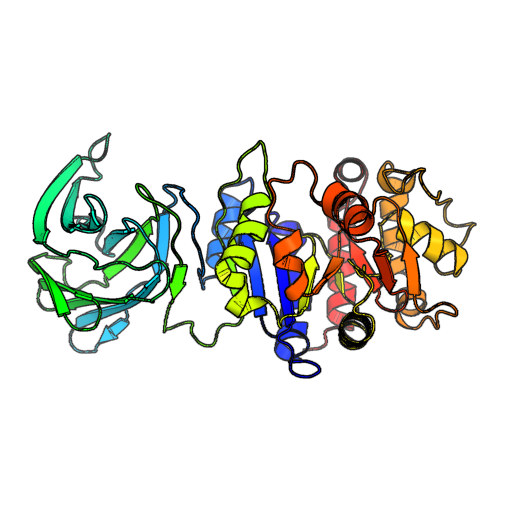 A 1 377 ? 15.122 -15.377 -0.456 1.00 95.69 377 ILE A N 1
ATOM 3028 C CA . ILE A 1 377 ? 13.932 -16.223 -0.542 1.00 95.69 377 ILE A CA 1
ATOM 3029 C C . ILE A 1 377 ? 13.856 -16.947 -1.896 1.00 95.69 377 ILE A C 1
ATOM 3031 O O . ILE A 1 377 ? 13.737 -18.174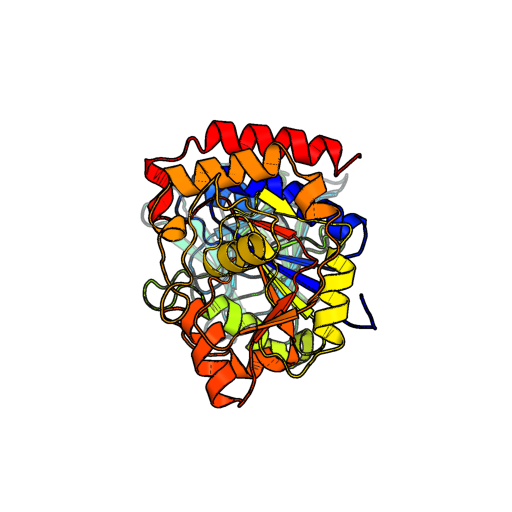 -1.874 1.00 95.69 377 ILE A O 1
ATOM 3035 N N . PRO A 1 378 ? 13.973 -16.281 -3.066 1.00 96.56 378 PRO A N 1
ATOM 3036 C CA . PRO A 1 378 ? 14.022 -16.978 -4.353 1.00 96.56 378 PRO A CA 1
ATOM 3037 C C . PRO A 1 378 ? 15.087 -18.076 -4.393 1.00 96.56 378 PRO A C 1
ATOM 3039 O O . PRO A 1 378 ? 14.781 -19.204 -4.779 1.00 96.56 378 PRO A O 1
ATOM 3042 N N . HIS A 1 379 ? 16.305 -17.780 -3.924 1.00 96.12 379 HIS A N 1
ATOM 3043 C CA . HIS A 1 379 ? 17.408 -18.738 -3.887 1.00 96.12 379 HIS A CA 1
ATOM 3044 C C . HIS A 1 379 ? 17.079 -19.949 -3.007 1.00 96.12 379 HIS A C 1
ATOM 3046 O O . HIS A 1 379 ? 17.216 -21.087 -3.454 1.00 96.12 379 HIS A O 1
ATOM 3052 N N . ARG A 1 380 ? 16.567 -19.722 -1.788 1.00 96.19 380 ARG A N 1
ATOM 3053 C CA . ARG A 1 380 ? 16.123 -20.795 -0.881 1.00 96.19 380 ARG A CA 1
ATOM 3054 C C . ARG A 1 380 ? 15.033 -21.673 -1.503 1.00 96.19 380 ARG A C 1
ATOM 3056 O O . ARG A 1 380 ? 14.998 -22.871 -1.237 1.00 96.19 380 ARG A O 1
ATOM 3063 N N . LEU A 1 381 ? 14.149 -21.088 -2.310 1.00 96.50 381 LEU A N 1
ATOM 3064 C CA . LEU A 1 381 ? 13.043 -21.784 -2.973 1.00 96.50 381 LEU A CA 1
ATOM 3065 C C . LEU A 1 381 ? 13.416 -22.392 -4.336 1.00 96.50 381 LEU A C 1
ATOM 3067 O O . LEU A 1 381 ? 12.569 -23.038 -4.950 1.00 96.50 381 LEU A O 1
ATOM 3071 N N . GLY A 1 382 ? 14.637 -22.171 -4.837 1.00 97.12 382 GLY A N 1
ATOM 3072 C CA . GLY A 1 382 ? 15.037 -22.581 -6.186 1.00 97.12 382 GLY A CA 1
ATOM 3073 C C . GLY A 1 382 ? 14.244 -21.888 -7.302 1.00 97.12 382 GLY A C 1
ATOM 3074 O O . GLY A 1 382 ? 14.029 -22.474 -8.361 1.00 97.12 382 GLY A O 1
ATOM 3075 N N . ARG A 1 383 ? 13.764 -20.662 -7.060 1.00 97.44 383 ARG A N 1
ATOM 3076 C CA . ARG A 1 383 ? 12.971 -19.851 -8.001 1.00 97.44 383 ARG A CA 1
ATOM 3077 C C . ARG A 1 383 ? 13.765 -18.630 -8.454 1.00 97.44 383 ARG A C 1
ATOM 3079 O O . ARG A 1 383 ? 14.641 -18.146 -7.745 1.00 97.44 383 ARG A O 1
ATOM 3086 N N . THR A 1 384 ? 13.420 -18.106 -9.623 1.00 96.88 384 THR A N 1
ATOM 3087 C CA . THR A 1 384 ? 13.981 -16.860 -10.167 1.00 96.88 384 THR A CA 1
ATOM 3088 C C . THR A 1 384 ? 12.960 -15.728 -10.102 1.00 96.88 384 THR A C 1
ATOM 3090 O O . THR A 1 384 ? 11.774 -15.963 -9.857 1.00 96.88 384 THR A O 1
ATOM 3093 N N . ASN A 1 385 ? 13.400 -14.488 -10.303 1.00 98.12 385 ASN A N 1
ATOM 3094 C CA . ASN A 1 385 ? 12.508 -13.355 -10.541 1.00 98.12 385 ASN A CA 1
ATOM 3095 C C . ASN A 1 385 ? 12.450 -13.053 -12.040 1.00 98.12 385 ASN A C 1
ATOM 3097 O O . ASN A 1 385 ? 13.240 -13.580 -12.824 1.00 98.12 385 ASN A O 1
ATOM 3101 N N . ALA A 1 386 ? 11.533 -12.178 -12.442 1.00 98.31 386 ALA A N 1
ATOM 3102 C CA . ALA A 1 386 ? 11.491 -11.666 -13.804 1.00 98.31 386 ALA A CA 1
ATOM 3103 C C . ALA A 1 386 ? 11.177 -10.171 -13.849 1.00 98.31 386 ALA A C 1
ATOM 3105 O O . ALA A 1 386 ? 10.517 -9.644 -12.960 1.00 98.31 386 ALA A O 1
ATOM 3106 N N . ILE A 1 387 ? 11.591 -9.501 -14.918 1.00 98.44 387 ILE A N 1
ATOM 3107 C CA . ILE A 1 387 ? 11.107 -8.172 -15.305 1.00 98.44 387 ILE A CA 1
ATOM 3108 C C . ILE A 1 387 ? 10.150 -8.368 -16.480 1.00 98.44 387 ILE A C 1
ATOM 3110 O O . ILE A 1 387 ? 10.553 -8.908 -17.512 1.00 98.44 387 ILE A O 1
ATOM 3114 N N . PHE A 1 388 ? 8.893 -7.946 -16.336 1.00 98.25 388 PHE A N 1
ATOM 3115 C CA . PHE A 1 388 ? 7.924 -7.952 -17.432 1.00 98.25 388 PHE A CA 1
ATOM 3116 C C . PHE A 1 388 ? 8.081 -6.674 -18.255 1.00 98.25 388 PHE A C 1
ATOM 3118 O O . PHE A 1 388 ? 7.641 -5.592 -17.862 1.00 98.25 388 PHE A O 1
ATOM 3125 N N . THR A 1 389 ? 8.743 -6.804 -19.400 1.00 97.06 389 THR A N 1
ATOM 3126 C CA . THR A 1 389 ? 9.216 -5.666 -20.195 1.00 97.06 389 THR A CA 1
ATOM 3127 C C . THR A 1 389 ? 8.108 -4.768 -20.762 1.00 97.06 389 THR A C 1
ATOM 3129 O O . THR A 1 389 ? 8.334 -3.557 -20.782 1.00 97.06 389 THR A O 1
ATOM 3132 N N . PRO A 1 390 ? 6.903 -5.261 -21.142 1.00 97.00 390 PRO A N 1
ATOM 3133 C CA . PRO A 1 390 ? 5.859 -4.407 -21.713 1.00 97.00 390 PRO A CA 1
ATOM 3134 C C . PRO A 1 390 ? 5.193 -3.445 -20.725 1.00 97.00 390 PRO A C 1
ATOM 3136 O O . PRO A 1 390 ? 4.521 -2.506 -21.150 1.00 97.00 390 PRO A O 1
ATOM 3139 N N . PHE A 1 391 ? 5.312 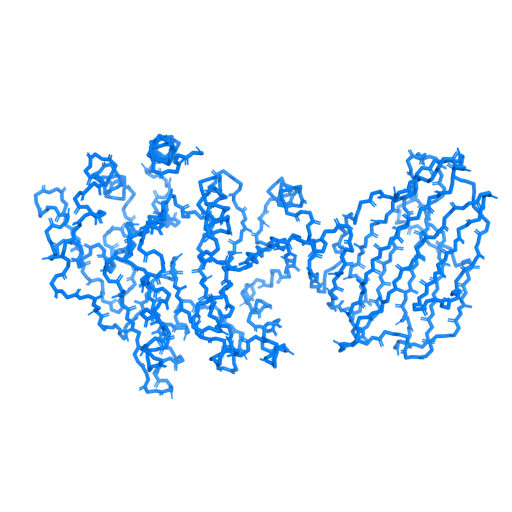-3.681 -19.416 1.00 97.75 391 PHE A N 1
ATOM 3140 C CA . PHE A 1 391 ? 4.639 -2.856 -18.418 1.00 97.75 391 PHE A CA 1
ATOM 3141 C C . PHE A 1 391 ? 5.573 -1.779 -17.875 1.00 97.75 391 PHE A C 1
ATOM 3143 O O . PHE A 1 391 ? 6.395 -2.034 -16.996 1.00 97.75 391 PHE A O 1
ATOM 3150 N N . ILE A 1 392 ? 5.418 -0.573 -18.424 1.00 98.12 392 ILE A N 1
ATOM 3151 C CA . ILE A 1 392 ? 6.194 0.606 -18.045 1.00 98.12 392 ILE A CA 1
ATOM 3152 C C . ILE A 1 392 ? 5.589 1.292 -16.821 1.00 98.12 392 ILE A C 1
ATOM 3154 O O . ILE A 1 392 ? 4.397 1.615 -16.787 1.00 98.12 392 ILE A O 1
ATOM 3158 N N . VAL A 1 393 ? 6.452 1.566 -15.850 1.00 98.31 393 VAL A N 1
ATOM 3159 C CA . VAL A 1 393 ? 6.193 2.387 -14.662 1.00 98.31 393 VAL A CA 1
ATOM 3160 C C . VAL A 1 393 ? 7.331 3.399 -14.543 1.00 98.31 393 VAL A C 1
ATOM 3162 O O . VAL A 1 393 ? 8.433 3.113 -14.997 1.00 98.31 393 VAL A O 1
ATOM 3165 N N . SER A 1 394 ? 7.108 4.570 -13.949 1.00 98.38 394 SER A N 1
ATOM 3166 C CA . SER A 1 394 ? 8.190 5.517 -13.644 1.00 98.38 394 SER A CA 1
ATOM 3167 C C . SER A 1 394 ? 8.298 5.762 -12.150 1.00 98.38 394 SER A C 1
ATOM 3169 O O . SER A 1 394 ? 7.299 6.102 -11.521 1.00 98.38 394 SER A O 1
ATOM 3171 N N . HIS A 1 395 ? 9.504 5.640 -11.607 1.00 98.25 395 HIS A N 1
ATOM 3172 C CA . HIS A 1 395 ? 9.838 5.932 -10.212 1.00 98.25 395 HIS A CA 1
ATOM 3173 C C . HIS A 1 395 ? 10.599 7.259 -10.134 1.00 98.25 395 HIS A C 1
ATOM 3175 O O . HIS A 1 395 ? 11.453 7.498 -10.977 1.00 98.25 395 HIS A O 1
ATOM 3181 N N . LEU A 1 396 ? 10.278 8.136 -9.181 1.00 97.31 396 LEU A N 1
ATOM 3182 C CA . LEU A 1 396 ? 10.857 9.481 -9.117 1.00 97.31 396 LEU A CA 1
ATOM 3183 C C . LEU A 1 396 ? 12.346 9.463 -8.796 1.00 97.31 396 LEU A C 1
ATOM 3185 O O . LEU A 1 396 ? 13.125 9.993 -9.577 1.00 97.31 396 LEU A O 1
ATOM 3189 N N . SER A 1 397 ? 12.750 8.946 -7.634 1.00 95.31 397 SER A N 1
ATOM 3190 C CA . SER A 1 397 ? 14.144 9.089 -7.223 1.00 95.31 397 SER A CA 1
ATOM 3191 C C . SER A 1 397 ? 14.587 8.146 -6.116 1.00 95.31 397 SER A C 1
ATOM 3193 O O . SER A 1 397 ? 13.883 7.898 -5.139 1.00 95.31 397 SER A O 1
ATOM 3195 N N . PHE A 1 398 ? 15.832 7.691 -6.221 1.00 94.19 398 PHE A N 1
ATOM 3196 C CA . PHE A 1 398 ? 16.570 7.134 -5.095 1.00 94.19 398 PHE A CA 1
ATOM 3197 C C . PHE A 1 398 ? 17.083 8.255 -4.188 1.00 94.19 398 PHE A C 1
ATOM 3199 O O . PHE A 1 398 ? 17.222 9.411 -4.595 1.00 94.19 398 PHE A O 1
ATOM 3206 N N . TYR A 1 399 ? 17.380 7.924 -2.929 1.00 91.50 399 TYR A N 1
ATOM 3207 C CA . TYR A 1 399 ? 17.807 8.928 -1.950 1.00 91.50 399 TYR A CA 1
ATOM 3208 C C . TYR A 1 399 ? 19.083 9.679 -2.370 1.00 91.50 399 TYR A C 1
ATOM 3210 O O . TYR A 1 399 ? 19.225 10.852 -2.036 1.00 91.50 399 TYR A O 1
ATOM 3218 N N . THR A 1 400 ? 19.972 9.012 -3.108 1.00 94.00 400 THR A N 1
ATOM 3219 C CA . THR A 1 400 ? 21.222 9.526 -3.688 1.00 94.00 400 THR A CA 1
ATOM 3220 C C . THR A 1 400 ? 21.003 10.600 -4.748 1.00 94.00 400 THR A C 1
ATOM 3222 O O . THR A 1 400 ? 21.791 11.532 -4.835 1.00 94.00 400 THR A O 1
ATOM 3225 N N . GLN A 1 401 ? 19.905 10.522 -5.499 1.00 95.31 401 GLN A N 1
ATOM 3226 C CA . GLN A 1 401 ? 19.638 11.393 -6.647 1.00 95.31 401 GLN A CA 1
ATOM 3227 C C . GLN A 1 401 ? 19.010 12.740 -6.246 1.00 95.31 401 GLN A C 1
ATOM 3229 O O . GLN A 1 401 ? 19.114 13.728 -6.968 1.00 95.31 401 GLN A O 1
ATOM 3234 N N . ASN A 1 402 ? 18.348 12.799 -5.082 1.00 89.44 402 ASN A N 1
ATOM 3235 C CA . ASN A 1 402 ? 17.489 13.925 -4.690 1.00 89.44 402 ASN A CA 1
ATOM 3236 C C . ASN A 1 402 ? 18.181 15.297 -4.689 1.00 89.44 402 ASN A C 1
ATOM 3238 O O . ASN A 1 402 ? 17.507 16.301 -4.892 1.00 89.44 402 ASN A O 1
ATOM 3242 N N . ALA A 1 403 ? 19.481 15.355 -4.392 1.00 90.19 403 ALA A N 1
ATOM 3243 C CA . ALA A 1 403 ? 20.194 16.621 -4.224 1.00 90.19 403 ALA A CA 1
ATOM 3244 C C . ALA A 1 403 ? 20.437 17.367 -5.548 1.00 90.19 403 ALA A C 1
ATOM 3246 O O . ALA A 1 403 ? 20.621 18.581 -5.528 1.00 90.19 403 ALA A O 1
ATOM 3247 N N . GLU A 1 404 ? 20.443 16.652 -6.675 1.00 92.31 404 GLU A N 1
ATOM 3248 C CA . GLU A 1 404 ? 20.795 17.200 -7.991 1.00 92.31 404 GLU A CA 1
ATOM 3249 C C . GLU A 1 404 ? 19.579 17.387 -8.904 1.00 92.31 404 GLU A C 1
ATOM 3251 O O . GLU A 1 404 ? 19.643 18.168 -9.848 1.00 92.31 404 GLU A O 1
ATOM 3256 N N . MET A 1 405 ? 18.472 16.694 -8.621 1.00 94.38 405 MET A N 1
ATOM 3257 C CA . MET A 1 405 ? 17.273 16.708 -9.459 1.00 94.38 405 MET A CA 1
ATOM 3258 C C . MET A 1 405 ? 16.379 17.924 -9.197 1.00 94.38 405 MET A C 1
ATOM 3260 O O . MET A 1 405 ? 16.033 18.222 -8.048 1.00 94.38 405 MET A O 1
ATOM 3264 N N . ASN A 1 406 ? 15.846 18.529 -10.260 1.00 94.88 406 ASN A N 1
ATOM 3265 C CA . ASN A 1 406 ? 14.723 19.460 -10.158 1.00 94.88 406 ASN A CA 1
ATOM 3266 C C . ASN A 1 406 ? 13.384 18.711 -9.994 1.00 94.88 406 ASN A C 1
ATOM 3268 O O . ASN A 1 406 ? 12.556 18.633 -10.905 1.00 94.88 406 ASN A O 1
ATOM 3272 N N . ILE A 1 407 ? 13.159 18.156 -8.798 1.00 94.00 407 ILE A N 1
ATOM 3273 C CA . ILE A 1 407 ? 11.984 17.324 -8.480 1.00 94.00 407 ILE A CA 1
ATOM 3274 C C . ILE A 1 407 ? 10.660 18.031 -8.814 1.00 94.00 407 ILE A C 1
ATOM 3276 O O . ILE A 1 407 ? 9.748 17.403 -9.352 1.00 94.00 407 ILE A O 1
ATOM 3280 N N . GLY A 1 408 ? 10.545 19.328 -8.512 1.00 94.06 408 GLY A N 1
ATOM 3281 C CA . GLY A 1 408 ? 9.313 20.085 -8.743 1.00 94.06 408 GLY A CA 1
ATOM 3282 C C . GLY A 1 408 ? 8.958 20.194 -10.226 1.00 94.06 408 GLY A C 1
ATOM 3283 O O . GLY A 1 408 ? 7.806 19.984 -10.603 1.00 94.06 408 GLY A O 1
ATOM 3284 N N . GLU A 1 409 ? 9.946 20.472 -11.078 1.00 95.44 409 GLU A N 1
ATOM 3285 C CA . GLU A 1 409 ? 9.744 20.530 -12.528 1.00 95.44 409 GLU A CA 1
ATOM 3286 C C . GLU A 1 409 ? 9.381 19.159 -13.103 1.00 95.44 409 GLU A C 1
ATOM 3288 O O . GLU A 1 409 ? 8.411 19.050 -13.856 1.00 95.44 409 GLU A O 1
ATOM 3293 N N . ILE A 1 410 ? 10.092 18.104 -12.691 1.00 96.75 410 ILE A N 1
ATOM 3294 C CA . ILE A 1 410 ? 9.813 16.731 -13.126 1.00 96.75 410 ILE A CA 1
ATOM 3295 C C . ILE A 1 410 ? 8.370 16.346 -12.775 1.00 96.75 410 ILE A C 1
ATOM 3297 O O . ILE A 1 410 ? 7.624 15.915 -13.655 1.00 96.75 410 ILE A O 1
ATOM 3301 N N . ILE A 1 411 ? 7.941 16.548 -11.523 1.00 96.00 411 ILE A N 1
ATOM 3302 C CA . ILE A 1 411 ? 6.570 16.237 -11.088 1.00 96.00 411 ILE A CA 1
ATOM 3303 C C . ILE A 1 411 ? 5.544 16.995 -11.939 1.00 96.00 411 ILE A C 1
ATOM 3305 O O . ILE A 1 411 ? 4.623 16.366 -12.458 1.00 96.00 411 ILE A O 1
ATOM 3309 N N . ASN A 1 412 ? 5.727 18.301 -12.161 1.00 95.88 412 ASN A N 1
ATOM 3310 C CA . ASN A 1 412 ? 4.806 19.103 -12.978 1.00 95.88 412 ASN A CA 1
ATOM 3311 C C . ASN A 1 412 ? 4.672 18.557 -14.410 1.00 95.88 412 ASN A C 1
ATOM 3313 O O . ASN A 1 412 ? 3.576 18.520 -14.974 1.00 95.88 412 ASN A O 1
ATOM 3317 N N . ARG A 1 413 ? 5.774 18.092 -15.011 1.00 97.31 413 ARG A N 1
ATOM 3318 C CA . ARG A 1 413 ? 5.740 17.474 -16.344 1.00 97.31 413 ARG A CA 1
ATOM 3319 C C . ARG A 1 413 ? 5.000 16.132 -16.343 1.00 97.31 413 ARG A C 1
ATOM 3321 O O . ARG A 1 413 ? 4.230 15.865 -17.266 1.00 97.31 413 ARG A O 1
ATOM 3328 N N . TYR A 1 414 ? 5.175 15.306 -15.310 1.00 97.44 414 TYR A N 1
ATOM 3329 C CA . TYR A 1 414 ? 4.403 14.067 -15.159 1.00 97.44 414 TYR A CA 1
ATOM 3330 C C . TYR A 1 414 ? 2.912 14.321 -14.902 1.00 97.44 414 TYR A C 1
ATOM 3332 O O . TYR A 1 414 ? 2.084 13.537 -15.363 1.00 97.44 414 TYR A O 1
ATOM 3340 N N . GLU A 1 415 ? 2.545 15.409 -14.219 1.00 95.50 415 GLU A N 1
ATOM 3341 C CA . GLU A 1 415 ? 1.143 15.827 -14.076 1.00 95.50 415 GLU A CA 1
ATOM 3342 C C . GLU A 1 415 ? 0.517 16.157 -15.433 1.00 95.50 415 GLU A C 1
ATOM 3344 O O . GLU A 1 415 ? -0.574 15.671 -15.734 1.00 95.50 415 GLU A O 1
ATOM 3349 N N . ALA A 1 416 ? 1.242 16.873 -16.299 1.00 94.88 416 ALA A N 1
ATOM 3350 C CA . ALA A 1 416 ? 0.786 17.137 -17.661 1.00 94.88 416 ALA A CA 1
ATOM 3351 C C . ALA A 1 416 ? 0.617 15.845 -18.484 1.00 94.88 416 ALA A C 1
ATOM 3353 O O . ALA A 1 416 ? -0.358 15.714 -19.224 1.00 94.88 416 ALA A O 1
ATOM 3354 N N . LEU A 1 417 ? 1.527 14.870 -18.339 1.00 95.06 417 LEU A N 1
ATOM 3355 C CA . LEU A 1 417 ? 1.393 13.559 -18.986 1.00 95.06 417 LEU A CA 1
ATOM 3356 C C . LEU A 1 417 ? 0.187 12.778 -18.440 1.00 95.06 417 LEU A C 1
ATOM 3358 O O . LEU A 1 417 ? -0.583 12.218 -19.220 1.00 95.06 417 LEU A O 1
ATOM 3362 N N . ARG A 1 418 ? -0.012 12.760 -17.113 1.00 94.75 418 ARG A N 1
ATOM 3363 C CA . ARG A 1 418 ? -1.168 12.123 -16.458 1.00 94.75 418 ARG A CA 1
ATOM 3364 C C . ARG A 1 418 ? -2.477 12.625 -17.060 1.00 94.75 418 ARG A C 1
ATOM 3366 O O . ARG A 1 418 ? -3.325 11.805 -17.392 1.00 94.75 418 ARG A O 1
ATOM 3373 N N . ASP A 1 419 ? -2.629 13.935 -17.225 1.00 91.19 419 ASP A N 1
ATOM 3374 C CA . ASP A 1 419 ? -3.871 14.535 -17.732 1.00 91.19 419 ASP A CA 1
ATOM 3375 C C . ASP A 1 419 ? -4.165 14.149 -19.193 1.00 91.19 419 ASP A C 1
ATOM 3377 O O . ASP A 1 419 ? -5.317 14.150 -19.632 1.00 91.19 419 ASP A O 1
ATOM 3381 N N . GLN A 1 420 ? -3.137 13.762 -19.955 1.00 88.00 420 GLN A N 1
ATOM 3382 C CA . GLN A 1 420 ? -3.295 13.253 -21.319 1.00 88.00 420 GLN A CA 1
ATOM 3383 C C . GLN A 1 420 ? -3.744 11.787 -21.350 1.00 88.00 420 GLN A C 1
ATOM 3385 O O . GLN A 1 420 ? -4.564 11.428 -22.202 1.00 88.00 420 GLN A O 1
ATOM 3390 N N . VAL A 1 421 ? -3.215 10.954 -20.442 1.00 86.88 421 VAL A N 1
ATOM 3391 C CA . VAL A 1 421 ? -3.415 9.491 -20.445 1.00 86.88 421 VAL A CA 1
ATOM 3392 C C . VAL A 1 421 ? -4.584 9.028 -19.571 1.00 86.88 421 VAL A C 1
ATOM 3394 O O . VAL A 1 421 ? -5.252 8.055 -19.913 1.00 86.88 421 VAL A O 1
ATOM 3397 N N . ILE A 1 422 ? -4.868 9.724 -18.469 1.00 84.56 422 ILE A N 1
ATOM 3398 C CA . ILE A 1 422 ? -6.042 9.515 -17.614 1.00 84.56 422 ILE A CA 1
ATOM 3399 C C . ILE A 1 422 ? -7.079 10.576 -17.997 1.00 84.56 422 ILE A C 1
ATOM 3401 O O . ILE A 1 422 ? -7.280 11.558 -17.288 1.00 84.56 422 ILE A O 1
ATOM 3405 N N . ARG A 1 423 ? -7.728 10.423 -19.154 1.00 64.75 423 ARG A N 1
ATOM 3406 C CA . ARG A 1 423 ? -8.896 11.260 -19.460 1.00 64.75 423 ARG A CA 1
ATOM 3407 C C . ARG A 1 423 ? -10.062 10.813 -18.571 1.00 64.75 423 ARG A C 1
ATOM 3409 O O . ARG A 1 423 ? -10.415 9.635 -18.599 1.00 64.75 423 ARG A O 1
ATOM 3416 N N . VAL A 1 424 ? -10.576 11.755 -17.772 1.00 44.28 424 VAL A N 1
ATOM 3417 C CA . VAL A 1 424 ? -11.765 11.632 -16.901 1.00 44.28 424 VAL A CA 1
ATOM 3418 C C . VAL A 1 424 ? -12.994 11.220 -17.699 1.00 44.28 424 VAL A C 1
ATOM 3420 O O . VAL A 1 424 ? -13.189 11.794 -18.797 1.00 44.28 424 VAL A O 1
#

Radius of gyration: 24.42 Å; Cα contacts (8 Å, |Δi|>4): 940; chains: 1; bounding box: 62×44×66 Å

Sequence (424 aa):
MINGQKIILTTFAGRRDRMKLLLSYARAALSLGIIDEWHVWDFARTPEDRQWLTEEFPNLRWIGDKKEHRFLGWAQQDGQGKSRLEFGVRGASNIHIQVASQNPSAPQLLLVLGAEDNTISQLYSLDTNKNPIEATLLASVATPGLLSAQLTKQCVIDYAQGTLKLSINGYSIFSHNIDYGGQLIGAVLCAGNGGPCEIYLPKLADSKQFLFVAENKDAHPYSEFYNYYEQRYSEYKNCVFLKCDDDILYINLIKLRDFIAFRIQNPWYFLVSANVVNNNVCAYYQQQSQLIPYGLMSVDLPPNGFGGKLWEDGGLAETLHNWFLDEPERFIGHNFRQISIEWSQRLSINFIAFLGKDLAEMACRFKDDEHALSIEIPHRLGRTNAIFTPFIVSHLSFYTQNAEMNIGEIINRYEALRDQVIRV

Foldseek 3Di:
DFPPAAEEEEEAFADPVQQPQVVLLVVLCCVVVVHQFYEYEHPHPDPVSVVVCCVVAVAAFKAWADQDWHWNDWFDADPQLKGKFKKKKADQAKKWKWKDFPPPPWWIKIWIALPPRRFKIWIWTWDPVDVVIDTHTDDMGTGHPLHHNVDIWMWMWMDDPQWTWIDIPNHTRDIDGTDSPSTIMIIIITSYDITMMTMGGPVCNVPRYYYYYDDCDVQFRCLCVLQVLLVVLVVAQRHKYKYAYSNWLDWLSVCSSVQSVVCVVCQQAQKEAELEQLWLQSVVVCCVLVVDDVVQDDGDCDVLRDDTDSQQALVNSQSRLVSCLVCVCSQQVDDDPDQKDWAAGFGDPRIMMGGSNCSNLVNDRDSDSSCCSRHVSCVVVVGIYMYRRNIYIYGQHDPNNVVPHPSVVSSVSSVVVSCVNPPD

Nearest PDB structures (foldseek):
  3vv1-assembly1_B  TM=5.896E-01  e=1.326E-05  Caenorhabditis elegans
  4bme-assembly2_B  TM=5.103E-01  e=4.369E-06  Homo sapiens
  5nxb-assembly1_A  TM=6.333E-01  e=2.017E-03  Mus musculus
  3zr5-assembly1_A  TM=5.295E-01  e=5.914E-04  Mus musculus
  1ups-assembly2_B  TM=4.890E-01  e=4.067E-03  Clostridium perfringens

Solvent-accessible surface area (backbone atoms only — not comparable to full-atom values): 22041 Å² total; per-residue (Å²): 86,62,96,86,22,47,27,34,36,35,29,62,32,39,50,64,88,44,27,61,45,34,54,54,52,53,50,49,32,44,73,71,49,68,30,56,34,38,42,38,30,51,59,37,84,45,72,67,35,42,51,48,48,50,68,78,32,70,39,52,38,35,36,28,70,37,80,51,76,42,74,78,48,69,31,52,67,49,102,83,54,36,23,40,37,64,35,30,42,26,17,69,38,23,43,30,37,32,41,42,54,77,44,84,88,38,80,34,35,37,37,35,38,18,36,80,88,16,34,25,29,38,34,27,42,41,42,79,90,42,87,72,67,45,73,45,83,74,47,77,42,87,34,71,67,68,52,28,68,85,49,73,41,43,37,36,42,40,35,45,98,45,33,40,32,38,26,48,75,84,43,78,73,46,78,45,81,47,72,51,86,77,50,56,40,28,40,32,39,22,27,40,88,54,32,46,34,32,42,40,48,68,96,47,63,87,56,47,51,32,24,32,42,57,62,73,39,91,76,27,59,60,25,60,63,37,42,56,48,32,80,36,35,90,78,37,32,66,25,38,38,35,40,30,50,36,38,31,52,44,67,43,69,88,32,48,58,57,49,51,51,50,52,66,76,44,70,67,40,50,37,36,28,49,28,32,44,78,35,34,65,39,43,28,53,35,33,76,69,62,66,42,51,75,88,79,53,85,64,49,75,31,77,65,40,54,63,37,59,47,42,57,32,15,62,55,37,47,52,50,51,50,50,44,72,76,43,47,62,62,62,73,70,48,82,62,90,60,57,60,46,79,41,73,43,33,44,83,62,56,41,29,35,38,51,27,65,51,32,76,77,48,58,53,79,35,77,52,57,44,51,39,61,34,32,55,47,21,57,76,69,76,31,41,28,30,31,34,51,69,25,45,31,29,42,71,75,51,87,64,13,58,87,64,36,63,60,71,61,54,51,55,54,40,51,57,50,45,59,71,74,59,69,128

pLDDT: mean 90.52, std 8.98, range [44.28, 98.81]

Mean predicted aligned error: 5.81 Å

Secondary structure (DSSP, 8-state):
-BTTB-EEEEEEE--HHHHHHHHHHHHHHHHTTS-SEEEEEE--SSHHHHHHHHHH---EEEE-SS--EEEEEEPEEPTTS-EEEEEEEEESS-EEEEEEESSTTSPEEEEEEEHHHHTEEEEEEEETTSSSPEEEEEEEEE-TT--EEEEEEEEEEEEETTEEEEEETTEEEEEEE---TTPPEEEEEE--SS--EEEE-GGGTT--EEEEE----TT-TTHHHHHHHHTTHHHHTT-EEEEEETTEEEE-HHHHHHHHHHHHH-TT-S-EEEEEET-HHHHHHHHHTTSS-TTT------GGGS--HHHH-HHHHHHHHHHHHHSHHHHHT---SSSEEEE-S----SEEEEEGGGGGGT-S--SSHHHIIIIIHHHHHT--EEEEEEEEEEE---TTTTTTS-HHHHHHHHHHHHHHHS--